Protein AF-0000000078789068 (afdb_homodimer)

Organism: NCBI:txid997887

Radius of gyration: 25.69 Å; Cα contacts (8 Å, |Δi|>4): 1130; chains: 2; bounding box: 45×76×52 Å

Foldseek 3Di:
DAEEEEDLPLVSLLLLVLLCPDDLDHQLRYEYEDQDCPSVVVSCVVPVNHHYDPDLLVRQVPGQEYEYPDEQVCLLVSQQVNLHDQNHEYEYQYPPQALVNNCVSNVHSQHKYKYKHWASQLSVLAIEIEIEIDNDDPVRVVSVQVSSNSSHHYDYDHRVCRQLVCLCGRVVVVVVVVVLVVQLVVCVVVPHDSVRSSVVVVVVVVVLVCVPPVDPDDPVVVLVVVDDVVDDSVVVVVVCVVVCVVVVSVVSSVVRD/DAEEEEDLPLVSLLLLVLLCPDDLDHQLRYEYEDQDCPSVVVSCVVPVNHHYDPDLLVRQVPGQEYEYPDEQVCLLVSQQVNLHDQNHEYEYQYPPQALVNNLVSNVHSQHKYKYKHWASQLSVLAIEIEIEIDNDDPVRVVSVQVSSNSSHHYDYDHRVCRQLVCLCGRVVVVVVVVVLVVQLVVCVVVPHDSVRSSVVVVVVVVVLVCVPPVDPDDPVVVLVVVDDVVDDSVVVVVVCVVVCVVVVSVVSSVVRD

pLDDT: mean 96.44, std 2.82, range [80.38, 98.88]

Secondary structure (DSSP, 8-state):
--EEEE--SHHHHHHHHHHHHSSSS-GGGEEEE-SSHHHHHHHHHH-TTSEEES-HHHHHHT-SEEEE-S-GGGHHHHHGGG---TTSEEEE--TT--HHHHHHHHT-TTS-EEEEE--GGGGGT-EEEEEEEES--HHHHHHHHHHHHTTEEEEE--GGGHHHHHHHTTTHHHHHHHHHHHHHHHHHHTT--HHHHHHHHHHHHHHHHHHHHHSS--HHHHHHHH--TT-HHHHHHHHHHHTTHHHHHHHHHHHT-/--EEEE--SHHHHHHHHHHHHSSSS-GGGEEEE-SSHHHHHHHHHH-TTSEEES-HHHHHHT-SEEEE-S-GGGHHHHHGGG---TTSEEEE--TT--HHHHHHHHT-TTS-EEEEE--GGGGGT-EEEEEEEES--HHHHHHHHHHHHTTEEEEE--GGGHHHHHHHTTTHHHHHHHHHHHHHHHHHHTT--HHHHHHHHHHHHHHHHHHHHHSS--HHHHHHHH--TT-HHHHHHHHHHHTTHHHHHHHHHHHT-

Sequence (514 aa):
MKVAIIGAGNMGSAIARGLAQGYLVQGHEIVVSNPTNGKLEKLKADFPNIKTTNNNMDAASNADIVIAAVKPWLIEEVLEPLRLKRTQILVSLAAGICFDDLAHFCGEPEMPIFRVIPNTAIAERASMTLIAARNASDKQKKLLTDMFDEMGLTMMISESKIAAATALTSCGIAYVLKYVQAAMQAGIEMGIAPKDGMKMVAQTLIGGAELLLNKDTHPSVEIDKVTTPGGITIKGINELEHAGFTSAIIKAMKASKMKVAIIGAGNMGSAIARGLAQGYLVQGHEIVVSNPTNGKLEKLKADFPNIKTTNNNMDAASNADIVIAAVKPWLIEEVLEPLRLKRTQILVSLAAGICFDDLAHFCGEPEMPIFRVIPNTAIAERASMTLIAARNASDKQKKLLTDMFDEMGLTMMISESKIAAATALTSCGIAYVLKYVQAAMQAGIEMGIAPKDGMKMVAQTLIGGAELLLNKDTHPSVEIDKVTTPGGITIKGINELEHAGFTSAIIKAMKASK

Structure (mmCIF, N/CA/C/O backbone):
data_AF-0000000078789068-model_v1
#
loop_
_entity.id
_entity.type
_entity.pdbx_description
1 polymer 'Pyrroline-5-carboxylate reductase'
#
loop_
_atom_site.group_PDB
_atom_site.id
_atom_site.type_symbol
_atom_site.label_atom_id
_atom_site.label_alt_id
_atom_site.label_comp_id
_atom_site.label_asym_id
_atom_site.label_entity_id
_atom_site.label_seq_id
_atom_site.pdbx_PDB_ins_code
_atom_site.Cartn_x
_atom_site.Cartn_y
_atom_site.Cartn_z
_atom_site.occupancy
_atom_site.B_iso_or_equiv
_atom_site.auth_seq_id
_atom_site.auth_comp_id
_atom_site.auth_asym_id
_atom_site.auth_atom_id
_atom_site.pdbx_PDB_model_num
ATOM 1 N N . MET A 1 1 ? -10.961 -31.328 3.227 1 93.31 1 MET A N 1
ATOM 2 C CA . MET A 1 1 ? -10.297 -31.094 1.947 1 93.31 1 MET A CA 1
ATOM 3 C C . MET A 1 1 ? -8.781 -31.172 2.1 1 93.31 1 MET A C 1
ATOM 5 O O . MET A 1 1 ? -8.203 -30.5 2.959 1 93.31 1 MET A O 1
ATOM 9 N N . LYS A 1 2 ? -8.156 -32.094 1.388 1 97.88 2 LYS A N 1
ATOM 10 C CA . LYS A 1 2 ? -6.719 -32.312 1.513 1 97.88 2 LYS A CA 1
ATOM 11 C C . LYS A 1 2 ? -5.945 -31.609 0.4 1 97.88 2 LYS A C 1
ATOM 13 O O . LYS A 1 2 ? -6.277 -31.766 -0.779 1 97.88 2 LYS A O 1
ATOM 18 N N . VAL A 1 3 ? -4.918 -30.828 0.862 1 98.69 3 VAL A N 1
ATOM 19 C CA . VAL A 1 3 ? -4.129 -30.062 -0.087 1 98.69 3 VAL A CA 1
ATOM 20 C C . VAL A 1 3 ? -2.676 -30.531 -0.055 1 98.69 3 VAL A C 1
ATOM 22 O O . VAL A 1 3 ? -2.053 -30.562 1.008 1 98.69 3 VAL A O 1
ATOM 25 N N . ALA A 1 4 ? -2.24 -30.922 -1.161 1 98.81 4 ALA A N 1
ATOM 26 C CA . ALA A 1 4 ? -0.823 -31.234 -1.302 1 98.81 4 ALA A CA 1
ATOM 27 C C . ALA A 1 4 ? -0.07 -30.109 -1.99 1 98.81 4 ALA A C 1
ATOM 29 O O . ALA A 1 4 ? -0.502 -29.609 -3.033 1 98.81 4 ALA A O 1
ATOM 30 N N . ILE A 1 5 ? 1.044 -29.688 -1.42 1 98.69 5 ILE A N 1
ATOM 31 C CA . ILE A 1 5 ? 1.926 -28.688 -2.014 1 98.69 5 ILE A CA 1
ATOM 32 C C . ILE A 1 5 ? 3.264 -29.328 -2.373 1 98.69 5 ILE A C 1
ATOM 34 O O . ILE A 1 5 ? 3.992 -29.797 -1.493 1 98.69 5 ILE A O 1
ATOM 38 N N . ILE A 1 6 ? 3.479 -29.375 -3.648 1 98.25 6 ILE A N 1
ATOM 39 C CA . ILE A 1 6 ? 4.723 -29.969 -4.133 1 98.25 6 ILE A CA 1
ATOM 40 C C . ILE A 1 6 ? 5.773 -28.875 -4.305 1 98.25 6 ILE A C 1
ATOM 42 O O . ILE A 1 6 ? 5.723 -28.094 -5.262 1 98.25 6 ILE A O 1
ATOM 46 N N . GLY A 1 7 ? 6.789 -28.875 -3.459 1 97.31 7 GLY A N 1
ATOM 47 C CA . GLY A 1 7 ? 7.797 -27.828 -3.4 1 97.31 7 GLY A CA 1
ATOM 48 C C . GLY A 1 7 ? 7.664 -26.938 -2.178 1 97.31 7 GLY A C 1
ATOM 49 O O . GLY A 1 7 ? 6.641 -26.281 -1.992 1 97.31 7 GLY A O 1
ATOM 50 N N . ALA A 1 8 ? 8.727 -26.875 -1.395 1 96.69 8 ALA A N 1
ATOM 51 C CA . ALA A 1 8 ? 8.719 -26.062 -0.176 1 96.69 8 ALA A CA 1
ATOM 52 C C . ALA A 1 8 ? 9.672 -24.875 -0.295 1 96.69 8 ALA A C 1
ATOM 54 O O . ALA A 1 8 ? 10.32 -24.5 0.684 1 96.69 8 ALA A O 1
ATOM 55 N N . GLY A 1 9 ? 9.805 -24.406 -1.553 1 92.88 9 GLY A N 1
ATOM 56 C CA . GLY A 1 9 ? 10.547 -23.172 -1.715 1 92.88 9 GLY A CA 1
ATOM 57 C C . GLY A 1 9 ? 9.844 -21.969 -1.113 1 92.88 9 GLY A C 1
ATOM 58 O O . GLY A 1 9 ? 8.992 -22.109 -0.234 1 92.88 9 GLY A O 1
ATOM 59 N N . ASN A 1 10 ? 10.211 -20.781 -1.584 1 90.06 10 ASN A N 1
ATOM 60 C CA . ASN A 1 10 ? 9.641 -19.547 -1.034 1 90.06 10 ASN A CA 1
ATOM 61 C C . ASN A 1 10 ? 8.133 -19.5 -1.217 1 90.06 10 ASN A C 1
ATOM 63 O O . ASN A 1 10 ? 7.395 -19.25 -0.263 1 90.06 10 ASN A O 1
ATOM 67 N N . MET A 1 11 ? 7.691 -19.812 -2.389 1 93.81 11 MET A N 1
ATOM 68 C CA . MET A 1 11 ? 6.266 -19.719 -2.691 1 93.81 11 MET A CA 1
ATOM 69 C C . MET A 1 11 ? 5.496 -20.844 -2.021 1 93.81 11 MET A C 1
ATOM 71 O O . MET A 1 11 ? 4.465 -20.625 -1.389 1 93.81 11 MET A O 1
ATOM 75 N N . GLY A 1 12 ? 6.039 -22.062 -2.191 1 96.69 12 GLY A N 1
ATOM 76 C CA . GLY A 1 12 ? 5.363 -23.203 -1.603 1 96.69 12 GLY A CA 1
ATOM 77 C C . GLY A 1 12 ? 5.211 -23.109 -0.096 1 96.69 12 GLY A C 1
ATOM 78 O O . GLY A 1 12 ? 4.133 -23.359 0.444 1 96.69 12 GLY A O 1
ATOM 79 N N . SER A 1 13 ? 6.254 -22.688 0.564 1 96.62 13 SER A N 1
ATOM 80 C CA . SER A 1 13 ? 6.215 -22.531 2.016 1 96.62 13 SER A CA 1
ATOM 81 C C . SER A 1 13 ? 5.262 -21.422 2.428 1 96.62 13 SER A C 1
ATOM 83 O O . SER A 1 13 ? 4.52 -21.562 3.402 1 96.62 13 SER A O 1
ATOM 85 N N . ALA A 1 14 ? 5.285 -20.328 1.719 1 96 14 ALA A N 1
ATOM 86 C CA . ALA A 1 14 ? 4.41 -19.203 2.027 1 96 14 ALA A CA 1
ATOM 87 C C . ALA A 1 14 ? 2.941 -19.594 1.891 1 96 14 ALA A C 1
ATOM 89 O O . ALA A 1 14 ? 2.113 -19.219 2.727 1 96 14 ALA A O 1
ATOM 90 N N . ILE A 1 15 ? 2.668 -20.297 0.878 1 97.9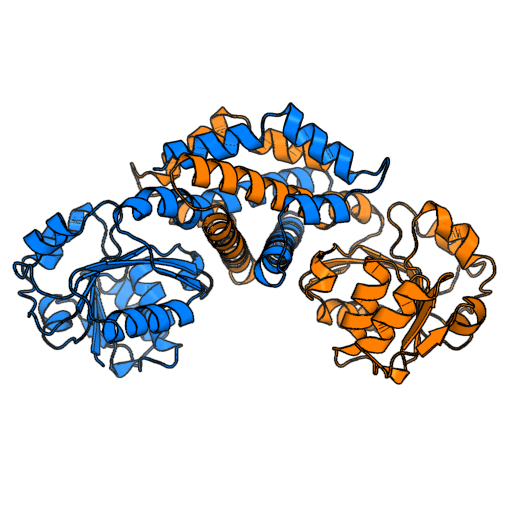4 15 ILE A N 1
ATOM 91 C CA . ILE A 1 15 ? 1.295 -20.734 0.644 1 97.94 15 ILE A CA 1
ATOM 92 C C . ILE A 1 15 ? 0.872 -21.719 1.732 1 97.94 15 ILE A C 1
ATOM 94 O O . ILE A 1 15 ? -0.236 -21.625 2.266 1 97.94 15 ILE A O 1
ATOM 98 N N . ALA A 1 16 ? 1.729 -22.656 2.068 1 97.94 16 ALA A N 1
ATOM 99 C CA . ALA A 1 16 ? 1.431 -23.594 3.145 1 97.94 16 ALA A CA 1
ATOM 100 C C . ALA A 1 16 ? 1.101 -22.859 4.441 1 97.94 16 ALA A C 1
ATOM 102 O O . ALA A 1 16 ? 0.096 -23.156 5.09 1 97.94 16 ALA A O 1
ATOM 103 N N . ARG A 1 17 ? 1.96 -21.906 4.785 1 96.81 17 ARG A N 1
ATOM 104 C CA . ARG A 1 17 ? 1.745 -21.141 6 1 96.81 17 ARG A CA 1
ATOM 105 C C . ARG A 1 17 ? 0.437 -20.359 5.926 1 96.81 17 ARG A C 1
ATOM 107 O O . ARG A 1 17 ? -0.314 -20.297 6.902 1 96.81 17 ARG A O 1
ATOM 114 N N . GLY A 1 18 ? 0.246 -19.75 4.785 1 97 18 GLY A N 1
ATOM 115 C CA . GLY A 1 18 ? -0.972 -18.969 4.59 1 97 18 GLY A CA 1
ATOM 116 C C . GLY A 1 18 ? -2.232 -19.812 4.723 1 97 18 GLY A C 1
ATOM 117 O O . GLY A 1 18 ? -3.201 -19.375 5.355 1 97 18 GLY A O 1
ATOM 118 N N . LEU A 1 19 ? -2.211 -20.953 4.109 1 97.19 19 LEU A N 1
ATOM 119 C CA . LEU A 1 19 ? -3.363 -21.859 4.191 1 97.19 19 LEU A CA 1
ATOM 120 C C . LEU A 1 19 ? -3.592 -22.312 5.629 1 97.19 19 LEU A C 1
ATOM 122 O O . LEU A 1 19 ? -4.73 -22.359 6.094 1 97.19 19 LEU A O 1
ATOM 126 N N . ALA A 1 20 ? -2.523 -22.609 6.316 1 96.75 20 ALA A N 1
ATOM 127 C CA . ALA A 1 20 ? -2.617 -23.109 7.684 1 96.75 20 ALA A CA 1
ATOM 128 C C . ALA A 1 20 ? -3.166 -22.047 8.625 1 96.75 20 ALA A C 1
ATOM 130 O O . ALA A 1 20 ? -3.76 -22.359 9.656 1 96.75 20 ALA A O 1
ATOM 131 N N . GLN A 1 21 ? -2.938 -20.844 8.297 1 96.06 21 GLN A N 1
ATOM 132 C CA . GLN A 1 21 ? -3.393 -19.734 9.133 1 96.06 21 GLN A CA 1
ATOM 133 C C . GLN A 1 21 ? -4.816 -19.328 8.766 1 96.06 21 GLN A C 1
ATOM 135 O O . GLN A 1 21 ? -5.469 -18.594 9.508 1 96.06 21 GLN A O 1
ATOM 140 N N . GLY A 1 22 ? -5.25 -19.75 7.613 1 94.69 22 GLY A N 1
ATOM 141 C CA . GLY A 1 22 ? -6.594 -19.406 7.168 1 94.69 22 GLY A CA 1
ATOM 142 C C . GLY A 1 22 ? -7.672 -20.234 7.84 1 94.69 22 GLY A C 1
ATOM 143 O O . GLY A 1 22 ? -7.418 -20.906 8.844 1 94.69 22 GLY A O 1
ATOM 144 N N . TYR A 1 23 ? -8.875 -20.094 7.281 1 95.19 23 TYR A N 1
ATOM 145 C CA . TYR A 1 23 ? -10.008 -20.75 7.914 1 95.19 23 TYR A CA 1
ATOM 146 C C . TYR A 1 23 ? -10.555 -21.859 7.027 1 95.19 23 TYR A C 1
ATOM 148 O O . TYR A 1 23 ? -11.32 -22.719 7.484 1 95.19 23 TYR A O 1
ATOM 156 N N . LEU A 1 24 ? -10.047 -22 5.816 1 95.75 24 LEU A N 1
ATOM 157 C CA . LEU A 1 24 ? -10.656 -22.922 4.867 1 95.75 24 LEU A CA 1
ATOM 158 C C . LEU A 1 24 ? -10.008 -24.297 4.961 1 95.75 24 LEU A C 1
ATOM 160 O O . LEU A 1 24 ? -10.656 -25.312 4.688 1 95.75 24 LEU A O 1
ATOM 164 N N . VAL A 1 25 ? -8.789 -24.328 5.254 1 96.12 25 VAL A N 1
ATOM 165 C CA . VAL A 1 25 ? -8.055 -25.594 5.328 1 96.12 25 VAL A CA 1
ATOM 166 C C . VAL A 1 25 ? -7.375 -25.703 6.691 1 96.12 25 VAL A C 1
ATOM 168 O O . VAL A 1 25 ? -6.754 -24.75 7.168 1 96.12 25 VAL A O 1
ATOM 171 N N . GLN A 1 26 ? -7.477 -26.922 7.305 1 95.69 26 GLN A N 1
ATOM 172 C CA . GLN A 1 26 ? -6.797 -27.156 8.57 1 95.69 26 GLN A CA 1
ATOM 173 C C . GLN A 1 26 ? -5.367 -27.641 8.352 1 95.69 26 GLN A C 1
ATOM 175 O O . GLN A 1 26 ? -5.078 -28.281 7.34 1 95.69 26 GLN 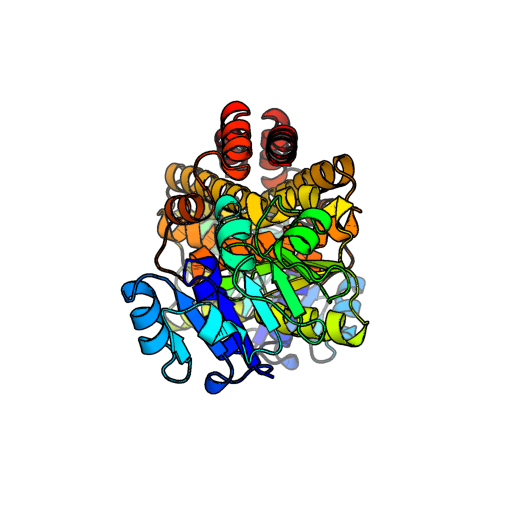A O 1
ATOM 180 N N . GLY A 1 27 ? -4.547 -27.406 9.234 1 96.31 27 GLY A N 1
ATOM 181 C CA . GLY A 1 27 ? -3.141 -27.75 9.133 1 96.31 27 GLY A CA 1
ATOM 182 C C . GLY A 1 27 ? -2.918 -29.219 8.805 1 96.31 27 GLY A C 1
ATOM 183 O O . GLY A 1 27 ? -2.08 -29.547 7.961 1 96.31 27 GLY A O 1
ATOM 184 N N . HIS A 1 28 ? -3.717 -30.047 9.438 1 96.31 28 HIS A N 1
ATOM 185 C CA . HIS A 1 28 ? -3.512 -31.484 9.273 1 96.31 28 HIS A CA 1
ATOM 186 C C . HIS A 1 28 ? -3.975 -31.953 7.898 1 96.31 28 HIS A C 1
ATOM 188 O O . HIS A 1 28 ? -3.691 -33.094 7.496 1 96.31 28 HIS A O 1
ATOM 194 N N . GLU A 1 29 ? -4.609 -31.047 7.191 1 97.88 29 GLU A N 1
ATOM 195 C CA . GLU A 1 29 ? -5.086 -31.359 5.848 1 97.88 29 GLU A CA 1
ATOM 196 C C . GLU A 1 29 ? -4.078 -30.922 4.789 1 97.88 29 GLU A C 1
ATOM 198 O O . GLU A 1 29 ? -4.285 -31.156 3.596 1 97.88 29 GLU A O 1
ATOM 203 N N . ILE A 1 30 ? -2.99 -30.344 5.207 1 98.38 30 ILE A N 1
ATOM 204 C CA . ILE A 1 30 ? -1.951 -29.859 4.301 1 98.38 30 ILE A CA 1
ATOM 205 C C . ILE A 1 30 ? -0.753 -30.797 4.34 1 98.38 30 ILE A C 1
ATOM 207 O O . ILE A 1 30 ? -0.261 -31.141 5.418 1 98.38 30 ILE A O 1
ATOM 211 N N . VAL A 1 31 ? -0.369 -31.25 3.207 1 98.5 31 VAL A N 1
ATOM 212 C CA . VAL A 1 31 ? 0.854 -32.031 3.084 1 98.5 31 VAL A CA 1
ATOM 213 C C . VAL A 1 31 ? 1.829 -31.344 2.145 1 98.5 31 VAL A C 1
ATOM 215 O O . VAL A 1 31 ? 1.473 -30.984 1.015 1 98.5 31 VAL A O 1
ATOM 218 N N . VAL A 1 32 ? 3.066 -31.094 2.592 1 98.5 32 VAL A N 1
ATOM 219 C CA . VAL A 1 32 ? 4.09 -30.422 1.79 1 98.5 32 VAL A CA 1
ATOM 220 C C . VAL A 1 32 ? 5.219 -31.406 1.481 1 98.5 32 VAL A C 1
ATOM 222 O O . VAL A 1 32 ? 5.715 -32.094 2.377 1 98.5 32 VAL A O 1
ATOM 225 N N . SER A 1 33 ? 5.543 -31.469 0.232 1 98.38 33 SER A N 1
ATOM 226 C CA . SER A 1 33 ? 6.648 -32.344 -0.172 1 98.38 33 SER A CA 1
ATOM 227 C C . SER A 1 33 ? 7.82 -31.516 -0.71 1 98.38 33 SER A C 1
ATOM 229 O O . SER A 1 33 ? 7.617 -30.5 -1.388 1 98.38 33 SER A O 1
ATOM 231 N N . ASN A 1 34 ? 8.992 -31.906 -0.406 1 98 34 ASN A N 1
ATOM 232 C CA . ASN A 1 34 ? 10.25 -31.297 -0.844 1 98 34 ASN A CA 1
ATOM 233 C C . ASN A 1 34 ? 11.398 -32.281 -0.766 1 98 34 ASN A C 1
ATOM 235 O O . ASN A 1 34 ? 11.445 -33.125 0.141 1 98 34 ASN A O 1
ATOM 239 N N . PRO A 1 35 ? 12.289 -32.188 -1.757 1 95.56 35 PRO A N 1
ATOM 240 C CA . PRO A 1 35 ? 13.383 -33.156 -1.76 1 95.56 35 PRO A CA 1
ATOM 241 C C . PRO A 1 35 ? 14.273 -33.062 -0.525 1 95.56 35 PRO A C 1
ATOM 243 O O . PRO A 1 35 ? 14.805 -34.062 -0.052 1 95.56 35 PRO A O 1
ATOM 246 N N . THR A 1 36 ? 14.484 -31.859 0.031 1 94 36 THR A N 1
ATOM 247 C CA . THR A 1 36 ? 15.391 -31.672 1.164 1 94 36 THR A CA 1
ATOM 248 C C . THR A 1 36 ? 14.602 -31.375 2.436 1 94 36 THR A C 1
ATOM 250 O O . THR A 1 36 ? 13.578 -30.688 2.389 1 94 36 THR A O 1
ATOM 253 N N . ASN A 1 37 ? 15.156 -31.75 3.578 1 95.44 37 ASN A N 1
ATOM 254 C CA . ASN A 1 37 ? 14.438 -31.688 4.844 1 95.44 37 ASN A CA 1
ATOM 255 C C . ASN A 1 37 ? 14.484 -30.281 5.445 1 95.44 37 ASN A C 1
ATOM 257 O O . ASN A 1 37 ? 13.586 -29.891 6.184 1 95.44 37 ASN A O 1
ATOM 261 N N . GLY A 1 38 ? 15.523 -29.594 5.141 1 95.06 38 GLY A N 1
ATOM 262 C CA . GLY A 1 38 ? 15.75 -28.312 5.793 1 95.06 38 GLY A CA 1
ATOM 263 C C . GLY A 1 38 ? 14.539 -27.391 5.75 1 95.06 38 GLY A C 1
ATOM 264 O O . GLY A 1 38 ? 14.062 -26.938 6.789 1 95.06 38 GLY A O 1
ATOM 265 N N . LYS A 1 39 ? 13.969 -27.172 4.605 1 94.94 39 LYS A N 1
ATOM 266 C CA . LYS A 1 39 ? 12.812 -26.297 4.426 1 94.94 39 LYS A CA 1
ATOM 267 C C . LYS A 1 39 ? 11.562 -26.891 5.074 1 94.94 39 LYS A C 1
ATOM 269 O O . LYS A 1 39 ? 10.727 -26.156 5.605 1 94.94 39 LYS A O 1
ATOM 274 N N . LEU A 1 40 ? 11.477 -28.219 5.023 1 97.38 40 LEU A N 1
ATOM 275 C CA . LEU A 1 40 ? 10.328 -28.906 5.609 1 97.38 40 LEU A CA 1
ATOM 276 C C . LEU A 1 40 ? 10.344 -28.781 7.129 1 97.38 40 LEU A C 1
ATOM 278 O O . LEU A 1 40 ? 9.297 -28.578 7.75 1 97.38 40 LEU A O 1
ATOM 282 N N . GLU A 1 41 ? 11.484 -28.859 7.684 1 96.69 41 GLU A N 1
ATOM 283 C CA . GLU A 1 41 ? 11.633 -28.75 9.133 1 96.69 41 GLU A CA 1
ATOM 284 C C . GLU A 1 41 ? 11.273 -27.344 9.617 1 96.69 41 GLU A C 1
ATOM 286 O O . GLU A 1 41 ? 10.633 -27.188 10.664 1 96.69 41 GLU A O 1
ATOM 291 N N . LYS A 1 42 ? 11.734 -26.406 8.906 1 94.94 42 LYS A N 1
ATOM 292 C CA . LYS A 1 42 ? 11.398 -25.031 9.258 1 94.94 42 LYS A CA 1
ATOM 293 C C . LYS A 1 42 ? 9.891 -24.797 9.227 1 94.94 42 LYS A C 1
ATOM 295 O O . LYS A 1 42 ? 9.336 -24.141 10.109 1 94.94 42 LYS A O 1
ATOM 300 N N . LEU A 1 43 ? 9.258 -25.328 8.195 1 96.12 43 LEU A N 1
ATOM 301 C CA . LEU A 1 43 ? 7.809 -25.203 8.055 1 96.12 43 LEU A CA 1
ATOM 302 C C . LEU A 1 43 ? 7.09 -25.875 9.219 1 96.12 43 LEU A C 1
ATOM 304 O O . LEU A 1 43 ? 6.152 -25.312 9.781 1 96.12 43 LEU A O 1
ATOM 308 N N . LYS A 1 44 ? 7.52 -27.016 9.625 1 95.38 44 LYS A N 1
ATOM 309 C CA . LYS A 1 44 ? 6.902 -27.781 10.711 1 95.38 44 LYS A CA 1
ATOM 310 C C . LYS A 1 44 ? 7.109 -27.109 12.055 1 95.38 44 LYS A C 1
ATOM 312 O O . LYS A 1 44 ? 6.258 -27.188 12.945 1 95.38 44 LYS A O 1
ATOM 317 N N . ALA A 1 45 ? 8.234 -26.516 12.172 1 95.5 45 ALA A N 1
ATOM 318 C CA . ALA A 1 45 ? 8.516 -25.797 13.406 1 95.5 45 ALA A CA 1
ATOM 319 C C . ALA A 1 45 ? 7.496 -24.672 13.641 1 95.5 45 ALA A C 1
ATOM 321 O O . ALA A 1 45 ? 7.047 -24.469 14.773 1 95.5 45 ALA A O 1
ATOM 322 N N . ASP A 1 46 ? 7.137 -24.109 12.594 1 92.75 46 ASP A N 1
ATOM 323 C CA . ASP A 1 46 ? 6.18 -23.016 12.688 1 92.75 46 ASP A CA 1
ATOM 324 C C . ASP A 1 46 ? 4.746 -23.531 12.773 1 92.75 46 ASP A C 1
ATOM 326 O O . ASP A 1 46 ? 3.893 -22.922 13.422 1 92.75 46 ASP A O 1
ATOM 330 N N . PHE A 1 47 ? 4.547 -24.609 12.023 1 96.31 47 PHE A N 1
ATOM 331 C CA . PHE A 1 47 ? 3.217 -25.203 11.938 1 96.31 47 PHE A CA 1
ATOM 332 C C . PHE A 1 47 ? 3.283 -26.719 12.125 1 96.31 47 PHE A C 1
ATOM 334 O O . PHE A 1 47 ? 3.201 -27.469 11.156 1 96.31 47 PHE A O 1
ATOM 341 N N . PRO A 1 48 ? 3.209 -27.141 13.328 1 96.5 48 PRO A N 1
ATOM 342 C CA . PRO A 1 48 ? 3.422 -28.562 13.633 1 96.5 48 PRO A CA 1
ATOM 343 C C . PRO A 1 48 ? 2.326 -29.453 13.062 1 96.5 48 PRO A C 1
ATOM 345 O O . PRO A 1 48 ? 2.539 -30.656 12.875 1 96.5 48 PRO A O 1
ATOM 348 N N . ASN A 1 49 ? 1.23 -28.906 12.766 1 97.12 49 ASN A N 1
ATOM 349 C CA . ASN A 1 49 ? 0.107 -29.719 12.305 1 97.12 49 ASN A CA 1
ATOM 350 C C . ASN A 1 49 ? 0.194 -29.984 10.805 1 97.12 49 ASN A C 1
ATOM 352 O O . ASN A 1 49 ? -0.543 -30.812 10.273 1 97.12 49 ASN A O 1
ATOM 356 N N . ILE A 1 50 ? 1.09 -29.266 10.086 1 97.88 50 ILE A N 1
ATOM 357 C CA . ILE A 1 50 ? 1.322 -29.547 8.672 1 97.88 50 ILE A CA 1
ATOM 358 C C . ILE A 1 50 ? 2.09 -30.859 8.523 1 97.88 50 ILE A C 1
ATOM 360 O O . ILE A 1 50 ? 3.01 -31.141 9.297 1 97.88 50 ILE A O 1
ATOM 364 N N . LYS A 1 51 ? 1.716 -31.656 7.586 1 97.88 51 LYS A N 1
ATOM 365 C CA . LYS A 1 51 ? 2.453 -32.875 7.27 1 97.88 51 LYS A CA 1
ATOM 366 C C . LYS A 1 51 ? 3.514 -32.625 6.203 1 97.88 51 LYS A C 1
ATOM 368 O O . LYS A 1 51 ? 3.32 -31.781 5.32 1 97.88 51 LYS A O 1
ATOM 373 N N . THR A 1 52 ? 4.609 -33.344 6.391 1 98 52 THR A N 1
ATOM 374 C CA . THR A 1 52 ? 5.684 -33.188 5.414 1 98 52 THR A CA 1
ATOM 375 C C . THR A 1 52 ? 6.184 -34.531 4.922 1 98 52 THR A C 1
ATOM 377 O O . THR A 1 52 ? 6.016 -35.562 5.605 1 98 52 THR A O 1
ATOM 380 N N . THR A 1 53 ? 6.652 -34.594 3.73 1 97.88 53 THR A N 1
ATOM 381 C CA . THR A 1 53 ? 7.207 -35.812 3.137 1 97.88 53 THR A CA 1
ATOM 382 C C . THR A 1 53 ? 8.266 -35.469 2.09 1 97.88 53 THR A C 1
ATOM 384 O O . THR A 1 53 ? 8.367 -34.312 1.661 1 97.88 53 THR A O 1
ATOM 387 N N . ASN A 1 54 ? 9.109 -36.375 1.787 1 98 54 ASN A N 1
ATOM 388 C CA . ASN A 1 54 ? 10.062 -36.188 0.7 1 98 54 ASN A CA 1
ATOM 389 C C . ASN A 1 54 ? 9.609 -36.938 -0.566 1 98 54 ASN A C 1
ATOM 391 O O . ASN A 1 54 ? 10.359 -37 -1.545 1 98 54 ASN A O 1
ATOM 395 N N . ASN A 1 55 ? 8.398 -37.406 -0.519 1 97.19 55 ASN A N 1
ATOM 396 C CA . ASN A 1 55 ? 7.832 -38.156 -1.627 1 97.19 55 ASN A CA 1
ATOM 397 C C . ASN A 1 55 ? 6.617 -37.469 -2.225 1 97.19 55 ASN A C 1
ATOM 399 O O . ASN A 1 55 ? 5.543 -37.469 -1.62 1 97.19 55 ASN A O 1
ATOM 403 N N . ASN A 1 56 ? 6.809 -37 -3.463 1 97.81 56 ASN A N 1
ATOM 404 C CA . ASN A 1 56 ? 5.746 -36.281 -4.137 1 97.81 56 ASN A CA 1
ATOM 405 C C . ASN A 1 56 ? 4.496 -37.125 -4.32 1 97.81 56 ASN A C 1
ATOM 407 O O . ASN A 1 56 ? 3.377 -36.625 -4.164 1 97.81 56 ASN A O 1
ATOM 411 N N . MET A 1 57 ? 4.703 -38.375 -4.664 1 96.94 57 MET A N 1
ATOM 412 C CA . MET A 1 57 ? 3.582 -39.281 -4.922 1 96.94 57 MET A CA 1
ATOM 413 C C . MET A 1 57 ? 2.76 -39.5 -3.656 1 96.94 57 MET A C 1
ATOM 415 O O . MET A 1 57 ? 1.529 -39.531 -3.707 1 96.94 57 MET A O 1
ATOM 419 N N . ASP A 1 58 ? 3.447 -39.656 -2.627 1 96.25 58 ASP A N 1
ATOM 420 C CA . ASP A 1 58 ? 2.773 -39.812 -1.346 1 96.25 58 ASP A CA 1
ATOM 421 C C . ASP A 1 58 ? 1.919 -38.594 -1 1 96.25 58 ASP A C 1
ATOM 423 O O . ASP A 1 58 ? 0.798 -38.75 -0.506 1 96.25 58 ASP A O 1
ATOM 427 N N . ALA A 1 59 ? 2.463 -37.469 -1.258 1 97.5 59 ALA A N 1
ATOM 428 C CA . ALA A 1 59 ? 1.744 -36.219 -0.959 1 97.5 59 ALA A CA 1
ATOM 429 C C . ALA A 1 59 ? 0.51 -36.062 -1.845 1 97.5 59 ALA A C 1
ATOM 431 O O . ALA A 1 59 ? -0.567 -35.719 -1.364 1 97.5 59 ALA A O 1
ATOM 432 N N . ALA A 1 60 ? 0.619 -36.438 -3.084 1 97.56 60 ALA A N 1
ATOM 433 C CA . ALA A 1 60 ? -0.401 -36.125 -4.086 1 97.56 60 ALA A CA 1
ATOM 434 C C . ALA A 1 60 ? -1.502 -37.188 -4.078 1 97.56 60 ALA A C 1
ATOM 436 O O . ALA A 1 60 ? -2.654 -36.875 -4.41 1 97.56 60 ALA A O 1
ATOM 437 N N . SER A 1 61 ? -1.192 -38.438 -3.752 1 94.69 61 SER A N 1
ATOM 438 C CA . SER A 1 61 ? -2.066 -39.594 -3.967 1 94.69 61 SER A CA 1
ATOM 439 C C . SER A 1 61 ? -3.395 -39.406 -3.236 1 94.69 61 SER A C 1
ATOM 441 O O . SER A 1 61 ? -4.445 -39.812 -3.742 1 94.69 61 SER A O 1
ATOM 443 N N . ASN A 1 62 ? -3.43 -38.75 -2.172 1 89.75 62 ASN A N 1
ATOM 444 C CA . ASN A 1 62 ? -4.676 -38.656 -1.422 1 89.75 62 ASN A CA 1
ATOM 445 C C . ASN A 1 62 ? -5.137 -37.188 -1.312 1 89.75 62 ASN A C 1
ATOM 447 O O . ASN A 1 62 ? -5.988 -36.875 -0.485 1 89.75 62 ASN A O 1
ATOM 451 N N . ALA A 1 63 ? -4.641 -36.406 -2.111 1 97.94 63 ALA A N 1
ATOM 452 C CA . ALA A 1 63 ? -4.992 -35 -2.037 1 97.94 63 ALA A CA 1
ATOM 453 C C . ALA A 1 63 ? -6.168 -34.656 -2.955 1 97.94 63 ALA A C 1
ATOM 455 O O . ALA A 1 63 ? -6.301 -35.25 -4.031 1 97.94 63 ALA A O 1
ATOM 456 N N . ASP A 1 64 ? -7.023 -33.781 -2.5 1 98.31 64 ASP A N 1
ATOM 457 C CA . ASP A 1 64 ? -8.07 -33.219 -3.354 1 98.31 64 ASP A CA 1
ATOM 458 C C . ASP A 1 64 ? -7.52 -32.156 -4.293 1 98.31 64 ASP A C 1
ATOM 460 O O . ASP A 1 64 ? -7.945 -32.062 -5.445 1 98.31 64 ASP A O 1
ATOM 464 N N . ILE A 1 65 ? -6.629 -31.359 -3.807 1 98.62 65 ILE A N 1
ATOM 465 C CA . ILE A 1 65 ? -5.953 -30.297 -4.547 1 98.62 65 ILE A CA 1
ATOM 466 C C . ILE A 1 65 ? -4.441 -30.516 -4.508 1 98.62 65 ILE A C 1
ATOM 468 O O . ILE A 1 65 ? -3.869 -30.75 -3.439 1 98.62 65 ILE A O 1
ATOM 472 N N . VAL A 1 66 ? -3.869 -30.516 -5.629 1 98.62 66 VAL A N 1
ATOM 473 C CA . VAL A 1 66 ? -2.418 -30.625 -5.742 1 98.62 66 VAL A CA 1
ATOM 474 C C . VAL A 1 66 ? -1.848 -29.312 -6.297 1 98.62 66 VAL A C 1
ATOM 476 O O . VAL A 1 66 ? -2.107 -28.953 -7.445 1 98.62 66 VAL A O 1
ATOM 479 N N . ILE A 1 67 ? -1.041 -28.609 -5.48 1 98.69 67 ILE A N 1
ATOM 480 C CA . ILE A 1 67 ? -0.406 -27.344 -5.871 1 98.69 67 ILE A CA 1
ATOM 481 C C . ILE A 1 67 ? 1.051 -27.609 -6.25 1 98.69 67 ILE A C 1
ATOM 483 O O . ILE A 1 67 ? 1.864 -27.984 -5.402 1 98.69 67 ILE A O 1
ATOM 487 N N . ALA A 1 68 ? 1.318 -27.453 -7.453 1 98.25 68 ALA A N 1
ATOM 488 C CA . ALA A 1 68 ? 2.699 -27.562 -7.922 1 98.25 68 ALA A CA 1
ATOM 489 C C . ALA A 1 68 ? 3.438 -26.234 -7.727 1 98.25 68 ALA A C 1
ATOM 491 O O . ALA A 1 68 ? 3.33 -25.328 -8.555 1 98.25 68 ALA A O 1
ATOM 492 N N . ALA A 1 69 ? 4.215 -26.141 -6.719 1 97.25 69 ALA A N 1
ATOM 493 C CA . ALA A 1 69 ? 4.945 -24.938 -6.348 1 97.25 69 ALA A CA 1
ATOM 494 C C . ALA A 1 69 ? 6.438 -25.094 -6.613 1 97.25 69 ALA A C 1
ATOM 496 O O . ALA A 1 69 ? 7.258 -24.891 -5.711 1 97.25 69 ALA A O 1
ATOM 497 N N . VAL A 1 70 ? 6.789 -25.422 -7.824 1 95.19 70 VAL A N 1
ATOM 498 C CA . VAL A 1 70 ? 8.172 -25.609 -8.25 1 95.19 70 VAL A CA 1
ATOM 499 C C . VAL A 1 70 ? 8.477 -24.656 -9.422 1 95.19 70 VAL A C 1
ATOM 501 O O . VAL A 1 70 ? 7.566 -24.078 -10.008 1 95.19 70 VAL A O 1
ATOM 504 N N . LYS A 1 71 ? 9.719 -24.547 -9.695 1 91 71 LYS A N 1
ATOM 505 C CA . LYS A 1 71 ? 10.148 -23.719 -10.82 1 91 71 LYS A CA 1
ATOM 506 C C . LYS A 1 71 ? 9.586 -24.25 -12.141 1 91 71 LYS A C 1
ATOM 508 O O . LYS A 1 71 ? 9.391 -25.453 -12.297 1 91 71 LYS A O 1
ATOM 513 N N . PRO A 1 72 ? 9.453 -23.359 -13.078 1 92.19 72 PRO A N 1
ATOM 514 C CA . PRO A 1 72 ? 8.836 -23.75 -14.344 1 92.19 72 PRO A CA 1
ATOM 515 C C . PRO A 1 72 ? 9.578 -24.891 -15.031 1 92.19 72 PRO A C 1
ATOM 517 O O . PRO A 1 72 ? 8.945 -25.797 -15.586 1 92.19 72 PRO A O 1
ATOM 520 N N . TRP A 1 73 ? 10.852 -24.938 -14.961 1 91.88 73 TRP A N 1
ATOM 521 C CA . TRP A 1 73 ? 11.617 -25.922 -15.711 1 91.88 73 TRP A CA 1
ATOM 522 C C . TRP A 1 73 ? 11.547 -27.297 -15.039 1 91.88 73 TRP A C 1
ATOM 524 O O . TRP A 1 73 ? 11.984 -28.297 -15.602 1 91.88 73 TRP A O 1
ATOM 534 N N . LEU A 1 74 ? 10.945 -27.312 -13.844 1 94.81 74 LEU A N 1
ATOM 535 C CA . LEU A 1 74 ? 10.844 -28.578 -13.117 1 94.81 74 LEU A CA 1
ATOM 536 C C . LEU A 1 74 ? 9.438 -29.156 -13.227 1 94.81 74 LEU A C 1
ATOM 538 O O . LEU A 1 74 ? 9.195 -30.297 -12.82 1 94.81 74 LEU A O 1
ATOM 542 N N . ILE A 1 75 ? 8.516 -28.484 -13.789 1 96.5 75 ILE A N 1
ATOM 543 C CA . ILE A 1 75 ? 7.098 -28.828 -13.742 1 96.5 75 ILE A CA 1
ATOM 544 C C . ILE A 1 75 ? 6.871 -30.172 -14.414 1 96.5 75 ILE A C 1
ATOM 546 O O . ILE A 1 75 ? 6.176 -31.047 -13.867 1 96.5 75 ILE A O 1
ATOM 550 N N . GLU A 1 76 ? 7.414 -30.375 -15.578 1 96.06 76 GLU A N 1
ATOM 551 C CA . GLU A 1 76 ? 7.227 -31.641 -16.297 1 96.06 76 GLU A CA 1
ATOM 552 C C . GLU A 1 76 ? 7.746 -32.812 -15.469 1 96.06 76 GLU A C 1
ATOM 554 O O . GLU A 1 76 ? 7.035 -33.812 -15.273 1 96.06 76 GLU A O 1
ATOM 559 N N . GLU A 1 77 ? 8.93 -32.625 -14.969 1 96.12 77 GLU A N 1
ATOM 560 C CA . GLU A 1 77 ? 9.586 -33.688 -14.203 1 96.12 77 GLU A CA 1
ATOM 561 C C . GLU A 1 77 ? 8.789 -34.031 -12.945 1 96.12 77 GLU A C 1
ATOM 563 O O . GLU A 1 77 ? 8.758 -35.188 -12.516 1 96.12 77 GLU A O 1
ATOM 568 N N . VAL A 1 78 ? 8.125 -33.094 -12.383 1 96.5 78 VAL A N 1
ATOM 569 C CA . VAL A 1 78 ? 7.43 -33.25 -11.109 1 96.5 78 VAL A CA 1
ATOM 570 C C . VAL A 1 78 ? 6.035 -33.812 -11.352 1 96.5 78 VAL A C 1
ATOM 572 O O . VAL A 1 78 ? 5.559 -34.656 -10.586 1 96.5 78 VAL A O 1
ATOM 575 N N . LEU A 1 79 ? 5.383 -33.469 -12.406 1 96.62 79 LEU A N 1
ATOM 576 C CA . LEU A 1 79 ? 3.979 -33.812 -12.609 1 96.62 79 LEU A CA 1
ATOM 577 C C . LEU A 1 79 ? 3.842 -35.156 -13.266 1 96.62 79 LEU A C 1
ATOM 579 O O . LEU A 1 79 ? 2.912 -35.906 -12.961 1 96.62 79 LEU A O 1
ATOM 583 N N . GLU A 1 80 ? 4.707 -35.531 -14.109 1 95.25 80 GLU A N 1
ATOM 584 C CA . GLU A 1 80 ? 4.594 -36.719 -14.938 1 95.25 80 GLU A CA 1
ATOM 585 C C . GLU A 1 80 ? 4.445 -37.969 -14.07 1 95.25 80 GLU A C 1
ATOM 587 O O . GLU A 1 80 ? 3.59 -38.812 -14.336 1 95.25 80 GLU A O 1
ATOM 592 N N . PRO A 1 81 ? 5.234 -38.031 -13.078 1 95.38 81 PRO A N 1
ATOM 593 C CA . PRO A 1 81 ? 5.164 -39.281 -12.289 1 95.38 81 PRO A CA 1
ATOM 594 C C . PRO A 1 81 ? 3.947 -39.312 -11.367 1 95.38 81 PRO A C 1
ATOM 596 O O . PRO A 1 81 ? 3.625 -40.375 -10.812 1 95.38 81 PRO A O 1
ATOM 599 N N . LEU A 1 82 ? 3.242 -38.25 -11.062 1 95.19 82 LEU A N 1
ATOM 600 C CA . LEU A 1 82 ? 2.225 -38.156 -10.016 1 95.19 82 LEU A CA 1
ATOM 601 C C . LEU A 1 82 ? 0.969 -38.906 -10.422 1 95.19 82 LEU A C 1
ATOM 603 O O . LEU A 1 82 ? 0.192 -39.344 -9.57 1 95.19 82 LEU A O 1
ATOM 607 N N . ARG A 1 83 ? 0.645 -39.25 -11.57 1 89.19 83 ARG A N 1
ATOM 608 C CA . ARG A 1 83 ? -0.541 -39.938 -12.062 1 89.19 83 ARG A CA 1
ATOM 609 C C . ARG A 1 83 ? -1.808 -39.375 -11.43 1 89.19 83 ARG A C 1
ATOM 611 O O . ARG A 1 83 ? -2.604 -40.125 -10.852 1 89.19 83 ARG A O 1
ATOM 618 N N . LEU A 1 84 ? -2.02 -38.156 -11.633 1 95.06 84 LEU A N 1
ATOM 619 C CA . LEU A 1 84 ? -3.158 -37.469 -11.031 1 95.06 84 LEU A CA 1
ATOM 620 C C . LEU A 1 84 ? -4.473 -38 -11.594 1 95.06 84 LEU A C 1
ATOM 622 O O . LEU A 1 84 ? -4.512 -38.5 -12.727 1 95.06 84 LEU A O 1
ATOM 626 N N . LYS A 1 85 ? -5.496 -37.938 -10.789 1 93.75 85 LYS A N 1
ATOM 627 C CA . LYS A 1 85 ? -6.828 -38.375 -11.18 1 93.75 85 LYS A CA 1
ATOM 628 C C . LYS A 1 85 ? -7.711 -37.219 -11.594 1 93.75 85 LYS A C 1
ATOM 630 O O . LYS A 1 85 ? -7.512 -36.094 -11.148 1 93.75 85 LYS A O 1
ATOM 635 N N . ARG A 1 86 ? -8.688 -37.562 -12.359 1 93.19 86 ARG A N 1
ATOM 636 C CA . ARG A 1 86 ? -9.609 -36.562 -12.906 1 93.19 86 ARG A CA 1
ATOM 637 C C . ARG A 1 86 ? -10.406 -35.906 -11.797 1 93.19 86 ARG A C 1
ATOM 639 O O . ARG A 1 86 ? -10.883 -34.781 -11.961 1 93.19 86 ARG A O 1
ATOM 646 N N . THR A 1 87 ? -10.516 -36.594 -10.695 1 94.5 87 THR A N 1
ATOM 647 C CA . THR A 1 87 ? -11.328 -36.062 -9.602 1 94.5 87 THR A CA 1
ATOM 648 C C . THR A 1 87 ? -10.539 -35.031 -8.789 1 94.5 87 THR A C 1
ATOM 650 O O . THR A 1 87 ? -11.109 -34.312 -7.98 1 94.5 87 THR A O 1
ATOM 653 N N . GLN A 1 88 ? -9.258 -34.906 -9 1 97.5 88 GLN A N 1
ATOM 654 C CA . GLN A 1 88 ? -8.422 -33.969 -8.281 1 97.5 88 GLN A CA 1
ATOM 655 C C . GLN A 1 88 ? -8.344 -32.625 -9.023 1 97.5 88 GLN A C 1
ATOM 657 O O . GLN A 1 88 ? -8.781 -32.531 -10.18 1 97.5 88 GLN A O 1
ATOM 662 N N . ILE A 1 89 ? -7.91 -31.625 -8.312 1 98.31 89 ILE A N 1
ATOM 663 C CA . ILE A 1 89 ? -7.641 -30.312 -8.898 1 98.31 89 ILE A CA 1
ATOM 664 C C . ILE A 1 89 ? -6.133 -30.078 -8.953 1 98.31 89 ILE A C 1
ATOM 666 O O . ILE A 1 89 ? -5.438 -30.234 -7.941 1 98.31 89 ILE A O 1
ATOM 670 N N . LEU A 1 90 ? -5.629 -29.75 -10.109 1 98.5 90 LEU A N 1
ATOM 671 C CA . LEU A 1 90 ? -4.234 -29.328 -10.234 1 98.5 90 LEU A CA 1
ATOM 672 C C . LEU A 1 90 ? -4.109 -27.812 -10.227 1 98.5 90 LEU A C 1
ATOM 674 O O . LEU A 1 90 ? -4.824 -27.125 -10.953 1 98.5 90 LEU A O 1
ATOM 678 N N . VAL A 1 91 ? -3.262 -27.281 -9.391 1 98.69 91 VAL A N 1
ATOM 679 C CA . VAL A 1 91 ? -2.928 -25.859 -9.328 1 98.69 91 VAL A CA 1
ATOM 680 C C . VAL A 1 91 ? -1.447 -25.672 -9.648 1 98.69 91 VAL A C 1
ATOM 682 O O . VAL A 1 91 ? -0.579 -26.203 -8.953 1 98.69 91 VAL A O 1
ATOM 685 N N . SER A 1 92 ? -1.193 -24.984 -10.633 1 98.25 92 SER A N 1
ATOM 686 C CA . SER A 1 92 ? 0.19 -24.672 -10.984 1 98.25 92 SER A CA 1
ATOM 687 C C . SER A 1 92 ? 0.533 -23.219 -10.664 1 98.25 92 SER A C 1
ATOM 689 O O . SER A 1 92 ? -0.235 -22.312 -10.984 1 98.25 92 SER A O 1
ATOM 691 N N . LEU A 1 93 ? 1.721 -23.016 -10.102 1 96.81 93 LEU A N 1
ATOM 692 C CA . LEU A 1 93 ? 2.225 -21.672 -9.836 1 96.81 93 LEU A CA 1
ATOM 693 C C . LEU A 1 93 ? 3.303 -21.281 -10.844 1 96.81 93 LEU A C 1
ATOM 695 O O . LEU A 1 93 ? 3.904 -20.203 -10.727 1 96.81 93 LEU A O 1
ATOM 699 N N . ALA A 1 94 ? 3.566 -22.172 -11.758 1 92.06 94 ALA A N 1
ATOM 700 C CA . ALA A 1 94 ? 4.684 -21.969 -12.68 1 92.06 94 ALA A CA 1
ATOM 701 C C . ALA A 1 94 ? 4.332 -20.953 -13.758 1 92.06 94 ALA A C 1
ATOM 703 O O . ALA A 1 94 ? 3.445 -21.188 -14.578 1 92.06 94 ALA A O 1
ATOM 704 N N . ALA A 1 95 ? 5.129 -19.922 -13.719 1 86.12 95 ALA A N 1
ATOM 705 C CA . ALA A 1 95 ? 4.953 -18.906 -14.758 1 86.12 95 ALA A CA 1
ATOM 706 C C . ALA A 1 95 ? 5.387 -19.438 -16.125 1 86.12 95 ALA A C 1
ATOM 708 O O . ALA A 1 95 ? 6.363 -20.188 -16.219 1 86.12 95 ALA A O 1
ATOM 709 N N . GLY A 1 96 ? 4.648 -19.125 -17.156 1 88.5 96 GLY A N 1
ATOM 710 C CA . GLY A 1 96 ? 5.066 -19.391 -18.516 1 88.5 96 GLY A CA 1
ATOM 711 C C . GLY A 1 96 ? 4.641 -20.766 -19 1 88.5 96 GLY A C 1
ATOM 712 O O . GLY A 1 96 ? 4.934 -21.156 -20.141 1 88.5 96 GLY A O 1
ATOM 713 N N . ILE A 1 97 ? 4.062 -21.562 -18.156 1 94.5 97 ILE A N 1
ATOM 714 C CA . ILE A 1 97 ? 3.559 -22.859 -18.578 1 94.5 97 ILE A CA 1
ATOM 715 C C . ILE A 1 97 ? 2.049 -22.781 -18.797 1 94.5 97 ILE A C 1
ATOM 717 O O . ILE A 1 97 ? 1.293 -22.516 -17.859 1 94.5 97 ILE A O 1
ATOM 721 N N . CYS A 1 98 ? 1.613 -23.078 -19.953 1 96.69 98 CYS A N 1
ATOM 722 C CA . CYS A 1 98 ? 0.209 -22.875 -20.281 1 96.69 98 CYS A CA 1
ATOM 723 C C . CYS A 1 98 ? -0.614 -24.109 -19.953 1 96.69 98 CYS A C 1
ATOM 725 O O . CYS A 1 98 ? -0.064 -25.141 -19.547 1 96.69 98 CYS A O 1
ATOM 727 N N . PHE A 1 99 ? -1.92 -24.047 -20.172 1 97.62 99 PHE A N 1
ATOM 728 C CA . PHE A 1 99 ? -2.84 -25.125 -19.844 1 97.62 99 PHE A CA 1
ATOM 729 C C . PHE A 1 99 ? -2.531 -26.359 -20.672 1 97.62 99 PHE A C 1
ATOM 731 O O . PHE A 1 99 ? -2.584 -27.484 -20.172 1 97.62 99 PHE A O 1
ATOM 738 N N . ASP A 1 100 ? -2.242 -26.109 -21.953 1 97.06 100 ASP A N 1
ATOM 739 C CA . ASP A 1 100 ? -1.982 -27.234 -22.844 1 97.06 100 ASP A CA 1
ATOM 740 C C . ASP A 1 100 ? -0.772 -28.031 -22.375 1 97.06 100 ASP A C 1
ATOM 742 O O . ASP A 1 100 ? -0.802 -29.266 -22.375 1 97.06 100 ASP A O 1
ATOM 746 N N . ASP A 1 101 ? 0.214 -27.359 -21.969 1 96.94 101 ASP A N 1
ATOM 747 C CA . ASP A 1 101 ? 1.408 -28.031 -21.453 1 96.94 101 ASP A CA 1
ATOM 748 C C . ASP A 1 101 ? 1.102 -28.781 -20.172 1 96.94 101 ASP A C 1
ATOM 750 O O . ASP A 1 101 ? 1.493 -29.938 -20.016 1 96.94 101 ASP A O 1
ATOM 754 N N . LEU A 1 102 ? 0.402 -28.156 -19.281 1 97.38 102 LEU A N 1
ATOM 755 C CA . LEU A 1 102 ? 0.072 -28.781 -18.016 1 97.38 102 LEU A CA 1
ATOM 756 C C . LEU A 1 102 ? -0.773 -30.031 -18.219 1 97.38 102 LEU A C 1
ATOM 758 O O . LEU A 1 102 ? -0.535 -31.062 -17.578 1 97.38 102 LEU A O 1
ATOM 762 N N . ALA A 1 103 ? -1.721 -29.906 -19.078 1 96 103 ALA A N 1
ATOM 763 C CA . ALA A 1 103 ? -2.568 -31.047 -19.391 1 96 103 ALA A CA 1
ATOM 764 C C . ALA A 1 103 ? -1.744 -32.219 -19.969 1 96 103 ALA A C 1
ATOM 766 O O . ALA A 1 103 ? -1.982 -33.375 -19.641 1 96 103 ALA A O 1
ATOM 767 N N . HIS A 1 104 ? -0.81 -31.828 -20.75 1 95.44 104 HIS A N 1
ATOM 768 C CA . HIS A 1 104 ? 0.068 -32.844 -21.344 1 95.44 104 HIS A CA 1
ATOM 769 C C . HIS A 1 104 ? 0.931 -33.5 -20.281 1 95.44 104 HIS A C 1
ATOM 771 O O . HIS A 1 104 ? 1.056 -34.75 -20.266 1 95.44 104 HIS A O 1
ATOM 777 N N . PHE A 1 105 ? 1.461 -32.719 -19.391 1 95.44 105 PHE A N 1
ATOM 778 C CA . PHE A 1 105 ? 2.365 -33.219 -18.375 1 95.44 105 PHE A CA 1
ATOM 779 C C . PHE A 1 105 ? 1.626 -34.156 -17.406 1 95.44 105 PHE A C 1
ATOM 781 O O . PHE A 1 105 ? 2.188 -35.125 -16.922 1 95.44 105 PHE A O 1
ATOM 788 N N . CYS A 1 106 ? 0.395 -33.906 -17.016 1 92.94 106 CYS A N 1
ATOM 789 C CA . CYS A 1 106 ? -0.315 -34.688 -16.016 1 92.94 106 CYS A CA 1
ATOM 790 C C . CYS A 1 106 ? -1.015 -35.875 -16.641 1 92.94 106 CYS A C 1
ATOM 792 O O . CYS A 1 106 ? -1.406 -36.812 -15.93 1 92.94 106 CYS A O 1
ATOM 794 N N . GLY A 1 107 ? -1.271 -35.938 -17.938 1 90.94 107 GLY A N 1
ATOM 795 C CA . GLY A 1 107 ? -1.845 -37.062 -18.641 1 90.94 107 GLY A CA 1
ATOM 796 C C . GLY A 1 107 ? -3.344 -37.188 -18.453 1 90.94 107 GLY A C 1
ATOM 797 O O . GLY A 1 107 ? -3.918 -38.25 -18.688 1 90.94 107 GLY A O 1
ATOM 798 N N . GLU A 1 108 ? -3.982 -36.188 -17.938 1 91.19 108 GLU A N 1
ATOM 799 C CA . GLU A 1 108 ? -5.426 -36.125 -17.719 1 91.19 108 GLU A CA 1
ATOM 800 C C . GLU A 1 108 ? -6.008 -34.812 -18.219 1 91.19 108 GLU A C 1
ATOM 802 O O . GLU A 1 108 ? -6.371 -33.938 -17.422 1 91.19 108 GLU A O 1
ATOM 807 N N . PRO A 1 109 ? -6.223 -34.719 -19.422 1 89.19 109 PRO A N 1
ATOM 808 C CA . PRO A 1 109 ? -6.562 -33.406 -20.047 1 89.19 109 PRO A CA 1
ATOM 809 C C . PRO A 1 109 ? -7.91 -32.875 -19.562 1 89.19 109 PRO A C 1
ATOM 811 O O . PRO A 1 109 ? -8.188 -31.688 -19.703 1 89.19 109 PRO A O 1
ATOM 814 N N . GLU A 1 110 ? -8.75 -33.719 -19 1 93.81 110 GLU A N 1
ATOM 815 C CA . GLU A 1 110 ? -10.094 -33.281 -18.641 1 93.81 110 GLU A CA 1
ATOM 816 C C . GLU A 1 110 ? -10.156 -32.875 -17.172 1 93.81 110 GLU A C 1
ATOM 818 O O . GLU A 1 110 ? -11.164 -32.312 -16.703 1 93.81 110 GLU A O 1
ATOM 823 N N . MET A 1 111 ? -9.109 -33.062 -16.469 1 96.31 111 MET A N 1
ATOM 824 C CA . MET A 1 111 ? -9.148 -32.719 -15.055 1 96.31 111 MET A CA 1
ATOM 825 C C . MET A 1 111 ? -9.172 -31.203 -14.875 1 96.31 111 MET A C 1
ATOM 827 O O . MET A 1 111 ? -8.719 -30.469 -15.75 1 96.31 111 MET A O 1
ATOM 831 N N . PRO A 1 112 ? -9.742 -30.703 -13.742 1 98.38 112 PRO A N 1
ATOM 832 C CA . PRO A 1 112 ? -9.664 -29.266 -13.469 1 98.38 112 PRO A CA 1
ATOM 833 C C . PRO A 1 112 ? -8.234 -28.797 -13.219 1 98.38 112 PRO A C 1
ATOM 835 O O . PRO A 1 112 ? -7.531 -29.359 -12.383 1 98.38 112 PRO A O 1
ATOM 838 N N . ILE A 1 113 ? -7.82 -27.781 -13.961 1 98.56 113 ILE A N 1
ATOM 839 C CA . ILE A 1 113 ? -6.484 -27.203 -13.82 1 98.56 113 ILE A CA 1
ATOM 840 C C . ILE A 1 113 ? -6.594 -25.703 -13.578 1 98.56 113 ILE A C 1
ATOM 842 O O . ILE A 1 113 ? -7.391 -25.016 -14.219 1 98.56 113 ILE A O 1
ATOM 846 N N . PHE A 1 114 ? -5.832 -25.25 -12.633 1 98.75 114 PHE A N 1
ATOM 847 C CA . PHE A 1 114 ? -5.715 -23.812 -12.367 1 98.75 114 PHE A CA 1
ATOM 848 C C . PHE A 1 114 ? -4.277 -23.344 -12.539 1 98.75 114 PHE A C 1
ATOM 850 O O . PHE A 1 114 ? -3.34 -24.047 -12.133 1 98.75 114 PHE A O 1
ATOM 857 N N . ARG A 1 115 ? -4.109 -22.25 -13.172 1 98.5 115 ARG A N 1
ATOM 858 C CA . ARG A 1 115 ? -2.885 -21.469 -13.102 1 98.5 115 ARG A CA 1
ATOM 859 C C . ARG A 1 115 ? -3.033 -20.312 -12.125 1 98.5 115 ARG A C 1
ATOM 861 O O . ARG A 1 115 ? -3.949 -19.484 -12.258 1 98.5 115 ARG A O 1
ATOM 868 N N . VAL A 1 116 ? -2.188 -20.297 -11.172 1 98.44 116 VAL A N 1
ATOM 869 C CA . VAL A 1 116 ? -2.248 -19.281 -10.125 1 98.44 116 VAL A CA 1
ATOM 870 C C . VAL A 1 116 ? -0.926 -18.516 -10.062 1 98.44 116 VAL A C 1
ATOM 872 O O . VAL A 1 116 ? 0.142 -19.125 -9.945 1 98.44 116 VAL A O 1
ATOM 875 N N . ILE A 1 117 ? -1.012 -17.172 -10.172 1 97.31 117 ILE A N 1
ATOM 876 C CA . ILE A 1 117 ? 0.182 -16.344 -10.164 1 97.31 117 ILE A CA 1
ATOM 877 C C . ILE A 1 117 ? 0.126 -15.375 -8.977 1 97.31 117 ILE A C 1
ATOM 879 O O . ILE A 1 117 ? -0.401 -14.266 -9.094 1 97.31 117 ILE A O 1
ATOM 883 N N . PRO A 1 118 ? 0.669 -15.766 -7.926 1 97.94 118 PRO A N 1
ATOM 884 C CA . PRO A 1 118 ? 0.819 -14.844 -6.801 1 97.94 118 PRO A CA 1
ATOM 885 C C . PRO A 1 118 ? 2.08 -13.984 -6.902 1 97.94 118 PRO A C 1
ATOM 887 O O . PRO A 1 118 ? 2.754 -13.992 -7.938 1 97.94 118 PRO A O 1
ATOM 890 N N . ASN A 1 119 ? 2.303 -13.125 -5.98 1 97.12 119 ASN A N 1
ATOM 891 C CA . ASN A 1 119 ? 3.609 -12.508 -5.773 1 97.12 119 ASN A CA 1
ATOM 892 C C . ASN A 1 119 ? 4.137 -12.773 -4.367 1 97.12 119 ASN A C 1
ATOM 894 O O . ASN A 1 119 ? 3.48 -13.445 -3.568 1 97.12 119 ASN A O 1
ATOM 898 N N . THR A 1 120 ? 5.309 -12.344 -4.105 1 96.19 120 THR A N 1
ATOM 899 C CA . THR A 1 120 ? 6.02 -12.742 -2.895 1 96.19 120 THR A CA 1
ATOM 900 C C . THR A 1 120 ? 5.328 -12.188 -1.652 1 96.19 120 THR A C 1
ATOM 902 O O . THR A 1 120 ? 5.59 -12.641 -0.536 1 96.19 120 THR A O 1
ATOM 905 N N . ALA A 1 121 ? 4.477 -11.242 -1.8 1 97.94 121 ALA A N 1
ATOM 906 C CA . ALA A 1 121 ? 3.76 -10.688 -0.658 1 97.94 121 ALA A CA 1
ATOM 907 C C . ALA A 1 121 ? 2.76 -11.688 -0.089 1 97.94 121 ALA A C 1
ATOM 909 O O . ALA A 1 121 ? 2.168 -11.453 0.967 1 97.94 121 ALA A O 1
ATOM 910 N N . ILE A 1 122 ? 2.594 -12.797 -0.736 1 97.56 122 ILE A N 1
ATOM 911 C CA . ILE A 1 122 ? 1.734 -13.859 -0.228 1 97.56 122 ILE A CA 1
ATOM 912 C C . ILE A 1 122 ? 2.229 -14.312 1.146 1 97.56 122 ILE A C 1
ATOM 914 O O . ILE A 1 122 ? 1.434 -14.727 1.991 1 97.56 122 ILE A O 1
ATOM 918 N N . ALA A 1 123 ? 3.506 -14.156 1.393 1 95.44 123 ALA A N 1
ATOM 919 C CA . ALA A 1 123 ? 4.094 -14.5 2.686 1 95.44 123 ALA A CA 1
ATOM 920 C C . ALA A 1 123 ? 3.531 -13.609 3.793 1 95.44 123 ALA A C 1
ATOM 922 O O . ALA A 1 123 ? 3.555 -13.984 4.969 1 95.44 123 ALA A O 1
ATOM 923 N N . GLU A 1 124 ? 3.041 -12.438 3.42 1 96.69 124 GLU A N 1
ATOM 924 C CA . GLU A 1 124 ? 2.438 -11.492 4.355 1 96.69 124 GLU A CA 1
ATOM 925 C C . GLU A 1 124 ? 0.921 -11.445 4.184 1 96.69 124 GLU A C 1
ATOM 927 O O . GLU A 1 124 ? 0.273 -10.492 4.629 1 96.69 124 GLU A O 1
ATOM 932 N N . ARG A 1 125 ? 0.437 -12.367 3.455 1 97.5 125 ARG A N 1
ATOM 933 C CA . ARG A 1 125 ? -0.992 -12.469 3.174 1 97.5 125 ARG A CA 1
ATOM 934 C C . ARG A 1 125 ? -1.506 -11.203 2.498 1 97.5 125 ARG A C 1
ATOM 936 O O . ARG A 1 125 ? -2.604 -10.727 2.801 1 97.5 125 ARG A O 1
ATOM 943 N N . ALA A 1 126 ? -0.718 -10.617 1.629 1 98.31 126 ALA A N 1
ATOM 944 C CA . ALA A 1 126 ? -1.062 -9.367 0.947 1 98.31 126 ALA A CA 1
ATOM 945 C C . ALA A 1 126 ? -0.781 -9.469 -0.55 1 98.31 126 ALA A C 1
ATOM 947 O O . ALA A 1 126 ? -0.492 -8.461 -1.201 1 98.31 126 ALA A O 1
ATOM 948 N N . SER A 1 127 ? -0.897 -10.641 -1.043 1 98.62 127 SER A N 1
ATOM 949 C CA . SER A 1 127 ? -0.581 -10.906 -2.443 1 98.62 127 SER A CA 1
ATOM 950 C C . SER A 1 127 ? -1.714 -10.453 -3.359 1 98.62 127 SER A C 1
ATOM 952 O O . SER A 1 127 ? -2.889 -10.602 -3.021 1 98.62 127 SER A O 1
ATOM 954 N N . MET A 1 128 ? -1.337 -9.797 -4.48 1 98.75 128 MET A N 1
ATOM 955 C CA . MET A 1 128 ? -2.215 -9.844 -5.648 1 98.75 128 MET A CA 1
ATOM 956 C C . MET A 1 128 ? -2.053 -11.164 -6.398 1 98.75 128 MET A C 1
ATOM 958 O O . MET A 1 128 ? -0.968 -11.469 -6.898 1 98.75 128 MET A O 1
ATOM 962 N N . THR A 1 129 ? -3.117 -11.961 -6.449 1 98.75 129 THR A N 1
ATOM 963 C CA . THR A 1 129 ? -3.02 -13.297 -7.035 1 98.75 129 THR A CA 1
ATOM 964 C C . THR A 1 129 ? -3.955 -13.43 -8.234 1 98.75 129 THR A C 1
ATOM 966 O O . THR A 1 129 ? -5.16 -13.203 -8.109 1 98.75 129 THR A O 1
ATOM 969 N N . LEU A 1 130 ? -3.408 -13.781 -9.375 1 98.62 130 LEU A N 1
ATOM 970 C CA . LEU A 1 130 ? -4.18 -14.023 -10.594 1 98.62 130 LEU A CA 1
ATOM 971 C C . LEU A 1 130 ? -4.484 -15.508 -10.766 1 98.62 130 LEU A C 1
ATOM 973 O O . LEU A 1 130 ? -3.627 -16.359 -10.5 1 98.62 130 LEU A O 1
ATOM 977 N N . ILE A 1 131 ? -5.734 -15.797 -11.156 1 98.75 131 ILE A N 1
ATOM 978 C CA . ILE A 1 131 ? -6.137 -17.188 -11.297 1 98.75 131 ILE A CA 1
ATOM 979 C C . ILE A 1 131 ? -6.82 -17.391 -12.648 1 98.75 131 ILE A C 1
ATOM 981 O O . ILE A 1 131 ? -7.73 -16.641 -13.008 1 98.75 131 ILE A O 1
ATOM 985 N N . ALA A 1 132 ? -6.359 -18.297 -13.383 1 98.62 132 ALA A N 1
ATOM 986 C CA . ALA A 1 132 ? -7.035 -18.812 -14.57 1 98.62 132 ALA A CA 1
ATOM 987 C C . ALA A 1 132 ? -7.441 -20.266 -14.391 1 98.62 132 ALA A C 1
ATOM 989 O O . ALA A 1 132 ? -6.754 -21.031 -13.703 1 98.62 132 ALA A O 1
ATOM 990 N N . ALA A 1 133 ? -8.555 -20.688 -15.039 1 98.62 133 ALA A N 1
ATOM 991 C CA . ALA A 1 133 ? -9.062 -22.047 -14.828 1 98.62 133 ALA A CA 1
ATOM 992 C C . ALA A 1 133 ? -9.391 -22.719 -16.156 1 98.62 133 ALA A C 1
ATOM 994 O O . ALA A 1 133 ? -9.789 -22.047 -17.109 1 98.62 133 ALA A O 1
ATOM 995 N N . ARG A 1 134 ? -9.102 -23.953 -16.156 1 98.06 134 ARG A N 1
ATOM 996 C CA . ARG A 1 134 ? -9.484 -24.844 -17.25 1 98.06 134 ARG A CA 1
ATOM 997 C C . ARG A 1 134 ? -10.219 -26.062 -16.734 1 98.06 134 ARG A C 1
ATOM 999 O O . ARG A 1 134 ? -9.758 -26.734 -15.805 1 98.06 134 ARG A O 1
ATOM 1006 N N . ASN A 1 135 ? -11.453 -26.375 -17.344 1 98.12 135 ASN A N 1
ATOM 1007 C CA . ASN A 1 135 ? -12.258 -27.547 -17 1 98.12 135 ASN A CA 1
ATOM 1008 C C . ASN A 1 135 ? -12.695 -27.531 -15.547 1 98.12 135 ASN A C 1
ATOM 1010 O O . ASN A 1 135 ? -12.711 -28.578 -14.891 1 98.12 135 ASN A O 1
ATOM 1014 N N . ALA A 1 136 ? -12.891 -26.359 -14.984 1 98.25 136 ALA A N 1
ATOM 1015 C CA . ALA A 1 136 ? -13.266 -26.25 -13.57 1 98.25 136 ALA A CA 1
ATOM 1016 C C . ALA A 1 136 ? -14.703 -25.766 -13.43 1 98.25 136 ALA A C 1
ATOM 1018 O O . ALA A 1 136 ? -15.156 -24.906 -14.188 1 98.25 136 ALA A O 1
ATOM 1019 N N . SER A 1 137 ? -15.375 -26.297 -12.492 1 98.12 137 SER A N 1
ATOM 1020 C CA . SER A 1 137 ? -16.734 -25.844 -12.18 1 98.12 137 SER A CA 1
ATOM 1021 C C . SER A 1 137 ? -16.703 -24.516 -11.453 1 98.12 137 SER A C 1
ATOM 1023 O O . SER A 1 137 ? -15.664 -24.094 -10.953 1 98.12 137 SER A O 1
ATOM 1025 N N . ASP A 1 138 ? -17.891 -23.891 -11.422 1 98.25 138 ASP A N 1
ATOM 1026 C CA . ASP A 1 138 ? -18 -22.625 -10.695 1 98.25 138 ASP A CA 1
ATOM 1027 C C . ASP A 1 138 ? -17.688 -22.812 -9.211 1 98.25 138 ASP A C 1
ATOM 1029 O O . ASP A 1 138 ? -17.109 -21.922 -8.578 1 98.25 138 ASP A O 1
ATOM 1033 N N . LYS A 1 139 ? -18.062 -23.938 -8.719 1 98.25 139 LYS A N 1
ATOM 1034 C CA . LYS A 1 139 ? -17.781 -24.25 -7.32 1 98.25 139 LYS A CA 1
ATOM 1035 C C . LYS A 1 139 ? -16.266 -24.359 -7.078 1 98.25 139 LYS A C 1
ATOM 1037 O O . LYS A 1 139 ? -15.766 -23.859 -6.07 1 98.25 139 LYS A O 1
ATOM 1042 N N . GLN A 1 140 ? -15.625 -24.984 -7.973 1 98.38 140 GLN A N 1
ATOM 1043 C CA . GLN A 1 140 ? -14.18 -25.141 -7.852 1 98.38 140 GLN A CA 1
ATOM 1044 C C . GLN A 1 140 ? -13.469 -23.797 -8 1 98.38 140 GLN A C 1
ATOM 1046 O O . GLN A 1 140 ? -12.516 -23.516 -7.273 1 98.38 140 GLN A O 1
ATOM 1051 N N . LYS A 1 141 ? -13.922 -22.969 -8.922 1 98.75 141 LYS A N 1
ATOM 1052 C CA . LYS A 1 141 ? -13.359 -21.641 -9.102 1 98.75 141 LYS A CA 1
ATOM 1053 C C . LYS A 1 141 ? -13.516 -20.812 -7.832 1 98.75 141 LYS A C 1
ATOM 1055 O O . LYS A 1 141 ? -12.562 -20.156 -7.398 1 98.75 141 LYS A O 1
ATOM 1060 N N . LYS A 1 142 ? -14.656 -20.828 -7.281 1 98.44 142 LYS A N 1
ATOM 1061 C CA . LYS A 1 142 ? -14.914 -20.094 -6.047 1 98.44 142 LYS A CA 1
ATOM 1062 C C . LYS A 1 142 ? -14.039 -20.609 -4.906 1 98.44 142 LYS A C 1
ATOM 1064 O O . LYS A 1 142 ? -13.516 -19.828 -4.109 1 98.44 142 LYS A O 1
ATOM 1069 N N . LEU A 1 143 ? -13.891 -21.875 -4.84 1 97.94 143 LEU A N 1
ATOM 1070 C CA . LEU A 1 143 ? -13.07 -22.5 -3.807 1 97.94 143 LEU A CA 1
ATOM 1071 C C . LEU A 1 143 ? -11.641 -21.984 -3.869 1 97.94 143 LEU A C 1
ATOM 1073 O O . LEU A 1 143 ? -11.078 -21.562 -2.852 1 97.94 143 LEU A O 1
ATOM 1077 N N . LEU A 1 144 ? -11.07 -21.984 -5.043 1 98.38 144 LEU A N 1
ATOM 1078 C CA . LEU A 1 144 ? -9.688 -21.531 -5.199 1 98.38 144 LEU A CA 1
ATOM 1079 C C . LEU A 1 144 ? -9.57 -20.031 -4.941 1 98.38 144 LEU A C 1
ATOM 1081 O O . LEU A 1 144 ? -8.602 -19.578 -4.332 1 98.38 144 LEU A O 1
ATOM 1085 N N . THR A 1 145 ? -10.555 -19.328 -5.426 1 98.5 145 THR A N 1
ATOM 1086 C CA . THR A 1 145 ? -10.57 -17.891 -5.168 1 98.5 145 THR A CA 1
ATOM 1087 C C . THR A 1 145 ? -10.625 -17.609 -3.668 1 98.5 145 THR A C 1
ATOM 1089 O O . THR A 1 145 ? -9.852 -16.797 -3.154 1 98.5 145 THR A O 1
ATOM 1092 N N . ASP A 1 146 ? -11.477 -18.297 -2.98 1 98.25 146 ASP A N 1
ATOM 1093 C CA . ASP A 1 146 ? -11.617 -18.109 -1.54 1 98.25 146 ASP A CA 1
ATOM 1094 C C . ASP A 1 146 ? -10.336 -18.5 -0.808 1 98.25 146 ASP A C 1
ATOM 1096 O O . ASP A 1 146 ? -9.922 -17.828 0.138 1 98.25 146 ASP A O 1
ATOM 1100 N N . MET A 1 147 ? -9.734 -19.531 -1.23 1 97.88 147 MET A N 1
ATOM 1101 C CA . MET A 1 147 ? -8.508 -20.031 -0.605 1 97.88 147 MET A CA 1
ATOM 1102 C C . MET A 1 147 ? -7.395 -18.984 -0.707 1 97.88 147 MET A C 1
ATOM 1104 O O . MET A 1 147 ? -6.734 -18.688 0.288 1 97.88 147 MET A O 1
ATOM 1108 N N . PHE A 1 148 ? -7.254 -18.422 -1.875 1 98.38 148 PHE A N 1
ATOM 1109 C CA . PHE A 1 148 ? -6.141 -17.516 -2.078 1 98.38 148 PHE A CA 1
ATOM 1110 C C . PHE A 1 148 ? -6.496 -16.109 -1.589 1 98.38 148 PHE A C 1
ATOM 1112 O O . PHE A 1 148 ? -5.609 -15.305 -1.31 1 98.38 148 PHE A O 1
ATOM 1119 N N . ASP A 1 149 ? -7.789 -15.812 -1.43 1 97.94 149 ASP A N 1
ATOM 1120 C CA . ASP A 1 149 ? -8.234 -14.539 -0.862 1 97.94 149 ASP A CA 1
ATOM 1121 C C . ASP A 1 149 ? -7.816 -14.422 0.602 1 97.94 149 ASP A C 1
ATOM 1123 O O . ASP A 1 149 ? -7.715 -13.312 1.134 1 97.94 149 ASP A O 1
ATOM 1127 N N . GLU A 1 150 ? -7.578 -15.539 1.188 1 97.69 150 GLU A N 1
ATOM 1128 C CA . GLU A 1 150 ? -7.098 -15.508 2.566 1 97.69 150 GLU A CA 1
ATOM 1129 C C . GLU A 1 150 ? -5.672 -14.969 2.641 1 97.69 150 GLU A C 1
ATOM 1131 O O . GLU A 1 150 ? -5.195 -14.609 3.719 1 97.69 150 GLU A O 1
ATOM 1136 N N . MET A 1 151 ? -5.008 -14.875 1.534 1 98.06 151 MET A N 1
ATOM 1137 C CA . MET A 1 151 ? -3.613 -14.453 1.495 1 98.06 151 MET A CA 1
ATOM 1138 C C . MET A 1 151 ? -3.453 -13.203 0.638 1 98.06 151 MET A C 1
ATOM 1140 O O . MET A 1 151 ? -2.387 -12.969 0.062 1 98.06 151 MET A O 1
ATOM 1144 N N . GLY A 1 152 ? -4.477 -12.414 0.559 1 97.94 152 GLY A N 1
ATOM 1145 C CA . GLY A 1 152 ? -4.477 -11.18 -0.22 1 97.94 152 GLY A CA 1
ATOM 1146 C C . GLY A 1 152 ? -5.746 -10.984 -1.027 1 97.94 152 GLY A C 1
ATOM 1147 O O . GLY A 1 152 ? -6.848 -11.195 -0.52 1 97.94 152 GLY A O 1
ATOM 1148 N N . LEU A 1 153 ? -5.57 -10.484 -2.266 1 98.38 153 LEU A N 1
ATOM 1149 C CA . LEU A 1 153 ? -6.668 -10.258 -3.197 1 98.38 153 LEU A CA 1
ATOM 1150 C C . LEU A 1 153 ? -6.5 -11.102 -4.457 1 98.38 153 LEU A C 1
ATOM 1152 O O . LEU A 1 153 ? -5.395 -11.203 -4.996 1 98.38 153 LEU A O 1
ATOM 1156 N N . THR A 1 154 ? -7.594 -11.719 -4.883 1 98.56 154 THR A N 1
ATOM 1157 C CA . THR A 1 154 ? -7.527 -12.578 -6.059 1 98.56 154 THR A CA 1
ATOM 1158 C C . THR A 1 154 ? -8.352 -11.992 -7.203 1 98.56 154 THR A C 1
ATOM 1160 O O . THR A 1 154 ? -9.289 -11.227 -6.969 1 98.56 154 THR A O 1
ATOM 1163 N N . MET A 1 155 ? -7.949 -12.297 -8.391 1 98.38 155 MET A N 1
ATOM 1164 C CA . MET A 1 155 ? -8.719 -11.953 -9.578 1 98.38 155 MET A CA 1
ATOM 1165 C C . MET A 1 155 ? -8.703 -13.102 -10.586 1 98.38 155 MET A C 1
ATOM 1167 O O . MET A 1 155 ? -7.641 -13.641 -10.906 1 98.38 155 MET A O 1
ATOM 1171 N N . MET A 1 156 ? -9.891 -13.508 -11.023 1 98.56 156 MET A N 1
ATOM 1172 C CA . MET A 1 156 ? -10.008 -14.469 -12.117 1 98.56 156 MET A CA 1
ATOM 1173 C C . MET A 1 156 ? -9.758 -13.797 -13.461 1 98.56 156 MET A C 1
ATOM 1175 O O . MET A 1 156 ? -10.336 -12.75 -13.758 1 98.56 156 MET A O 1
ATOM 1179 N N . ILE A 1 157 ? -8.914 -14.422 -14.273 1 98.25 157 ILE A N 1
ATOM 1180 C CA . ILE A 1 157 ? -8.617 -13.875 -15.586 1 98.25 157 ILE A CA 1
ATOM 1181 C C . ILE A 1 157 ? -8.531 -15 -16.609 1 98.25 157 ILE A C 1
ATOM 1183 O O . ILE A 1 157 ? -8.484 -16.172 -16.234 1 98.25 157 ILE A O 1
ATOM 1187 N N . SER A 1 158 ? -8.562 -14.656 -17.875 1 97.94 158 SER A N 1
ATOM 1188 C CA . SER A 1 158 ? -8.312 -15.641 -18.922 1 97.94 158 SER A CA 1
ATOM 1189 C C . SER A 1 158 ? -6.828 -15.945 -19.047 1 97.94 158 SER A C 1
ATOM 1191 O O . SER A 1 158 ? -5.984 -15.125 -18.688 1 97.94 158 SER A O 1
ATOM 1193 N N . GLU A 1 159 ? -6.543 -17.109 -19.516 1 97.62 159 GLU A N 1
ATOM 1194 C CA . GLU A 1 159 ? -5.148 -17.516 -19.672 1 97.62 159 GLU A CA 1
ATOM 1195 C C . GLU A 1 159 ? -4.383 -16.531 -20.531 1 97.62 159 GLU A C 1
ATOM 1197 O O . GLU A 1 159 ? -3.193 -16.297 -20.312 1 97.62 159 GLU A O 1
ATOM 1202 N N . SER A 1 160 ? -5.066 -15.922 -21.547 1 96.88 160 SER A N 1
ATOM 1203 C CA . SER A 1 160 ? -4.418 -15.031 -22.516 1 96.88 160 SER A CA 1
ATOM 1204 C C . SER A 1 160 ? -3.924 -13.758 -21.828 1 96.88 160 SER A C 1
ATOM 1206 O O . SER A 1 160 ? -3.104 -13.023 -22.391 1 96.88 160 SER A O 1
ATOM 1208 N N . LYS A 1 161 ? -4.395 -13.461 -20.625 1 97.25 161 LYS A N 1
ATOM 1209 C CA . LYS A 1 161 ? -4.043 -12.219 -19.938 1 97.25 161 LYS A CA 1
ATOM 1210 C C . LYS A 1 161 ? -2.99 -12.469 -18.859 1 97.25 161 LYS A C 1
ATOM 1212 O O . LYS A 1 161 ? -2.498 -11.531 -18.234 1 97.25 161 LYS A O 1
ATOM 1217 N N . ILE A 1 162 ? -2.584 -13.703 -18.656 1 96.94 162 ILE A N 1
ATOM 1218 C CA . ILE A 1 162 ? -1.72 -14.07 -17.547 1 96.94 162 ILE A CA 1
ATOM 1219 C C . ILE A 1 162 ? -0.37 -13.367 -17.688 1 96.94 162 ILE A C 1
ATOM 1221 O O . ILE A 1 162 ? 0.15 -12.812 -16.719 1 96.94 162 ILE A O 1
ATOM 1225 N N . ALA A 1 163 ? 0.133 -13.367 -18.891 1 95.81 163 ALA A N 1
ATOM 1226 C CA . ALA A 1 163 ? 1.448 -12.766 -19.094 1 95.81 163 ALA A CA 1
ATOM 1227 C C . ALA A 1 163 ? 1.435 -11.281 -18.734 1 95.81 163 ALA A C 1
ATOM 1229 O O . ALA A 1 163 ? 2.295 -10.805 -17.984 1 95.81 163 ALA A O 1
ATOM 1230 N N . ALA A 1 164 ? 0.45 -10.57 -19.297 1 97 164 ALA A N 1
ATOM 1231 C CA . ALA A 1 164 ? 0.317 -9.141 -19.031 1 97 164 ALA A CA 1
ATOM 1232 C C . ALA A 1 164 ? 0.085 -8.875 -17.547 1 97 164 ALA A C 1
ATOM 1234 O O . ALA A 1 164 ? 0.695 -7.973 -16.969 1 97 164 ALA A O 1
ATOM 1235 N N . ALA A 1 165 ? -0.739 -9.664 -16.922 1 97.69 165 ALA A N 1
ATOM 1236 C CA . ALA A 1 165 ? -1.067 -9.477 -15.508 1 97.69 165 ALA A CA 1
ATOM 1237 C C . ALA A 1 165 ? 0.129 -9.797 -14.617 1 97.69 165 ALA A C 1
ATOM 1239 O O . ALA A 1 165 ? 0.319 -9.172 -13.57 1 97.69 165 ALA A O 1
ATOM 1240 N N . THR A 1 166 ? 0.88 -10.766 -15.031 1 96.75 166 THR A N 1
ATOM 1241 C CA . THR A 1 166 ? 2.1 -11.109 -14.312 1 96.75 166 THR A CA 1
ATOM 1242 C C . THR A 1 166 ? 3.068 -9.93 -14.289 1 96.75 166 THR A C 1
ATOM 1244 O O . THR A 1 166 ? 3.664 -9.633 -13.25 1 96.75 166 THR A O 1
ATOM 1247 N N . ALA A 1 167 ? 3.17 -9.242 -15.398 1 97.25 167 ALA A N 1
ATOM 1248 C CA . ALA A 1 167 ? 4.035 -8.062 -15.484 1 97.25 167 ALA A CA 1
ATOM 1249 C C . ALA A 1 167 ? 3.584 -6.977 -14.516 1 97.25 167 ALA A C 1
ATOM 1251 O O . ALA A 1 167 ? 4.414 -6.316 -13.891 1 97.25 167 ALA A O 1
ATOM 1252 N N . LEU A 1 168 ? 2.283 -6.828 -14.344 1 97.94 168 LEU A N 1
ATOM 1253 C CA . LEU A 1 168 ? 1.715 -5.766 -13.523 1 97.94 168 LEU A CA 1
ATOM 1254 C C . LEU A 1 168 ? 1.82 -6.102 -12.039 1 97.94 168 LEU A C 1
ATOM 1256 O O . LEU A 1 168 ? 1.868 -5.207 -11.195 1 97.94 168 LEU A O 1
ATOM 1260 N N . THR A 1 169 ? 1.89 -7.422 -11.656 1 97.94 169 THR A N 1
ATOM 1261 C CA . THR A 1 169 ? 1.667 -7.789 -10.258 1 97.94 169 THR A CA 1
ATOM 1262 C C . THR A 1 169 ? 2.854 -8.578 -9.711 1 97.94 169 THR A C 1
ATOM 1264 O O . THR A 1 169 ? 3.652 -8.047 -8.938 1 97.94 169 THR A O 1
ATOM 1267 N N . SER A 1 170 ? 3.105 -9.734 -10.273 1 96.75 170 SER A N 1
ATOM 1268 C CA . SER A 1 170 ? 4.195 -10.57 -9.781 1 96.75 170 SER A CA 1
ATOM 1269 C C . SER A 1 170 ? 5.551 -9.93 -10.047 1 96.75 170 SER A C 1
ATOM 1271 O O . SER A 1 170 ? 6.371 -9.805 -9.133 1 96.75 170 SER A O 1
ATOM 1273 N N . CYS A 1 171 ? 5.762 -9.57 -11.305 1 96.88 171 CYS A N 1
ATOM 1274 C CA . CYS A 1 171 ? 6.961 -8.797 -11.602 1 96.88 171 CYS A CA 1
ATOM 1275 C C . CYS A 1 171 ? 6.852 -7.387 -11.031 1 96.88 171 CYS A C 1
ATOM 1277 O O . CYS A 1 171 ? 7.844 -6.816 -10.578 1 96.88 171 CYS A O 1
ATOM 1279 N N . GLY A 1 172 ? 5.629 -6.895 -11.086 1 97.94 172 GLY A N 1
ATOM 1280 C CA . GLY A 1 172 ? 5.32 -5.535 -10.664 1 97.94 172 GLY A CA 1
ATOM 1281 C C . GLY A 1 172 ? 5.754 -5.234 -9.242 1 97.94 172 GLY A C 1
ATOM 1282 O O . GLY A 1 172 ? 6.113 -4.098 -8.922 1 97.94 172 GLY A O 1
ATOM 1283 N N . ILE A 1 173 ? 5.742 -6.234 -8.406 1 98.38 173 ILE A N 1
ATOM 1284 C CA . ILE A 1 173 ? 6.098 -5.996 -7.008 1 98.38 173 ILE A CA 1
ATOM 1285 C C . ILE A 1 173 ? 7.562 -5.578 -6.914 1 98.38 173 ILE A C 1
ATOM 1287 O O . ILE A 1 173 ? 7.93 -4.773 -6.055 1 98.38 173 ILE A O 1
ATOM 1291 N N . ALA A 1 174 ? 8.398 -6.09 -7.773 1 98.19 174 ALA A N 1
ATOM 1292 C CA . ALA A 1 174 ? 9.797 -5.672 -7.832 1 98.19 174 ALA A CA 1
ATOM 1293 C C . ALA A 1 174 ? 9.914 -4.195 -8.203 1 98.19 174 ALA A C 1
ATOM 1295 O O . ALA A 1 174 ? 10.789 -3.49 -7.688 1 98.19 174 ALA A O 1
ATOM 1296 N N . TYR A 1 175 ? 9.062 -3.711 -9.078 1 98.56 175 TYR A N 1
ATOM 1297 C CA . TYR A 1 175 ? 9.102 -2.322 -9.523 1 98.56 175 TYR A CA 1
ATOM 1298 C C . TYR A 1 175 ? 8.617 -1.384 -8.43 1 98.56 175 TYR A C 1
ATOM 1300 O O . TYR A 1 175 ? 9.133 -0.273 -8.281 1 98.56 175 TYR A O 1
ATOM 1308 N N . VAL A 1 176 ? 7.656 -1.846 -7.688 1 98.75 176 VAL A N 1
ATOM 1309 C CA . VAL A 1 176 ? 7.211 -1.107 -6.512 1 98.75 176 VAL A CA 1
ATOM 1310 C C . VAL A 1 176 ? 8.359 -0.979 -5.516 1 98.75 176 VAL A C 1
ATOM 1312 O O . VAL A 1 176 ? 8.609 0.103 -4.977 1 98.75 176 VAL A O 1
ATOM 1315 N N . LEU A 1 177 ? 9.031 -2.092 -5.281 1 98.75 177 LEU A N 1
ATOM 1316 C CA . LEU A 1 177 ? 10.148 -2.094 -4.34 1 98.75 177 LEU A CA 1
ATOM 1317 C C . LEU A 1 177 ? 11.289 -1.224 -4.852 1 98.75 177 LEU A C 1
ATOM 1319 O O . LEU A 1 177 ? 11.984 -0.581 -4.062 1 98.75 177 LEU A O 1
ATOM 1323 N N . LYS A 1 178 ? 11.461 -1.191 -6.152 1 98.56 178 LYS A N 1
ATOM 1324 C CA . LYS A 1 178 ? 12.438 -0.279 -6.738 1 98.56 178 LYS A CA 1
ATOM 1325 C C . LYS A 1 178 ? 12.062 1.176 -6.48 1 98.56 178 LYS A C 1
ATOM 1327 O O . LYS A 1 178 ? 12.93 2.018 -6.246 1 98.56 178 LYS A O 1
ATOM 1332 N N . TYR A 1 179 ? 10.797 1.462 -6.59 1 98.75 179 TYR A N 1
ATOM 1333 C CA . TYR A 1 179 ? 10.32 2.799 -6.25 1 98.75 179 TYR A CA 1
ATOM 1334 C C . TYR A 1 179 ? 10.68 3.158 -4.816 1 98.75 179 TYR A C 1
ATOM 1336 O O . TYR A 1 179 ? 11.164 4.262 -4.547 1 98.75 179 TYR A O 1
ATOM 1344 N N . VAL A 1 180 ? 10.445 2.236 -3.891 1 98.75 180 VAL A N 1
ATOM 1345 C CA . VAL A 1 180 ? 10.742 2.48 -2.482 1 98.75 180 VAL A CA 1
ATOM 1346 C C . VAL A 1 180 ? 12.234 2.754 -2.312 1 98.75 180 VAL A C 1
ATOM 1348 O O . VAL A 1 180 ? 12.625 3.689 -1.608 1 98.75 180 VAL A O 1
ATOM 1351 N N . GLN A 1 181 ? 13.023 1.933 -2.959 1 98.31 181 GLN A N 1
ATOM 1352 C CA . GLN A 1 181 ? 14.469 2.102 -2.875 1 98.31 181 GLN A CA 1
ATOM 1353 C C . GLN A 1 181 ? 14.883 3.492 -3.348 1 98.31 181 GLN A C 1
ATOM 1355 O O . GLN A 1 181 ? 15.695 4.156 -2.699 1 98.31 181 GLN A O 1
ATOM 1360 N N . ALA A 1 182 ? 14.383 3.916 -4.469 1 98.38 182 ALA A N 1
ATOM 1361 C CA . ALA A 1 182 ? 14.695 5.23 -5.023 1 98.38 182 ALA A CA 1
ATOM 1362 C C . ALA A 1 182 ? 14.242 6.344 -4.086 1 98.38 182 ALA A C 1
ATOM 1364 O O . ALA A 1 182 ? 14.969 7.312 -3.861 1 98.38 182 ALA A O 1
ATOM 1365 N N . ALA A 1 183 ? 13.055 6.25 -3.555 1 98.5 183 ALA A N 1
ATOM 1366 C CA . ALA A 1 183 ? 12.523 7.238 -2.619 1 98.5 183 ALA A CA 1
ATOM 1367 C C . ALA A 1 183 ? 13.375 7.312 -1.356 1 98.5 183 ALA A C 1
ATOM 1369 O O . ALA A 1 183 ? 13.594 8.398 -0.812 1 98.5 183 ALA A O 1
ATOM 1370 N N . MET A 1 184 ? 13.797 6.129 -0.89 1 98.25 184 MET A N 1
ATOM 1371 C CA . MET A 1 184 ? 14.695 6.09 0.259 1 98.25 184 MET A CA 1
ATOM 1372 C C . MET A 1 184 ? 15.977 6.875 -0.02 1 98.25 184 MET A C 1
ATOM 1374 O O . MET A 1 184 ? 16.453 7.613 0.841 1 98.25 184 MET A O 1
ATOM 1378 N N . GLN A 1 185 ? 16.531 6.727 -1.187 1 98.06 185 GLN A N 1
ATOM 1379 C CA . GLN A 1 185 ? 17.734 7.461 -1.562 1 98.06 185 GLN A CA 1
ATOM 1380 C C . GLN A 1 185 ? 17.484 8.969 -1.547 1 98.06 185 GLN A C 1
ATOM 1382 O O . GLN A 1 185 ? 18.312 9.734 -1.053 1 98.06 185 GLN A O 1
ATOM 1387 N N . ALA A 1 186 ? 16.359 9.359 -2.113 1 98.38 186 ALA A N 1
ATOM 1388 C CA . ALA A 1 186 ? 16 10.773 -2.053 1 98.38 186 ALA A CA 1
ATOM 1389 C C . ALA A 1 186 ? 15.906 11.25 -0.608 1 98.38 186 ALA A C 1
ATOM 1391 O O . ALA A 1 186 ? 16.406 12.328 -0.274 1 98.38 186 ALA A O 1
ATOM 1392 N N . GLY A 1 187 ? 15.219 10.438 0.243 1 98.19 187 GLY A N 1
ATOM 1393 C CA . GLY A 1 187 ? 15.117 10.773 1.654 1 98.19 187 GLY A CA 1
ATOM 1394 C C . GLY A 1 187 ? 16.469 10.938 2.332 1 98.19 187 GLY A C 1
ATOM 1395 O O . GLY A 1 187 ? 16.688 11.898 3.066 1 98.19 187 GLY A O 1
ATOM 1396 N N . ILE A 1 188 ? 17.359 10.008 2.092 1 97.81 188 ILE A N 1
ATOM 1397 C CA . ILE A 1 188 ? 18.703 10.055 2.668 1 97.81 188 ILE A CA 1
ATOM 1398 C C . ILE A 1 188 ? 19.391 11.344 2.25 1 97.81 188 ILE A C 1
ATOM 1400 O O . ILE A 1 188 ? 19.984 12.031 3.082 1 97.81 188 ILE A O 1
ATOM 1404 N N . GLU A 1 189 ? 19.344 11.648 1.006 1 97.81 189 GLU A N 1
ATOM 1405 C CA . GLU A 1 189 ? 19.953 12.883 0.507 1 97.81 189 GLU A CA 1
ATOM 1406 C C . GLU A 1 189 ? 19.375 14.102 1.22 1 97.81 189 GLU A C 1
ATOM 1408 O O . GLU A 1 189 ? 20.094 15.094 1.431 1 97.81 189 GLU A O 1
ATOM 1413 N N . MET A 1 190 ? 18.125 14.023 1.657 1 97.69 190 MET A N 1
ATOM 1414 C CA . MET A 1 190 ? 17.453 15.164 2.27 1 97.69 190 MET A CA 1
ATOM 1415 C C . MET A 1 190 ? 17.516 15.078 3.791 1 97.69 190 MET A C 1
ATOM 1417 O O . MET A 1 190 ? 16.859 15.859 4.488 1 97.69 190 MET A O 1
ATOM 1421 N N . GLY A 1 191 ? 18.172 14.055 4.328 1 97.25 191 GLY A N 1
ATOM 1422 C CA . GLY A 1 191 ? 18.484 14.023 5.75 1 97.25 191 GLY A CA 1
ATOM 1423 C C . GLY A 1 191 ? 17.609 13.062 6.531 1 97.25 191 GLY A C 1
ATOM 1424 O O . GLY A 1 191 ? 17.578 13.102 7.762 1 97.25 191 GLY A O 1
ATOM 1425 N N . ILE A 1 192 ? 16.891 12.203 5.859 1 98.12 192 ILE A N 1
ATOM 1426 C CA . ILE A 1 192 ? 16.047 11.227 6.527 1 98.12 192 ILE A CA 1
ATOM 1427 C C . ILE A 1 192 ? 16.797 9.898 6.668 1 98.12 192 ILE A C 1
ATOM 1429 O O . ILE A 1 192 ? 17.406 9.422 5.711 1 98.12 192 ILE A O 1
ATOM 1433 N N . ALA A 1 193 ? 16.75 9.344 7.879 1 97.81 193 ALA A N 1
ATOM 1434 C CA . ALA A 1 193 ? 17.375 8.039 8.102 1 97.81 193 ALA A CA 1
ATOM 1435 C C . ALA A 1 193 ? 16.719 6.969 7.238 1 97.81 193 ALA A C 1
ATOM 1437 O O . ALA A 1 193 ? 15.5 6.973 7.051 1 97.81 193 ALA A O 1
ATOM 1438 N N . PRO A 1 194 ? 17.531 6.008 6.742 1 96.62 194 PRO A N 1
ATOM 1439 C CA . PRO A 1 194 ? 17.016 5.023 5.781 1 96.62 194 PRO A CA 1
ATOM 1440 C C . PRO A 1 194 ? 15.828 4.234 6.32 1 96.62 194 PRO A C 1
ATOM 1442 O O . PRO A 1 194 ? 14.828 4.062 5.617 1 96.62 194 PRO A O 1
ATOM 1445 N N . LYS A 1 195 ? 15.875 3.768 7.523 1 96.94 195 LYS A N 1
ATOM 1446 C CA . LYS A 1 195 ? 14.789 2.967 8.086 1 96.94 195 LYS A CA 1
ATOM 1447 C C . LYS A 1 195 ? 13.508 3.789 8.219 1 96.94 195 LYS A C 1
ATOM 1449 O O . LYS A 1 195 ? 12.414 3.283 7.973 1 96.94 195 LYS A O 1
ATOM 1454 N N . ASP A 1 196 ? 13.633 5.078 8.602 1 97.81 196 ASP A N 1
ATOM 1455 C CA . ASP A 1 196 ? 12.477 5.969 8.68 1 97.81 196 ASP A CA 1
ATOM 1456 C C . ASP A 1 196 ? 11.875 6.207 7.293 1 97.81 196 ASP A C 1
ATOM 1458 O O . ASP A 1 196 ? 10.656 6.145 7.125 1 97.81 196 ASP A O 1
ATOM 1462 N N . GLY A 1 197 ? 12.766 6.449 6.348 1 98.25 197 GLY A N 1
ATOM 1463 C CA . GLY A 1 197 ? 12.305 6.656 4.984 1 98.25 197 GLY A CA 1
ATOM 1464 C C . GLY A 1 197 ? 11.547 5.469 4.426 1 98.25 197 GLY A C 1
ATOM 1465 O O . GLY A 1 197 ? 10.516 5.637 3.768 1 98.25 197 GLY A O 1
ATOM 1466 N N . MET A 1 198 ? 12.094 4.289 4.707 1 98.38 198 MET A N 1
ATOM 1467 C CA . MET A 1 198 ? 11.43 3.076 4.238 1 98.38 198 MET A CA 1
ATOM 1468 C C . MET A 1 198 ? 10.016 2.973 4.805 1 98.38 198 MET A C 1
ATOM 1470 O O . MET A 1 198 ? 9.07 2.703 4.066 1 98.38 198 MET A O 1
ATOM 1474 N N . LYS A 1 199 ? 9.875 3.217 6.09 1 98.19 199 LYS A N 1
ATOM 1475 C CA . LYS A 1 199 ? 8.57 3.15 6.746 1 98.19 199 LYS A CA 1
ATOM 1476 C C . LYS A 1 199 ? 7.625 4.211 6.191 1 98.19 199 LYS A C 1
ATOM 1478 O O . LYS A 1 199 ? 6.453 3.926 5.926 1 98.19 199 LYS A O 1
ATOM 1483 N N . MET A 1 200 ? 8.141 5.398 5.992 1 98.62 200 MET A N 1
ATOM 1484 C CA . MET A 1 200 ? 7.355 6.504 5.457 1 98.62 200 MET A CA 1
ATOM 1485 C C . MET A 1 200 ? 6.797 6.16 4.078 1 98.62 200 MET A C 1
ATOM 1487 O O . MET A 1 200 ? 5.598 6.297 3.836 1 98.62 200 MET A O 1
ATOM 1491 N N . VAL A 1 201 ? 7.656 5.68 3.246 1 98.75 201 VAL A N 1
ATOM 1492 C CA . VAL A 1 201 ? 7.273 5.418 1.861 1 98.75 201 VAL A CA 1
ATOM 1493 C C . VAL A 1 201 ? 6.355 4.199 1.798 1 98.75 201 VAL A C 1
ATOM 1495 O O . VAL A 1 201 ? 5.379 4.188 1.044 1 98.75 201 VAL A O 1
ATOM 1498 N N . ALA A 1 202 ? 6.66 3.164 2.594 1 98.75 202 ALA A N 1
ATOM 1499 C CA . ALA A 1 202 ? 5.828 1.966 2.613 1 98.75 202 ALA A CA 1
ATOM 1500 C C . ALA A 1 202 ? 4.395 2.299 3.016 1 98.75 202 ALA A C 1
ATOM 1502 O O . ALA A 1 202 ? 3.443 1.874 2.357 1 98.75 202 ALA A O 1
ATOM 1503 N N . GLN A 1 203 ? 4.188 3.074 4.039 1 98.75 203 GLN A N 1
ATOM 1504 C CA . GLN A 1 203 ? 2.848 3.463 4.465 1 98.75 203 GLN A CA 1
ATOM 1505 C C . GLN A 1 203 ? 2.168 4.34 3.418 1 98.75 203 GLN A C 1
ATOM 1507 O O . GLN A 1 203 ? 0.951 4.27 3.234 1 98.75 203 GLN A O 1
ATOM 1512 N N . THR A 1 204 ? 2.965 5.184 2.766 1 98.81 204 THR A N 1
ATOM 1513 C CA . THR A 1 204 ? 2.424 6.02 1.702 1 98.81 204 THR A CA 1
ATOM 1514 C C . THR A 1 204 ? 1.909 5.164 0.548 1 98.81 204 THR A C 1
ATOM 1516 O O . THR A 1 204 ? 0.892 5.492 -0.068 1 98.81 204 THR A O 1
ATOM 1519 N N . LEU A 1 205 ? 2.629 4.051 0.225 1 98.88 205 LEU A N 1
ATOM 1520 C CA . LEU A 1 205 ? 2.135 3.096 -0.761 1 98.88 205 LEU A CA 1
ATOM 1521 C C . LEU A 1 205 ? 0.765 2.559 -0.359 1 98.88 205 LEU A C 1
ATOM 1523 O O . LEU A 1 205 ? -0.159 2.531 -1.176 1 98.88 205 LEU A O 1
ATOM 1527 N N . ILE A 1 206 ? 0.623 2.135 0.899 1 98.69 206 ILE A N 1
ATOM 1528 C CA . ILE A 1 206 ? -0.638 1.603 1.404 1 98.69 206 ILE A CA 1
ATOM 1529 C C . ILE A 1 206 ? -1.735 2.656 1.267 1 98.69 206 ILE A C 1
ATOM 1531 O O . ILE A 1 206 ? -2.834 2.357 0.791 1 98.69 206 ILE A O 1
ATOM 1535 N N . GLY A 1 207 ? -1.44 3.855 1.645 1 98.5 207 GLY A N 1
ATOM 1536 C CA . GLY A 1 207 ? -2.412 4.93 1.528 1 98.5 207 GLY A CA 1
ATOM 1537 C C . GLY A 1 207 ? -2.887 5.152 0.105 1 98.5 207 GLY A C 1
ATOM 1538 O O . GLY A 1 207 ? -4.09 5.25 -0.145 1 98.5 207 GLY A O 1
ATOM 1539 N N . GLY A 1 208 ? -1.938 5.297 -0.846 1 98.38 208 GLY A N 1
ATOM 1540 C CA . GLY A 1 208 ? -2.299 5.449 -2.246 1 98.38 208 GLY A CA 1
ATOM 1541 C C . GLY A 1 208 ? -3.186 4.328 -2.756 1 98.38 208 GLY A C 1
ATOM 1542 O O . GLY A 1 208 ? -4.148 4.578 -3.484 1 98.38 208 GLY A O 1
ATOM 1543 N N . ALA A 1 209 ? -2.857 3.135 -2.359 1 98.62 209 ALA A N 1
ATOM 1544 C CA . ALA A 1 209 ? -3.631 1.971 -2.783 1 98.62 209 ALA A CA 1
ATOM 1545 C C . ALA A 1 209 ? -5.047 2.02 -2.217 1 98.62 209 ALA A C 1
ATOM 1547 O O . ALA A 1 209 ? -6.02 1.762 -2.932 1 98.62 209 ALA A O 1
ATOM 1548 N N . GLU A 1 210 ? -5.18 2.354 -0.952 1 98.19 210 GLU A N 1
ATOM 1549 C CA . GLU A 1 210 ? -6.48 2.373 -0.289 1 98.19 210 GLU A CA 1
ATOM 1550 C C . GLU A 1 210 ? -7.398 3.428 -0.903 1 98.19 210 GLU A C 1
ATOM 1552 O O . GLU A 1 210 ? -8.609 3.221 -1.005 1 98.19 210 GLU A O 1
ATOM 1557 N N . LEU A 1 211 ? -6.824 4.555 -1.279 1 97.69 211 LEU A N 1
ATOM 1558 C CA . LEU A 1 211 ? -7.625 5.57 -1.948 1 97.69 211 LEU A CA 1
ATOM 1559 C C . LEU A 1 211 ? -8.281 5.008 -3.205 1 97.69 211 LEU A C 1
ATOM 1561 O O . LEU A 1 211 ? -9.422 5.352 -3.521 1 97.69 211 LEU A O 1
ATOM 1565 N N . LEU A 1 212 ? -7.57 4.137 -3.881 1 97.88 212 LEU A N 1
ATOM 1566 C CA . LEU A 1 212 ? -8.023 3.635 -5.176 1 97.88 212 LEU A CA 1
ATOM 1567 C C . LEU A 1 212 ? -8.969 2.447 -4.996 1 97.88 212 LEU A C 1
ATOM 1569 O O . LEU A 1 212 ? -9.875 2.248 -5.805 1 97.88 212 LEU A O 1
ATOM 1573 N N . LEU A 1 213 ? -8.75 1.64 -3.971 1 96.38 213 LEU A N 1
ATOM 1574 C CA . LEU A 1 213 ? -9.492 0.396 -3.799 1 96.38 213 LEU A CA 1
ATOM 1575 C C . LEU A 1 213 ? -10.828 0.652 -3.113 1 96.38 213 LEU A C 1
ATOM 1577 O O . LEU A 1 213 ? -11.797 -0.085 -3.328 1 96.38 213 LEU A O 1
ATOM 1581 N N . ASN A 1 214 ? -10.992 1.697 -2.27 1 88.88 214 ASN A N 1
ATOM 1582 C CA . ASN A 1 214 ? -12.164 1.873 -1.424 1 88.88 214 ASN A CA 1
ATOM 1583 C C . ASN A 1 214 ? -13.117 2.918 -1.998 1 88.88 214 ASN A C 1
ATOM 1585 O O . ASN A 1 214 ? -14.227 3.096 -1.495 1 88.88 214 ASN A O 1
ATOM 1589 N N . LYS A 1 215 ? -12.633 3.605 -2.996 1 81.5 215 LYS A N 1
ATOM 1590 C CA . LYS A 1 215 ? -13.477 4.629 -3.607 1 81.5 215 LYS A CA 1
ATOM 1591 C C . LYS A 1 215 ? -13.656 4.375 -5.102 1 81.5 215 LYS A C 1
ATOM 1593 O O . LYS A 1 215 ? -12.852 3.672 -5.719 1 81.5 215 LYS A O 1
ATOM 1598 N N . ASP A 1 216 ? -14.82 4.715 -5.539 1 87.81 216 ASP A N 1
ATOM 1599 C CA . ASP A 1 216 ? -14.961 4.816 -6.992 1 87.81 216 ASP A CA 1
ATOM 1600 C C . ASP A 1 216 ? -14.242 6.051 -7.523 1 87.81 216 ASP A C 1
ATOM 1602 O O . ASP A 1 216 ? -14.82 7.137 -7.582 1 87.81 216 ASP A O 1
ATOM 1606 N N . THR A 1 217 ? -12.961 5.883 -7.824 1 95.12 217 THR A N 1
ATOM 1607 C CA . THR A 1 217 ? -12.125 7.023 -8.203 1 95.12 217 THR A CA 1
ATOM 1608 C C . THR A 1 217 ? -11.102 6.621 -9.258 1 95.12 217 THR A C 1
ATOM 1610 O O . THR A 1 217 ? -11.242 5.574 -9.898 1 95.12 217 THR A O 1
ATOM 1613 N N . HIS A 1 218 ? -10.25 7.531 -9.625 1 97.06 218 HIS A N 1
ATOM 1614 C CA . HIS A 1 218 ? -9.164 7.402 -10.586 1 97.06 218 HIS A CA 1
ATOM 1615 C C . HIS A 1 218 ? -7.895 8.086 -10.086 1 97.06 218 HIS A C 1
ATOM 1617 O O . HIS A 1 218 ? -7.965 9.117 -9.406 1 97.06 218 HIS A O 1
ATOM 1623 N N . PRO A 1 219 ? -6.727 7.465 -10.445 1 97.75 219 PRO A N 1
ATOM 1624 C CA . PRO A 1 219 ? -5.488 8.094 -9.977 1 97.75 219 PRO A CA 1
ATOM 1625 C C . PRO A 1 219 ? -5.414 9.578 -10.32 1 97.75 219 PRO A C 1
ATOM 1627 O O . PRO A 1 219 ? -4.992 10.391 -9.484 1 97.75 219 PRO A O 1
ATOM 1630 N N . SER A 1 220 ? -5.859 9.977 -11.484 1 96.81 220 SER A N 1
ATOM 1631 C CA . SER A 1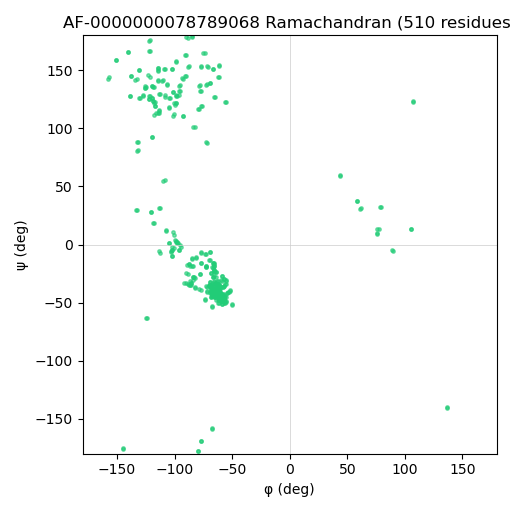 220 ? -5.773 11.375 -11.906 1 96.81 220 SER A CA 1
ATOM 1632 C C . SER A 1 220 ? -6.617 12.273 -11.008 1 96.81 220 SER A C 1
ATOM 1634 O O . SER A 1 220 ? -6.23 13.406 -10.719 1 96.81 220 SER A O 1
ATOM 1636 N N . VAL A 1 221 ? -7.75 11.805 -10.617 1 96.44 221 VAL A N 1
ATOM 1637 C CA . VAL A 1 221 ? -8.633 12.555 -9.734 1 96.44 221 VAL A CA 1
ATOM 1638 C C . VAL A 1 221 ? -7.973 12.719 -8.367 1 96.44 221 VAL A C 1
ATOM 1640 O O . VAL A 1 221 ? -7.988 13.805 -7.789 1 96.44 221 VAL A O 1
ATOM 1643 N N . GLU A 1 222 ? -7.363 11.672 -7.848 1 97 222 GLU A N 1
ATOM 1644 C CA . GLU A 1 222 ? -6.719 11.711 -6.539 1 97 222 GLU A CA 1
ATOM 1645 C C . GLU A 1 222 ? -5.48 12.602 -6.559 1 97 222 GLU A C 1
ATOM 1647 O O . GLU A 1 222 ? -5.16 13.25 -5.562 1 97 222 GLU A O 1
ATOM 1652 N N . ILE A 1 223 ? -4.734 12.586 -7.684 1 97.12 223 ILE A N 1
ATOM 1653 C CA . ILE A 1 223 ? -3.58 13.469 -7.84 1 97.12 223 ILE A CA 1
ATOM 1654 C C . ILE A 1 223 ? -4.027 14.922 -7.773 1 97.12 223 ILE A C 1
ATOM 1656 O O . ILE A 1 223 ? -3.375 15.75 -7.129 1 97.12 223 ILE A O 1
ATOM 1660 N N . ASP A 1 224 ? -5.113 15.242 -8.367 1 94.81 224 ASP A N 1
ATOM 1661 C CA . ASP A 1 224 ? -5.637 16.609 -8.344 1 94.81 224 ASP A CA 1
ATOM 1662 C C . ASP A 1 224 ? -5.957 17.047 -6.918 1 94.81 224 ASP A C 1
ATOM 1664 O O . ASP A 1 224 ? -5.793 18.219 -6.578 1 94.81 224 ASP A O 1
ATOM 1668 N N . LYS A 1 225 ? -6.406 16.156 -6.117 1 92.19 225 LYS A N 1
ATOM 1669 C CA . LYS A 1 225 ? -6.785 16.484 -4.746 1 92.19 225 LYS A CA 1
ATOM 1670 C C . LYS A 1 225 ? -5.559 16.844 -3.908 1 92.19 225 LYS A C 1
ATOM 1672 O O . LYS A 1 225 ? -5.668 17.578 -2.926 1 92.19 225 LYS A O 1
ATOM 1677 N N . VAL A 1 226 ? -4.402 16.328 -4.355 1 92 226 VAL A N 1
ATOM 1678 C CA . VAL A 1 226 ? -3.209 16.516 -3.539 1 92 226 VAL A CA 1
ATOM 1679 C C . VAL A 1 226 ? -2.35 17.641 -4.133 1 92 226 VAL A C 1
ATOM 1681 O O . VAL A 1 226 ? -1.353 18.047 -3.531 1 92 226 VAL A O 1
ATOM 1684 N N . THR A 1 227 ? -2.732 18.141 -5.223 1 91 227 THR A N 1
ATOM 1685 C CA . THR A 1 227 ? -1.981 19.219 -5.871 1 91 227 THR A CA 1
ATOM 1686 C C . THR A 1 227 ? -2.688 20.562 -5.695 1 91 227 THR A C 1
ATOM 1688 O O . THR A 1 227 ? -3.834 20.719 -6.117 1 91 227 THR A O 1
ATOM 1691 N N . THR A 1 228 ? -2.043 21.516 -5.023 1 84.88 228 THR A N 1
ATOM 1692 C CA . THR A 1 228 ? -2.578 22.859 -4.852 1 84.88 228 THR A CA 1
ATOM 1693 C C . THR A 1 228 ? -1.904 23.844 -5.809 1 84.88 228 THR A C 1
ATOM 1695 O O . THR A 1 228 ? -0.766 23.625 -6.227 1 84.88 228 THR A O 1
ATOM 1698 N N . PRO A 1 229 ? -2.65 24.922 -6.223 1 86.69 229 PRO A N 1
ATOM 1699 C CA . PRO A 1 229 ? -2.037 25.922 -7.102 1 86.69 229 PRO A CA 1
ATOM 1700 C C . PRO A 1 229 ? -0.751 26.516 -6.52 1 86.69 229 PRO A C 1
ATOM 1702 O O . PRO A 1 229 ? -0.761 27.047 -5.41 1 86.69 229 PRO A O 1
ATOM 1705 N N . GLY A 1 230 ? 0.335 26.375 -7.281 1 86.69 230 GLY A N 1
ATOM 1706 C CA . GLY A 1 230 ? 1.61 26.922 -6.848 1 86.69 230 GLY A CA 1
ATOM 1707 C C . GLY A 1 230 ? 2.277 26.094 -5.766 1 86.69 230 GLY A C 1
ATOM 1708 O O . GLY A 1 230 ? 3.289 26.5 -5.195 1 86.69 230 GLY A O 1
ATOM 1709 N N . GLY A 1 231 ? 1.72 24.922 -5.52 1 87.94 231 GLY A N 1
ATOM 1710 C CA . GLY A 1 231 ? 2.229 24.109 -4.43 1 87.94 231 GLY A CA 1
ATOM 1711 C C . GLY A 1 231 ? 3.486 23.344 -4.793 1 87.94 231 GLY A C 1
ATOM 1712 O O . GLY A 1 231 ? 4 23.484 -5.906 1 87.94 231 GLY A O 1
ATOM 1713 N N . ILE A 1 232 ? 3.986 22.531 -3.82 1 91.06 232 ILE A N 1
ATOM 1714 C CA . ILE A 1 232 ? 5.273 21.859 -3.99 1 91.06 232 ILE A CA 1
ATOM 1715 C C . ILE A 1 232 ? 5.062 20.516 -4.672 1 91.06 232 ILE A C 1
ATOM 1717 O O . ILE A 1 232 ? 5.961 20 -5.352 1 91.06 232 ILE A O 1
ATOM 1721 N N . THR A 1 233 ? 3.934 19.938 -4.562 1 94.5 233 THR A N 1
ATOM 1722 C CA . THR A 1 233 ? 3.664 18.625 -5.152 1 94.5 233 THR A CA 1
ATOM 1723 C C . THR A 1 233 ? 3.742 18.688 -6.672 1 94.5 233 THR A C 1
ATOM 1725 O O . THR A 1 233 ? 4.316 17.812 -7.309 1 94.5 233 THR A O 1
ATOM 1728 N N . ILE A 1 234 ? 3.168 19.766 -7.25 1 95.56 234 ILE A N 1
ATOM 1729 C CA . ILE A 1 234 ? 3.121 19.906 -8.703 1 95.56 234 ILE A CA 1
ATOM 1730 C C . ILE A 1 234 ? 4.539 20.062 -9.25 1 95.56 234 ILE A C 1
ATOM 1732 O O . ILE A 1 234 ? 4.832 19.594 -10.352 1 95.56 234 ILE A O 1
ATOM 1736 N N . LYS A 1 235 ? 5.414 20.656 -8.508 1 96.44 235 LYS A N 1
ATOM 1737 C CA . LYS A 1 235 ? 6.801 20.766 -8.945 1 96.44 235 LYS A CA 1
ATOM 1738 C C . LYS A 1 235 ? 7.445 19.391 -9.094 1 96.44 235 LYS A C 1
ATOM 1740 O O . LYS A 1 235 ? 8.18 19.141 -10.047 1 96.44 235 LYS A O 1
ATOM 1745 N N . GLY A 1 236 ? 7.16 18.5 -8.172 1 97.44 236 GLY A N 1
ATOM 1746 C CA . GLY A 1 236 ? 7.66 17.141 -8.266 1 97.44 236 GLY A CA 1
ATOM 1747 C C . GLY A 1 236 ? 7.047 16.344 -9.406 1 97.44 236 GLY A C 1
ATOM 1748 O O . GLY A 1 236 ? 7.75 15.625 -10.117 1 97.44 236 GLY A O 1
ATOM 1749 N N . ILE A 1 237 ? 5.777 16.5 -9.578 1 97.75 237 ILE A N 1
ATOM 1750 C CA . ILE A 1 237 ? 5.09 15.82 -10.672 1 97.75 237 ILE A CA 1
ATOM 1751 C C . ILE A 1 237 ? 5.703 16.234 -12.008 1 97.75 237 ILE A C 1
ATOM 1753 O O . ILE A 1 237 ? 5.949 15.398 -12.875 1 97.75 237 ILE A O 1
ATOM 1757 N N . ASN A 1 238 ? 5.918 17.5 -12.125 1 97.38 238 ASN A N 1
ATOM 1758 C CA . ASN A 1 238 ? 6.52 18 -13.359 1 97.38 238 ASN A CA 1
ATOM 1759 C C . ASN A 1 238 ? 7.91 17.406 -13.578 1 97.38 238 ASN A C 1
ATOM 1761 O O . ASN A 1 238 ? 8.273 17.078 -14.711 1 97.38 238 ASN A O 1
ATOM 1765 N N . GLU A 1 239 ? 8.648 17.297 -12.547 1 97.69 239 GLU A N 1
ATOM 1766 C CA . GLU A 1 239 ? 9.969 16.688 -12.672 1 97.69 239 GLU A CA 1
ATOM 1767 C C . GLU A 1 239 ? 9.867 15.234 -13.133 1 97.69 239 GLU A C 1
ATOM 1769 O O . GLU A 1 239 ? 10.695 14.766 -13.914 1 97.69 239 GLU A O 1
ATOM 1774 N N . LEU A 1 240 ? 8.898 14.469 -12.617 1 97.62 240 LEU A N 1
ATOM 1775 C CA . LEU A 1 240 ? 8.68 13.109 -13.086 1 97.62 240 LEU A CA 1
ATOM 1776 C C . LEU A 1 240 ? 8.453 13.086 -14.594 1 97.62 240 LEU A C 1
ATOM 1778 O O . LEU A 1 240 ? 9.023 12.25 -15.305 1 97.62 240 LEU A O 1
ATOM 1782 N N . GLU A 1 241 ? 7.621 14.031 -15.039 1 96.5 241 GLU A N 1
ATOM 1783 C CA . GLU A 1 241 ? 7.301 14.102 -16.469 1 96.5 241 GLU A CA 1
ATOM 1784 C C . GLU A 1 241 ? 8.539 14.438 -17.281 1 96.5 241 GLU A C 1
ATOM 1786 O O . GLU A 1 241 ? 8.797 13.812 -18.312 1 96.5 241 GLU A O 1
ATOM 1791 N N . HIS A 1 242 ? 9.312 15.352 -16.859 1 96.75 242 HIS A N 1
ATOM 1792 C CA . HIS A 1 242 ? 10.516 15.781 -17.562 1 96.75 242 HIS A CA 1
ATOM 1793 C C . HIS A 1 242 ? 11.539 14.648 -17.625 1 96.75 242 HIS A C 1
ATOM 1795 O O . HIS A 1 242 ? 12.289 14.539 -18.609 1 96.75 242 HIS A O 1
ATOM 1801 N N . ALA A 1 243 ? 11.484 13.797 -16.672 1 95.75 243 ALA A N 1
ATOM 1802 C CA . ALA A 1 243 ? 12.516 12.773 -16.562 1 95.75 243 ALA A CA 1
ATOM 1803 C C . ALA A 1 243 ? 12.055 11.461 -17.188 1 95.75 243 ALA A C 1
ATOM 1805 O O . ALA A 1 243 ? 12.766 10.445 -17.109 1 95.75 243 ALA A O 1
ATOM 1806 N N . GLY A 1 244 ? 10.836 11.367 -17.766 1 95.81 244 GLY A N 1
ATOM 1807 C CA . GLY A 1 244 ? 10.359 10.188 -18.484 1 95.81 244 GLY A CA 1
ATOM 1808 C C . GLY A 1 244 ? 9.891 9.086 -17.547 1 95.81 244 GLY A C 1
ATOM 1809 O O . GLY A 1 244 ? 10.086 7.902 -17.844 1 95.81 244 GLY A O 1
ATOM 1810 N N . PHE A 1 245 ? 9.375 9.438 -16.453 1 97.75 245 PHE A N 1
ATOM 1811 C CA . PHE A 1 245 ? 8.953 8.508 -15.414 1 97.75 245 PHE A CA 1
ATOM 1812 C C . PHE A 1 245 ? 7.938 7.508 -15.953 1 97.75 245 PHE A C 1
ATOM 1814 O O . PHE A 1 245 ? 8.117 6.297 -15.82 1 97.75 245 PHE A O 1
ATOM 1821 N N . THR A 1 246 ? 6.887 7.98 -16.625 1 96.81 246 THR A N 1
ATOM 1822 C CA . THR A 1 246 ? 5.828 7.137 -17.156 1 96.81 246 THR A CA 1
ATOM 1823 C C . THR A 1 246 ? 6.387 6.16 -18.188 1 96.81 246 THR A C 1
ATOM 1825 O O . THR A 1 246 ? 6.102 4.965 -18.141 1 96.81 246 THR A O 1
ATOM 1828 N N . SER A 1 247 ? 7.215 6.652 -19.047 1 96.88 247 SER A N 1
ATOM 1829 C CA . SER A 1 247 ? 7.809 5.828 -20.094 1 96.88 247 SER A CA 1
ATOM 1830 C C . SER A 1 247 ? 8.672 4.719 -19.5 1 96.88 247 SER A C 1
ATOM 1832 O O . SER A 1 247 ? 8.672 3.592 -20 1 96.88 247 SER A O 1
ATOM 1834 N N . ALA A 1 248 ? 9.422 5.023 -18.469 1 97.19 248 ALA A N 1
ATOM 1835 C CA . ALA A 1 248 ? 10.281 4.031 -17.812 1 97.19 248 ALA A CA 1
ATOM 1836 C C . ALA A 1 248 ? 9.453 2.857 -17.297 1 97.19 248 ALA A C 1
ATOM 1838 O O . ALA A 1 248 ? 9.828 1.696 -17.484 1 97.19 248 ALA A O 1
ATOM 1839 N N . ILE A 1 249 ? 8.336 3.137 -16.703 1 97.44 249 ILE A N 1
ATOM 1840 C CA . ILE A 1 249 ? 7.469 2.121 -16.125 1 97.44 249 ILE A CA 1
ATOM 1841 C C . ILE A 1 249 ? 6.848 1.272 -17.234 1 97.44 249 ILE A C 1
ATOM 1843 O O . ILE A 1 249 ? 6.84 0.042 -17.141 1 97.44 249 ILE A O 1
ATOM 1847 N N . ILE A 1 250 ? 6.367 1.896 -18.266 1 96.94 250 ILE A N 1
ATOM 1848 C CA . ILE A 1 250 ? 5.73 1.195 -19.375 1 96.94 250 ILE A CA 1
ATOM 1849 C C . ILE A 1 250 ? 6.738 0.262 -20.031 1 96.94 250 ILE A C 1
ATOM 1851 O O . ILE A 1 250 ? 6.441 -0.911 -20.281 1 96.94 250 ILE A O 1
ATOM 1855 N N . LYS A 1 251 ? 7.938 0.736 -20.281 1 96.75 251 LYS A N 1
ATOM 1856 C CA . LYS A 1 251 ? 8.977 -0.081 -20.906 1 96.75 251 LYS A CA 1
ATOM 1857 C C . LYS A 1 251 ? 9.328 -1.283 -20.031 1 96.75 251 LYS A C 1
ATOM 1859 O O . LYS A 1 251 ? 9.523 -2.389 -20.547 1 96.75 251 LYS A O 1
ATOM 1864 N N . ALA A 1 252 ? 9.438 -1.068 -18.734 1 97.31 252 ALA A N 1
ATOM 1865 C CA . ALA A 1 252 ? 9.781 -2.145 -17.797 1 97.31 252 ALA A CA 1
ATOM 1866 C C . ALA A 1 252 ? 8.719 -3.242 -17.828 1 97.31 252 ALA A C 1
ATOM 1868 O O . ALA A 1 252 ? 9.047 -4.426 -17.938 1 97.31 252 ALA A O 1
ATOM 1869 N N . MET A 1 253 ? 7.457 -2.877 -17.75 1 96.31 253 MET A N 1
ATOM 1870 C CA . MET A 1 253 ? 6.375 -3.857 -17.703 1 96.31 253 MET A CA 1
ATOM 1871 C C . MET A 1 253 ? 6.242 -4.59 -19.031 1 96.31 253 MET A C 1
ATOM 1873 O O . MET A 1 253 ? 6 -5.797 -19.047 1 96.31 253 MET A O 1
ATOM 1877 N N . LYS A 1 254 ? 6.469 -3.879 -20.078 1 95.81 254 LYS A N 1
ATOM 1878 C CA . LYS A 1 254 ? 6.418 -4.523 -21.391 1 95.81 254 LYS A CA 1
ATOM 1879 C C . LYS A 1 254 ? 7.582 -5.496 -21.578 1 95.81 254 LYS A C 1
ATOM 1881 O O . LYS A 1 254 ? 7.445 -6.523 -22.234 1 95.81 254 LYS A O 1
ATOM 1886 N N . ALA A 1 255 ? 8.703 -5.172 -20.969 1 94.94 255 ALA A N 1
ATOM 1887 C CA . ALA A 1 255 ? 9.883 -6.031 -21.062 1 94.94 255 ALA A CA 1
ATOM 1888 C C . ALA A 1 255 ? 9.703 -7.301 -20.234 1 94.94 255 ALA A C 1
ATOM 1890 O O . ALA A 1 255 ? 10.445 -8.273 -20.422 1 94.94 255 ALA A O 1
ATOM 1891 N N . SER A 1 256 ? 8.812 -7.305 -19.312 1 92.56 256 SER A N 1
ATOM 1892 C CA . SER A 1 256 ? 8.609 -8.438 -18.422 1 92.56 256 SER A CA 1
ATOM 1893 C C . SER A 1 256 ? 7.426 -9.289 -18.875 1 92.56 256 SER A C 1
ATOM 1895 O O . SER A 1 256 ? 6.949 -10.148 -18.125 1 92.56 256 SER A O 1
ATOM 1897 N N . LYS A 1 257 ? 6.809 -9.016 -19.938 1 85.81 257 LYS A N 1
ATOM 1898 C CA . LYS A 1 257 ? 5.711 -9.805 -20.484 1 85.81 257 LYS A CA 1
ATOM 1899 C C . LYS A 1 257 ? 6.23 -11.031 -21.234 1 85.81 257 LYS A C 1
ATOM 1901 O O . LYS A 1 257 ? 7.215 -10.945 -21.969 1 85.81 257 LYS A O 1
ATOM 1906 N N . MET B 1 1 ? -12.5 15.07 26.234 1 93.38 1 MET B N 1
ATOM 1907 C CA . MET B 1 1 ? -11.547 15.891 25.484 1 93.38 1 MET B CA 1
ATOM 1908 C C . MET B 1 1 ? -12.211 16.531 24.281 1 93.38 1 MET B C 1
ATOM 1910 O O . MET B 1 1 ? -12.836 15.844 23.469 1 93.38 1 MET B O 1
ATOM 1914 N N . LYS B 1 2 ? -12.219 17.844 24.219 1 97.94 2 LYS B N 1
ATOM 1915 C CA . LYS B 1 2 ? -12.898 18.578 23.156 1 97.94 2 LYS B CA 1
ATOM 1916 C C . LYS B 1 2 ? -11.922 19.016 22.062 1 97.94 2 LYS B C 1
ATOM 1918 O O . LYS B 1 2 ? -10.891 19.625 22.359 1 97.94 2 LYS B O 1
ATOM 1923 N N . VAL B 1 3 ? -12.32 18.656 20.812 1 98.69 3 VAL B N 1
ATOM 1924 C CA . VAL B 1 3 ? -11.453 18.953 19.672 1 98.69 3 VAL B CA 1
ATOM 1925 C C . VAL B 1 3 ? -12.172 19.906 18.719 1 98.69 3 VAL B C 1
ATOM 1927 O O . VAL B 1 3 ? -13.289 19.625 18.266 1 98.69 3 VAL B O 1
ATOM 1930 N N . ALA B 1 4 ? -11.562 20.984 18.516 1 98.81 4 ALA B N 1
ATOM 1931 C CA . ALA B 1 4 ? -12.055 21.906 17.5 1 98.81 4 ALA B CA 1
ATOM 1932 C C . ALA B 1 4 ? -11.242 21.797 16.219 1 98.81 4 ALA B C 1
ATOM 1934 O O . ALA B 1 4 ? -10.008 21.828 16.25 1 98.81 4 ALA B O 1
ATOM 1935 N N . ILE B 1 5 ? -11.914 21.672 15.078 1 98.69 5 ILE B N 1
ATOM 1936 C CA . ILE B 1 5 ? -11.281 21.672 13.766 1 98.69 5 ILE B CA 1
ATOM 1937 C C . ILE B 1 5 ? -11.711 22.906 12.984 1 98.69 5 ILE B C 1
ATOM 1939 O O . ILE B 1 5 ? -12.891 23.078 12.672 1 98.69 5 ILE B O 1
ATOM 1943 N N . ILE B 1 6 ? -10.734 23.734 12.766 1 98.25 6 ILE B N 1
ATOM 1944 C CA . ILE B 1 6 ? -11.008 24.953 12.023 1 98.25 6 ILE B CA 1
ATOM 1945 C C . ILE B 1 6 ? -10.742 24.734 10.539 1 98.25 6 ILE B C 1
ATOM 1947 O O . ILE B 1 6 ? -9.586 24.688 10.109 1 98.25 6 ILE B O 1
ATOM 1951 N N . GLY B 1 7 ? -11.789 24.719 9.734 1 97.31 7 GLY B N 1
ATOM 1952 C CA . GLY B 1 7 ? -11.727 24.375 8.328 1 97.31 7 GLY B CA 1
ATOM 1953 C C . GLY B 1 7 ? -12.312 23.016 8.016 1 97.31 7 GLY B C 1
ATOM 1954 O O . GLY B 1 7 ? -11.836 22 8.516 1 97.31 7 GLY B O 1
ATOM 1955 N N . ALA B 1 8 ? -13.289 23 7.125 1 96.81 8 ALA B N 1
ATOM 1956 C CA . ALA B 1 8 ? -13.953 21.75 6.754 1 96.81 8 ALA B CA 1
ATOM 1957 C C . ALA B 1 8 ? -13.664 21.391 5.297 1 96.81 8 ALA B C 1
ATOM 1959 O O . ALA B 1 8 ? -14.531 20.859 4.602 1 96.81 8 ALA B O 1
ATOM 1960 N N . GLY B 1 9 ? -12.453 21.797 4.863 1 93 9 GLY B N 1
ATOM 1961 C CA . GLY B 1 9 ? -12.031 21.312 3.557 1 93 9 GLY B CA 1
ATOM 1962 C C . GLY B 1 9 ? -11.773 19.828 3.518 1 93 9 GLY B C 1
ATOM 1963 O O . GLY B 1 9 ? -12.281 19.078 4.355 1 93 9 GLY B O 1
ATOM 1964 N N . ASN B 1 10 ? -10.984 19.391 2.545 1 90.19 10 ASN B N 1
ATOM 1965 C CA . ASN B 1 10 ? -10.719 17.969 2.369 1 90.19 10 ASN B CA 1
ATOM 1966 C C . ASN B 1 10 ? -10.039 17.375 3.598 1 90.19 10 ASN B C 1
ATOM 1968 O O . ASN B 1 10 ? -10.477 16.344 4.117 1 90.19 10 ASN B O 1
ATOM 1972 N N . MET B 1 11 ? -9.039 18.047 4.066 1 93.88 11 MET B N 1
ATOM 1973 C CA . MET B 1 11 ? -8.273 17.516 5.195 1 93.88 11 MET B CA 1
ATOM 1974 C C . MET B 1 11 ? -9.07 17.641 6.492 1 93.88 11 MET B C 1
ATOM 1976 O O . MET B 1 11 ? -9.141 16.672 7.262 1 93.88 11 MET B O 1
ATOM 1980 N N . GLY B 1 12 ? -9.641 18.828 6.699 1 96.75 12 GLY B N 1
ATOM 1981 C CA . GLY B 1 12 ? -10.406 19.031 7.922 1 96.75 12 GLY B CA 1
ATOM 1982 C C . GLY B 1 12 ? -11.57 18.078 8.062 1 96.75 12 GLY B C 1
ATOM 1983 O O . GLY B 1 12 ? -11.766 17.484 9.133 1 96.75 12 GLY B O 1
ATOM 1984 N N . SER B 1 13 ? -12.289 17.859 6.992 1 96.75 13 SER B N 1
ATOM 1985 C CA . SER B 1 13 ? -13.422 16.938 7.016 1 96.75 13 SER B CA 1
ATOM 1986 C C . SER B 1 13 ? -12.961 15.508 7.223 1 96.75 13 SER B C 1
ATOM 1988 O O . SER B 1 13 ? -13.586 14.742 7.961 1 96.75 13 SER B O 1
ATOM 1990 N N . ALA B 1 14 ? -11.891 15.125 6.566 1 96.06 14 ALA B N 1
ATOM 1991 C CA . ALA B 1 14 ? -11.367 13.766 6.695 1 96.06 14 ALA B CA 1
ATOM 1992 C C . ALA B 1 14 ? -10.93 13.484 8.133 1 96.06 14 ALA B C 1
ATOM 1994 O O . ALA B 1 14 ? -11.188 12.398 8.656 1 96.06 14 ALA B O 1
ATOM 1995 N N . ILE B 1 15 ? -10.305 14.422 8.703 1 97.94 15 ILE B N 1
ATOM 1996 C CA . ILE B 1 15 ? -9.836 14.258 10.07 1 97.94 15 ILE B CA 1
ATOM 1997 C C . ILE B 1 15 ? -11.031 14.18 11.016 1 97.94 15 ILE B C 1
ATOM 1999 O O . ILE B 1 15 ? -11.07 13.336 11.922 1 97.94 15 ILE B O 1
ATOM 2003 N N . ALA B 1 16 ? -12.008 15.039 10.836 1 98 16 ALA B N 1
ATOM 2004 C CA . ALA B 1 16 ? -13.219 14.992 11.648 1 98 16 ALA B CA 1
ATOM 2005 C C . ALA B 1 16 ? -13.875 13.617 11.586 1 98 16 ALA B C 1
ATOM 2007 O O . ALA B 1 16 ? -14.203 13.031 12.625 1 98 16 ALA B O 1
ATOM 2008 N N . ARG B 1 17 ? -14.039 13.125 10.367 1 96.88 17 ARG B N 1
ATOM 2009 C CA . ARG B 1 17 ? -14.641 11.812 10.18 1 96.88 17 ARG B CA 1
ATOM 2010 C C . ARG B 1 17 ? -13.805 10.727 10.844 1 96.88 17 ARG B C 1
ATOM 2012 O O . ARG B 1 17 ? -14.344 9.82 11.484 1 96.88 17 ARG B O 1
ATOM 2019 N N . GLY B 1 18 ? -12.516 10.828 10.617 1 97 18 GLY B N 1
ATOM 2020 C CA . GLY B 1 18 ? -11.609 9.852 11.195 1 97 18 GLY B CA 1
ATOM 2021 C C . GLY B 1 18 ? -11.664 9.828 12.719 1 97 18 GLY B C 1
ATOM 2022 O O . GLY B 1 18 ? -11.68 8.758 13.32 1 97 18 GLY B O 1
ATOM 2023 N N . LEU B 1 19 ? -11.648 10.992 13.289 1 97.25 19 LEU B N 1
ATOM 2024 C CA . LEU B 1 19 ? -11.711 11.086 14.742 1 97.25 19 LEU B CA 1
ATOM 2025 C C . LEU B 1 19 ? -13.039 10.531 15.266 1 97.25 19 LEU B C 1
ATOM 2027 O O . LEU B 1 19 ? -13.062 9.812 16.266 1 97.25 19 LEU B O 1
ATOM 2031 N N . ALA B 1 20 ? -14.109 10.836 14.57 1 96.81 20 ALA B N 1
ATOM 2032 C CA . ALA B 1 20 ? -15.438 10.406 14.992 1 96.81 20 ALA B CA 1
ATOM 2033 C C . ALA B 1 20 ? -15.57 8.891 14.914 1 96.81 20 ALA B C 1
ATOM 2035 O O . ALA B 1 20 ? -16.375 8.297 15.633 1 96.81 20 ALA B O 1
ATOM 2036 N N . GLN B 1 21 ? -14.852 8.312 14.062 1 96.12 21 GLN B N 1
ATOM 2037 C CA . GLN B 1 21 ? -14.914 6.867 13.875 1 96.12 21 GLN B CA 1
ATOM 2038 C C . GLN B 1 21 ? -13.953 6.152 14.82 1 96.12 21 GLN B C 1
ATOM 2040 O O . GLN B 1 21 ? -14.047 4.938 15 1 96.12 21 GLN B O 1
ATOM 2045 N N . GLY B 1 22 ? -13.039 6.898 15.359 1 94.81 22 GLY B N 1
ATOM 2046 C CA . GLY B 1 22 ? -12.062 6.312 16.281 1 94.81 22 GLY B CA 1
ATOM 2047 C C . GLY B 1 22 ? -12.625 6.066 17.656 1 94.81 22 GLY B C 1
ATOM 2048 O O . GLY B 1 22 ? -13.836 6.109 17.875 1 94.81 22 GLY B O 1
ATOM 2049 N N . TYR B 1 23 ? -11.68 5.746 18.547 1 95.31 23 TYR B N 1
ATOM 2050 C CA . TYR B 1 23 ? -12.117 5.383 19.891 1 95.31 23 TYR B CA 1
ATOM 2051 C C . TYR B 1 23 ? -11.68 6.426 20.922 1 95.31 23 TYR B C 1
ATOM 2053 O O . TYR B 1 23 ? -12.18 6.453 22.047 1 95.31 23 TYR B O 1
ATOM 2061 N N . LEU B 1 24 ? -10.883 7.387 20.5 1 95.88 24 LEU B N 1
ATOM 2062 C CA . LEU B 1 24 ? -10.289 8.305 21.469 1 95.88 24 LEU B CA 1
ATOM 2063 C C . LEU B 1 24 ? -11.18 9.523 21.688 1 95.88 24 LEU B C 1
ATOM 2065 O O . LEU B 1 24 ? -11.18 10.109 22.766 1 95.88 24 LEU B O 1
ATOM 2069 N N . VAL B 1 25 ? -11.844 9.914 20.703 1 96.25 25 VAL B N 1
ATOM 2070 C CA . VAL B 1 25 ? -12.695 11.086 20.766 1 96.25 25 VAL B CA 1
ATOM 2071 C C . VAL B 1 25 ? -14.117 10.719 20.344 1 96.25 25 VAL B C 1
ATOM 2073 O O . VAL B 1 25 ? -14.305 10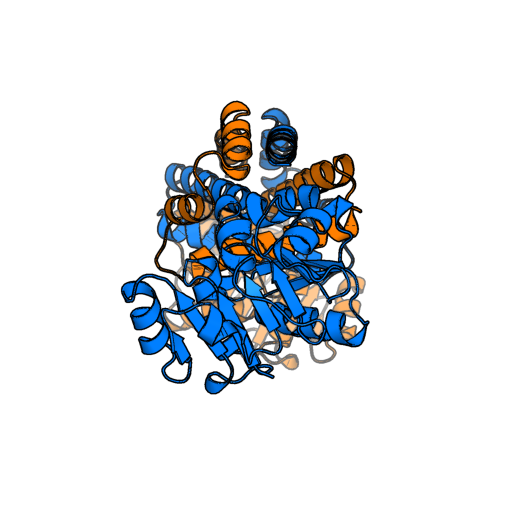.047 19.328 1 96.25 25 VAL B O 1
ATOM 2076 N N . GLN B 1 26 ? -15.125 11.211 21.109 1 95.81 26 GLN B N 1
ATOM 2077 C CA . GLN B 1 26 ? -16.516 10.977 20.75 1 95.81 26 GLN B CA 1
ATOM 2078 C C . GLN B 1 26 ? -17.031 12.07 19.812 1 95.81 26 GLN B C 1
ATOM 2080 O O . GLN B 1 26 ? -16.562 13.211 19.875 1 95.81 26 GLN B O 1
ATOM 2085 N N . GLY B 1 27 ? -17.938 11.766 19.047 1 96.44 27 GLY B N 1
ATOM 2086 C CA . GLY B 1 27 ? -18.484 12.688 18.062 1 96.44 27 GLY B CA 1
ATOM 2087 C C . GLY B 1 27 ? -18.922 14.008 18.656 1 96.44 27 GLY B C 1
ATOM 2088 O O . GLY B 1 27 ? -18.641 15.07 18.094 1 96.44 27 GLY B O 1
ATOM 2089 N N . HIS B 1 28 ? -19.547 13.914 19.812 1 96.38 28 HIS B N 1
ATOM 2090 C CA . HIS B 1 28 ? -20.094 15.117 20.422 1 96.38 28 HIS B CA 1
ATOM 2091 C C . HIS B 1 28 ? -19 16 20.984 1 96.38 28 HIS B C 1
ATOM 2093 O O . HIS B 1 28 ? -19.25 17.156 21.344 1 96.38 28 HIS B O 1
ATOM 2099 N N . GLU B 1 29 ? -17.797 15.469 20.984 1 97.88 29 GLU B N 1
ATOM 2100 C CA . GLU B 1 29 ? -16.656 16.219 21.484 1 97.88 29 GLU B CA 1
ATOM 2101 C C . GLU B 1 29 ? -15.93 16.938 20.359 1 97.88 29 GLU B C 1
ATOM 2103 O O . GLU B 1 29 ? -14.969 17.672 20.594 1 97.88 29 GLU B O 1
ATOM 2108 N N . ILE B 1 30 ? -16.375 16.766 19.141 1 98.38 30 ILE B N 1
ATOM 2109 C CA . ILE B 1 30 ? -15.766 17.359 17.969 1 98.38 30 ILE B CA 1
ATOM 2110 C C . ILE B 1 30 ? -16.609 18.547 17.5 1 98.38 30 ILE B C 1
ATOM 2112 O O . ILE B 1 30 ? -17.828 18.406 17.328 1 98.38 30 ILE B O 1
ATOM 2116 N N . VAL B 1 31 ? -15.992 19.656 17.359 1 98.5 31 VAL B N 1
ATOM 2117 C CA . VAL B 1 31 ? -16.641 20.812 16.766 1 98.5 31 VAL B CA 1
ATOM 2118 C C . VAL B 1 31 ? -15.875 21.25 15.508 1 98.5 31 VAL B C 1
ATOM 2120 O O . VAL B 1 31 ? -14.656 21.453 15.562 1 98.5 31 VAL B O 1
ATOM 2123 N N . VAL B 1 32 ? -16.562 21.359 14.367 1 98.5 32 VAL B N 1
ATOM 2124 C CA . VAL B 1 32 ? -15.953 21.781 13.109 1 98.5 32 VAL B CA 1
ATOM 2125 C C . VAL B 1 32 ? -16.5 23.141 12.68 1 98.5 32 VAL B C 1
ATOM 2127 O O . VAL B 1 32 ? -17.719 23.359 12.688 1 98.5 32 VAL B O 1
ATOM 2130 N N . SER B 1 33 ? -15.602 24 12.391 1 98.38 33 SER B N 1
ATOM 2131 C CA . SER B 1 33 ? -16.016 25.328 11.914 1 98.38 33 SER B CA 1
ATOM 2132 C C . SER B 1 33 ? -15.594 25.547 10.469 1 98.38 33 SER B C 1
ATOM 2134 O O . SER B 1 33 ? -14.523 25.109 10.047 1 98.38 33 SER B O 1
ATOM 2136 N N . ASN B 1 34 ? -16.406 26.156 9.703 1 98 34 ASN B N 1
ATOM 2137 C CA . ASN B 1 34 ? -16.188 26.516 8.305 1 98 34 ASN B CA 1
ATOM 2138 C C . ASN B 1 34 ? -17.078 27.688 7.891 1 98 34 ASN B C 1
ATOM 2140 O O . ASN B 1 34 ? -18.203 27.812 8.359 1 98 34 ASN B O 1
ATOM 2144 N N . PRO B 1 35 ? -16.5 28.531 7.031 1 95.62 35 PRO B N 1
ATOM 2145 C CA . PRO B 1 35 ? -17.281 29.719 6.66 1 95.62 35 PRO B CA 1
ATOM 2146 C C . PRO B 1 35 ? -18.578 29.359 5.918 1 95.62 35 PRO B C 1
ATOM 2148 O O . PRO B 1 35 ? -19.578 30.047 6.043 1 95.62 35 PRO B O 1
ATOM 2151 N N . THR B 1 36 ? -18.594 28.297 5.121 1 94 36 THR B N 1
ATOM 2152 C CA . THR B 1 36 ? -19.766 27.938 4.328 1 94 36 THR B CA 1
ATOM 2153 C C . THR B 1 36 ? -20.422 26.672 4.883 1 94 36 THR B C 1
ATOM 2155 O O . THR B 1 36 ? -19.734 25.766 5.355 1 94 36 THR B O 1
ATOM 2158 N N . ASN B 1 37 ? -21.734 26.562 4.688 1 95.56 37 ASN B N 1
ATOM 2159 C CA . ASN B 1 37 ? -22.516 25.516 5.32 1 95.56 37 ASN B CA 1
ATOM 2160 C C . ASN B 1 37 ? -22.438 24.203 4.539 1 95.56 37 ASN B C 1
ATOM 2162 O O . ASN B 1 37 ? -22.578 23.125 5.113 1 95.56 37 ASN B O 1
ATOM 2166 N N . GLY B 1 38 ? -22.234 24.328 3.277 1 95.12 38 GLY B N 1
ATOM 2167 C CA . GLY B 1 38 ? -22.297 23.156 2.42 1 95.12 38 GLY B CA 1
ATOM 2168 C C . GLY B 1 38 ? -21.453 22 2.93 1 95.12 38 GLY B C 1
ATOM 2169 O O . GLY B 1 38 ? -21.969 20.891 3.123 1 95.12 38 GLY B O 1
ATOM 2170 N N . LYS B 1 39 ? -20.203 22.203 3.227 1 95.06 39 LYS B N 1
ATOM 2171 C CA . LYS B 1 39 ? -19.297 21.172 3.705 1 95.06 39 LYS B CA 1
ATOM 2172 C C . LYS B 1 39 ? -19.672 20.703 5.105 1 95.06 39 LYS B C 1
ATOM 2174 O O . LYS B 1 39 ? -19.516 19.531 5.434 1 95.06 39 LYS B O 1
ATOM 2179 N N . LEU B 1 40 ? -20.188 21.641 5.906 1 97.38 40 LEU B N 1
ATOM 2180 C CA . LEU B 1 40 ? -20.594 21.312 7.27 1 97.38 40 LEU B CA 1
ATOM 2181 C C . LEU B 1 40 ? -21.812 20.391 7.27 1 97.38 40 LEU B C 1
ATOM 2183 O O . LEU B 1 40 ? -21.891 19.453 8.062 1 97.38 40 LEU B O 1
ATOM 2187 N N . GLU B 1 41 ? -22.672 20.641 6.379 1 96.75 41 GLU B N 1
ATOM 2188 C CA . GLU B 1 41 ? -23.891 19.844 6.277 1 96.75 41 GLU B CA 1
ATOM 2189 C C . GLU B 1 41 ? -23.578 18.406 5.832 1 96.75 41 GLU B C 1
ATOM 2191 O O . GLU B 1 41 ? -24.156 17.453 6.336 1 96.75 41 GLU B O 1
ATOM 2196 N N . LYS B 1 42 ? -22.719 18.328 4.898 1 95 42 LYS B N 1
ATOM 2197 C CA . LYS B 1 42 ? -22.312 17 4.441 1 95 42 LYS B CA 1
ATOM 2198 C C . LYS B 1 42 ? -21.672 16.203 5.574 1 95 42 LYS B C 1
ATOM 2200 O O . LYS B 1 42 ? -21.938 15.008 5.723 1 95 42 LYS B O 1
ATOM 2205 N N . LEU B 1 43 ? -20.828 16.875 6.336 1 96.25 43 LEU B N 1
ATOM 2206 C CA . LEU B 1 43 ? -20.172 16.234 7.473 1 96.25 43 LEU B CA 1
ATOM 2207 C C . LEU B 1 43 ? -21.188 15.766 8.5 1 96.25 43 LEU B C 1
ATOM 2209 O O . LEU B 1 43 ? -21.094 14.641 9.008 1 96.25 43 LEU B O 1
ATOM 2213 N N . LYS B 1 44 ? -22.188 16.547 8.789 1 95.5 44 LYS B N 1
ATOM 2214 C CA . LYS B 1 44 ? -23.203 16.234 9.781 1 95.5 44 LYS B CA 1
ATOM 2215 C C . LYS B 1 44 ? -24.109 15.102 9.297 1 95.5 44 LYS B C 1
ATOM 2217 O O . LYS B 1 44 ? -24.609 14.305 10.102 1 95.5 44 LYS B O 1
ATOM 2222 N N . ALA B 1 45 ? -24.328 15.109 8.039 1 95.62 45 ALA B N 1
ATOM 2223 C CA . ALA B 1 45 ? -25.141 14.039 7.473 1 95.62 45 ALA B CA 1
ATOM 2224 C C . ALA B 1 45 ? -24.5 12.672 7.73 1 95.62 45 ALA B C 1
ATOM 2226 O O . ALA B 1 45 ? -25.203 11.703 8.039 1 95.62 45 ALA B O 1
ATOM 2227 N N . ASP B 1 46 ? -23.25 12.672 7.664 1 93 46 ASP B N 1
ATOM 2228 C CA . ASP B 1 46 ? -22.531 11.422 7.871 1 93 46 ASP B CA 1
ATOM 2229 C C . ASP B 1 46 ? -22.359 11.133 9.359 1 93 46 ASP B C 1
ATOM 2231 O O . ASP B 1 46 ? -22.344 9.969 9.773 1 93 46 ASP B O 1
ATOM 2235 N N . PHE B 1 47 ? -22.125 12.219 10.078 1 96.5 47 PHE B N 1
ATOM 2236 C CA . PHE B 1 47 ? -21.859 12.117 11.508 1 96.5 47 PHE B CA 1
ATOM 2237 C C . PHE B 1 47 ? -22.703 13.117 12.289 1 96.5 47 PHE B C 1
ATOM 2239 O O . PHE B 1 47 ? -22.203 14.156 12.727 1 96.5 47 PHE B O 1
ATOM 2246 N N . PRO B 1 48 ? -23.875 12.727 12.648 1 96.69 48 PRO B N 1
ATOM 2247 C CA . PRO B 1 48 ? -24.812 13.672 13.258 1 96.69 48 PRO B CA 1
ATOM 2248 C C . PRO B 1 48 ? -24.359 14.148 14.633 1 96.69 48 PRO B C 1
ATOM 2250 O O . PRO B 1 48 ? -24.797 15.203 15.102 1 96.69 48 PRO B O 1
ATOM 2253 N N . ASN B 1 49 ? -23.5 13.43 15.234 1 97.19 49 ASN B N 1
ATOM 2254 C CA . ASN B 1 49 ? -23.094 13.781 16.594 1 97.19 49 ASN B CA 1
ATOM 2255 C C . ASN B 1 49 ? -21.984 14.828 16.578 1 97.19 49 ASN B C 1
ATOM 2257 O O . ASN B 1 49 ? -21.656 15.406 17.625 1 97.19 49 ASN B O 1
ATOM 2261 N N . ILE B 1 50 ? -21.375 15.109 15.406 1 97.94 50 ILE B N 1
ATOM 2262 C CA . ILE B 1 50 ? -20.406 16.172 15.289 1 97.94 50 ILE B CA 1
ATOM 2263 C C . ILE B 1 50 ? -21.109 17.531 15.359 1 97.94 50 ILE B C 1
ATOM 2265 O O . ILE B 1 50 ? -22.188 17.703 14.789 1 97.94 50 ILE B O 1
ATOM 2269 N N . LYS B 1 51 ? -20.531 18.453 16.078 1 97.88 51 LYS B N 1
ATOM 2270 C CA . LYS B 1 51 ? -21.047 19.828 16.109 1 97.88 51 LYS B CA 1
ATOM 2271 C C . LYS B 1 51 ? -20.391 20.688 15.016 1 97.88 51 LYS B C 1
ATOM 2273 O O . LYS B 1 51 ? -19.219 20.484 14.672 1 97.88 51 LYS B O 1
ATOM 2278 N N . THR B 1 52 ? -21.25 21.578 14.508 1 98.06 52 THR B N 1
ATOM 2279 C CA . THR B 1 52 ? -20.719 22.453 13.469 1 98.06 52 THR B CA 1
ATOM 2280 C C . THR B 1 52 ? -21.062 23.906 13.766 1 98.06 52 THR B C 1
ATOM 2282 O O . THR B 1 52 ? -22.016 24.188 14.5 1 98.06 52 THR B O 1
ATOM 2285 N N . THR B 1 53 ? -20.234 24.812 13.352 1 97.94 53 THR B N 1
ATOM 2286 C CA . THR B 1 53 ? -20.453 26.25 13.516 1 97.94 53 THR B CA 1
ATOM 2287 C C . THR B 1 53 ? -19.781 27.031 12.391 1 97.94 53 THR B C 1
ATOM 2289 O O . THR B 1 53 ? -18.969 26.484 11.656 1 97.94 53 THR B O 1
ATOM 2292 N N . ASN B 1 54 ? -20.219 28.203 12.172 1 98.06 54 ASN B N 1
ATOM 2293 C CA . ASN B 1 54 ? -19.547 29.094 11.219 1 98.06 54 ASN B CA 1
ATOM 2294 C C . ASN B 1 54 ? -18.656 30.109 11.93 1 98.06 54 ASN B C 1
ATOM 2296 O O . ASN B 1 54 ? -18.125 31.016 11.297 1 98.06 54 ASN B O 1
ATOM 2300 N N . ASN B 1 55 ? -18.516 29.906 13.219 1 97.25 55 ASN B N 1
ATOM 2301 C CA . ASN B 1 55 ? -17.719 30.812 14.047 1 97.25 55 ASN B CA 1
ATOM 2302 C C . ASN B 1 55 ? -16.516 30.109 14.648 1 97.25 55 ASN B C 1
ATOM 2304 O O . ASN B 1 55 ? -16.656 29.297 15.562 1 97.25 55 ASN B O 1
ATOM 2308 N N . ASN B 1 56 ? -15.344 30.547 14.172 1 97.88 56 ASN B N 1
ATOM 2309 C CA . ASN B 1 56 ? -14.094 29.922 14.617 1 97.88 56 ASN B CA 1
ATOM 2310 C C . ASN B 1 56 ? -13.898 30.094 16.125 1 97.88 56 ASN B C 1
ATOM 2312 O O . ASN B 1 56 ? -13.438 29.172 16.797 1 97.88 56 ASN B O 1
ATOM 2316 N N . MET B 1 57 ? -14.234 31.25 16.625 1 97 57 MET B N 1
ATOM 2317 C CA . MET B 1 57 ? -14.039 31.547 18.047 1 97 57 MET B CA 1
ATOM 2318 C C . MET B 1 57 ? -14.922 30.656 18.906 1 97 57 MET B C 1
ATOM 2320 O O . MET B 1 57 ? -14.477 30.172 19.953 1 97 57 MET B O 1
ATOM 2324 N N . ASP B 1 58 ? -16.062 30.5 18.453 1 96.25 58 ASP B N 1
ATOM 2325 C CA . ASP B 1 58 ? -16.984 29.625 19.172 1 96.25 58 ASP B CA 1
ATOM 2326 C C . ASP B 1 58 ? -16.453 28.188 19.234 1 96.25 58 ASP B C 1
ATOM 2328 O O . ASP B 1 58 ? -16.562 27.531 20.281 1 96.25 58 ASP B O 1
ATOM 2332 N N . ALA B 1 59 ? -15.922 27.75 18.141 1 97.56 59 ALA B N 1
ATOM 2333 C CA . ALA B 1 59 ? -15.383 26.391 18.078 1 97.56 59 ALA B CA 1
ATOM 2334 C C . ALA B 1 59 ? -14.172 26.234 19 1 97.56 59 ALA B C 1
ATOM 2336 O O . ALA B 1 59 ? -14.055 25.25 19.719 1 97.56 59 ALA B O 1
ATOM 2337 N N . ALA B 1 60 ? -13.32 27.219 19.031 1 97.56 60 ALA B N 1
ATOM 2338 C CA . ALA B 1 60 ? -12.016 27.109 19.672 1 97.56 60 ALA B CA 1
ATOM 2339 C C . ALA B 1 60 ? -12.109 27.375 21.172 1 97.56 60 ALA B C 1
ATOM 2341 O O . ALA B 1 60 ? -11.32 26.859 21.953 1 97.56 60 ALA B O 1
ATOM 2342 N N . SER B 1 61 ? -13.039 28.219 21.625 1 94.69 61 SER B N 1
ATOM 2343 C CA . SER B 1 61 ? -13.07 28.781 22.969 1 94.69 61 SER B CA 1
ATOM 2344 C C . SER B 1 61 ? -13.156 27.688 24.016 1 94.69 61 SER B C 1
ATOM 2346 O O . SER B 1 61 ? -12.555 27.797 25.094 1 94.69 61 SER B O 1
ATOM 2348 N N . ASN B 1 62 ? -13.742 26.625 23.75 1 89.88 62 ASN B N 1
ATOM 2349 C CA . ASN B 1 62 ? -13.891 25.578 24.766 1 89.88 62 ASN B CA 1
ATOM 2350 C C . ASN B 1 62 ? -13.195 24.281 24.359 1 89.88 62 ASN B C 1
ATOM 2352 O O . ASN B 1 62 ? -13.461 23.234 24.922 1 89.88 62 ASN B O 1
ATOM 2356 N N . ALA B 1 63 ? -12.352 24.375 23.484 1 97.94 63 ALA B N 1
ATOM 2357 C CA . ALA B 1 63 ? -11.68 23.172 23 1 97.94 63 ALA B CA 1
ATOM 2358 C C . ALA B 1 63 ? -10.375 22.938 23.75 1 97.94 63 ALA B C 1
ATOM 2360 O O . ALA B 1 63 ? -9.68 23.891 24.125 1 97.94 63 ALA B O 1
ATOM 2361 N N . ASP B 1 64 ? -10.078 21.672 24 1 98.31 64 ASP B N 1
ATOM 2362 C CA . ASP B 1 64 ? -8.773 21.297 24.531 1 98.31 64 ASP B CA 1
ATOM 2363 C C . ASP B 1 64 ? -7.711 21.281 23.438 1 98.31 64 ASP B C 1
ATOM 2365 O O . ASP B 1 64 ? -6.559 21.641 23.688 1 98.31 64 ASP B O 1
ATOM 2369 N N . ILE B 1 65 ? -8.07 20.828 22.281 1 98.62 65 ILE B N 1
ATOM 2370 C CA . ILE B 1 65 ? -7.219 20.766 21.094 1 98.62 65 ILE B CA 1
ATOM 2371 C C . ILE B 1 65 ? -7.855 21.562 19.969 1 98.62 65 ILE B C 1
ATOM 2373 O O . ILE B 1 65 ? -9.039 21.391 19.672 1 98.62 65 ILE B O 1
ATOM 2377 N N . VAL B 1 66 ? -7.113 22.422 19.422 1 98.62 66 VAL B N 1
ATOM 2378 C CA . VAL B 1 66 ? -7.551 23.203 18.266 1 98.62 66 VAL B CA 1
ATOM 2379 C C . VAL B 1 66 ? -6.715 22.812 17.047 1 98.62 66 VAL B C 1
ATOM 2381 O O . VAL B 1 66 ? -5.508 23.078 17.016 1 98.62 66 VAL B O 1
ATOM 2384 N N . ILE B 1 67 ? -7.355 22.219 16.016 1 98.69 67 ILE B N 1
ATOM 2385 C CA . ILE B 1 67 ? -6.699 21.812 14.781 1 98.69 67 ILE B CA 1
ATOM 2386 C C . ILE B 1 67 ? -6.98 22.828 13.688 1 98.69 67 ILE B C 1
ATOM 2388 O O . ILE B 1 67 ? -8.125 23 13.258 1 98.69 67 ILE B O 1
ATOM 2392 N N . ALA B 1 68 ? -6 23.516 13.32 1 98.31 68 ALA B N 1
ATOM 2393 C CA . ALA B 1 68 ? -6.113 24.438 12.195 1 98.31 68 ALA B CA 1
ATOM 2394 C C . ALA B 1 68 ? -5.949 23.703 10.867 1 98.31 68 ALA B C 1
ATOM 2396 O O . ALA B 1 68 ? -4.828 23.469 10.414 1 98.31 68 ALA B O 1
ATOM 2397 N N . ALA B 1 69 ? -7.016 23.438 10.219 1 97.25 69 ALA B N 1
ATOM 2398 C CA . ALA B 1 69 ? -7.047 22.672 8.969 1 97.25 69 ALA B CA 1
ATOM 2399 C C . ALA B 1 69 ? -7.395 23.578 7.789 1 97.25 69 ALA B C 1
ATOM 2401 O O . ALA B 1 69 ? -8.336 23.312 7.047 1 97.25 69 ALA B O 1
ATOM 2402 N N . VAL B 1 70 ? -6.648 24.641 7.613 1 95.19 70 VAL B N 1
ATOM 2403 C CA . VAL B 1 70 ? -6.832 25.609 6.535 1 95.19 70 VAL B CA 1
ATOM 2404 C C . VAL B 1 70 ? -5.555 25.703 5.703 1 95.19 70 VAL B C 1
ATOM 2406 O O . VAL B 1 70 ? -4.5 25.219 6.117 1 95.19 70 VAL B O 1
ATOM 2409 N N . LYS B 1 71 ? -5.699 26.312 4.594 1 91.06 71 LYS B N 1
ATOM 2410 C CA . LYS B 1 71 ? -4.543 26.531 3.729 1 91.06 71 LYS B CA 1
ATOM 2411 C C . LYS B 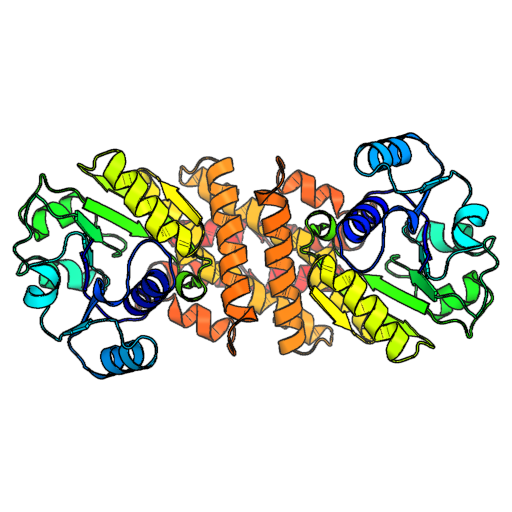1 71 ? -3.484 27.391 4.422 1 91.06 71 LYS B C 1
ATOM 2413 O O . LYS B 1 71 ? -3.811 28.234 5.246 1 91.06 71 LYS B O 1
ATOM 2418 N N . PRO B 1 72 ? -2.27 27.203 4 1 92.19 72 PRO B N 1
ATOM 2419 C CA . PRO B 1 72 ? -1.172 27.906 4.672 1 92.19 72 PRO B CA 1
ATOM 2420 C C . PRO B 1 72 ? -1.338 29.422 4.645 1 92.19 72 PRO B C 1
ATOM 2422 O O . PRO B 1 72 ? -1.054 30.094 5.641 1 92.19 72 PRO B O 1
ATOM 2425 N N . TRP B 1 73 ? -1.836 29.969 3.605 1 92.06 73 TRP B N 1
ATOM 2426 C CA . TRP B 1 73 ? -1.899 31.422 3.475 1 92.06 73 TRP B CA 1
ATOM 2427 C C . TRP B 1 73 ? -3.037 32 4.312 1 92.06 73 TRP B C 1
ATOM 2429 O O . TRP B 1 73 ? -3.152 33.219 4.465 1 92.06 73 TRP B O 1
ATOM 2439 N N . LEU B 1 74 ? -3.848 31.094 4.887 1 94.88 74 LEU B N 1
ATOM 2440 C CA . LEU B 1 74 ? -4.973 31.547 5.699 1 94.88 74 LEU B CA 1
ATOM 2441 C C . LEU B 1 74 ? -4.66 31.406 7.188 1 94.88 74 LEU B C 1
ATOM 2443 O O . LEU B 1 74 ? -5.414 31.891 8.031 1 94.88 74 LEU B O 1
ATOM 2447 N N . ILE B 1 75 ? -3.582 30.844 7.562 1 96.56 75 ILE B N 1
ATOM 2448 C CA . ILE B 1 75 ? -3.297 30.438 8.938 1 96.56 75 ILE B CA 1
ATOM 2449 C C . ILE B 1 75 ? -3.246 31.672 9.836 1 96.56 75 ILE B C 1
ATOM 2451 O O . ILE B 1 75 ? -3.842 31.688 10.914 1 96.56 75 ILE B O 1
ATOM 2455 N N . GLU B 1 76 ? -2.533 32.688 9.43 1 96.12 76 GLU B N 1
ATOM 2456 C CA . GLU B 1 76 ? -2.43 33.906 10.242 1 96.12 76 GLU B CA 1
ATOM 2457 C C . GLU B 1 76 ? -3.801 34.531 10.492 1 96.12 76 GLU B C 1
ATOM 2459 O O . GLU B 1 76 ? -4.156 34.812 11.633 1 96.12 76 GLU B O 1
ATOM 2464 N N . GLU B 1 77 ? -4.547 34.625 9.422 1 96.25 77 GLU B N 1
ATOM 2465 C CA . GLU B 1 77 ? -5.867 35.25 9.492 1 96.25 77 GLU B CA 1
ATOM 2466 C C . GLU B 1 77 ? -6.797 34.469 10.406 1 96.25 77 GLU B C 1
ATOM 2468 O O . GLU B 1 77 ? -7.645 35.031 11.094 1 96.25 77 GLU B O 1
ATOM 2473 N N . VAL B 1 78 ? -6.617 33.188 10.469 1 96.62 78 VAL B N 1
ATOM 2474 C CA . VAL B 1 78 ? -7.516 32.281 11.203 1 96.62 78 VAL B CA 1
ATOM 2475 C C . VAL B 1 78 ? -7.094 32.219 12.664 1 96.62 78 VAL B C 1
ATOM 2477 O O . VAL B 1 78 ? -7.941 32.219 13.562 1 96.62 78 VAL B O 1
ATOM 2480 N N . LEU B 1 79 ? -5.848 32.281 12.969 1 96.69 79 LEU B N 1
ATOM 2481 C CA . LEU B 1 79 ? -5.355 32.031 14.312 1 96.69 79 LEU B CA 1
ATOM 2482 C C . LEU B 1 79 ? -5.355 33.281 15.148 1 96.69 79 LEU B C 1
ATOM 2484 O O . LEU B 1 79 ? -5.621 33.25 16.344 1 96.69 79 LEU B O 1
ATOM 2488 N N . GLU B 1 80 ? -5.094 34.406 14.586 1 95.31 80 GLU B N 1
ATOM 2489 C CA . GLU B 1 80 ? -4.895 35.656 15.289 1 95.31 80 GLU B CA 1
ATOM 2490 C C . GLU B 1 80 ? -6.109 36 16.141 1 95.31 80 GLU B C 1
ATOM 2492 O O . GLU B 1 80 ? -5.973 36.375 17.312 1 95.31 80 GLU B O 1
ATOM 2497 N N . PRO B 1 81 ? -7.227 35.844 15.578 1 95.5 81 PRO B N 1
ATOM 2498 C CA . PRO B 1 81 ? -8.398 36.281 16.344 1 95.5 81 PRO B CA 1
ATOM 2499 C C . PRO B 1 81 ? -8.781 35.281 17.438 1 95.5 81 PRO B C 1
ATOM 2501 O O . PRO B 1 81 ? -9.602 35.562 18.297 1 95.5 81 PRO B O 1
ATOM 2504 N N . LEU B 1 82 ? -8.32 34.031 17.453 1 95.38 82 LEU B N 1
ATOM 2505 C CA . LEU B 1 82 ? -8.82 32.938 18.312 1 95.38 82 LEU B CA 1
ATOM 2506 C C . LEU B 1 82 ? -8.383 33.156 19.75 1 95.38 82 LEU B C 1
ATOM 2508 O O . LEU B 1 82 ? -9.023 32.656 20.672 1 95.38 82 LEU B O 1
ATOM 2512 N N . ARG B 1 83 ? -7.461 33.906 20.141 1 89.56 83 ARG B N 1
ATOM 2513 C CA . ARG B 1 83 ? -6.957 34.156 21.484 1 89.56 83 ARG B CA 1
ATOM 2514 C C . ARG B 1 83 ? -6.82 32.844 22.266 1 89.56 83 ARG B C 1
ATOM 2516 O O . ARG B 1 83 ? -7.367 32.719 23.375 1 89.56 83 ARG B O 1
ATOM 2523 N N . LEU B 1 84 ? -6.055 31.984 21.766 1 95.19 84 LEU B N 1
ATOM 2524 C CA . LEU B 1 84 ? -5.883 30.672 22.375 1 95.19 84 LEU B CA 1
ATOM 2525 C C . LEU B 1 84 ? -5.191 30.781 23.719 1 95.19 84 LEU B C 1
ATOM 2527 O O . LEU B 1 84 ? -4.453 31.75 23.969 1 95.19 84 LEU B O 1
ATOM 2531 N N . LYS B 1 85 ? -5.484 29.844 24.594 1 93.75 85 LYS B N 1
ATOM 2532 C CA . LYS B 1 85 ? -4.91 29.797 25.938 1 93.75 85 LYS B CA 1
ATOM 2533 C C . LYS B 1 85 ? -3.75 28.812 26 1 93.75 85 LYS B C 1
ATOM 2535 O O . LYS B 1 85 ? -3.703 27.844 25.25 1 93.75 85 LYS B O 1
ATOM 2540 N N . ARG B 1 86 ? -2.943 29.047 26.969 1 93.06 86 ARG B N 1
ATOM 2541 C CA . ARG B 1 86 ? -1.745 28.234 27.172 1 93.06 86 ARG B CA 1
ATOM 2542 C C . ARG B 1 86 ? -2.111 26.797 27.531 1 93.06 86 ARG B C 1
ATOM 2544 O O . ARG B 1 86 ? -1.322 25.875 27.297 1 93.06 86 ARG B O 1
ATOM 2551 N N . THR B 1 87 ? -3.279 26.641 28.047 1 94.5 87 THR B N 1
ATOM 2552 C CA . THR B 1 87 ? -3.697 25.312 28.484 1 94.5 87 THR B CA 1
ATOM 2553 C C . THR B 1 87 ? -4.191 24.484 27.312 1 94.5 87 THR B C 1
ATOM 2555 O O . THR B 1 87 ? -4.352 23.266 27.422 1 94.5 87 THR B O 1
ATOM 2558 N N . GLN B 1 88 ? -4.406 25.062 26.172 1 97.5 88 GLN B N 1
ATOM 2559 C CA . GLN B 1 88 ? -4.871 24.359 24.984 1 97.5 88 GLN B CA 1
ATOM 2560 C C . GLN B 1 88 ? -3.695 23.844 24.156 1 97.5 88 GLN B C 1
ATOM 2562 O O . GLN B 1 88 ? -2.545 24.219 24.391 1 97.5 88 GLN B O 1
ATOM 2567 N N . ILE B 1 89 ? -3.992 22.922 23.281 1 98.38 89 ILE B N 1
ATOM 2568 C CA . ILE B 1 89 ? -3.023 22.438 22.312 1 98.38 89 ILE B CA 1
ATOM 2569 C C . ILE B 1 89 ? -3.383 22.953 20.922 1 98.38 89 ILE B C 1
ATOM 2571 O O . ILE B 1 89 ? -4.527 22.812 20.469 1 98.38 89 ILE B O 1
ATOM 2575 N N . LEU B 1 90 ? -2.447 23.547 20.25 1 98.5 90 LEU B N 1
ATOM 2576 C CA . LEU B 1 90 ? -2.627 23.938 18.859 1 98.5 90 LEU B CA 1
ATOM 2577 C C . LEU B 1 90 ? -2.018 22.906 17.922 1 98.5 90 LEU B C 1
ATOM 2579 O O . LEU B 1 90 ? -0.867 22.5 18.109 1 98.5 90 LEU B O 1
ATOM 2583 N N . VAL B 1 91 ? -2.77 22.438 16.969 1 98.69 91 VAL B N 1
ATOM 2584 C CA . VAL B 1 91 ? -2.312 21.531 15.906 1 98.69 91 VAL B CA 1
ATOM 2585 C C . VAL B 1 91 ? -2.457 22.219 14.547 1 98.69 91 VAL B C 1
ATOM 2587 O O . VAL B 1 91 ? -3.562 22.594 14.148 1 98.69 91 VAL B O 1
ATOM 2590 N N . SER B 1 92 ? -1.423 22.375 13.914 1 98.31 92 SER B N 1
ATOM 2591 C CA . SER B 1 92 ? -1.463 22.953 12.57 1 98.31 92 SER B CA 1
ATOM 2592 C C . SER B 1 92 ? -1.209 21.891 11.508 1 98.31 92 SER B C 1
ATOM 2594 O O . SER B 1 92 ? -0.287 21.078 11.633 1 98.31 92 SER B O 1
ATOM 2596 N N . LEU B 1 93 ? -1.981 21.953 10.422 1 96.88 93 LEU B N 1
ATOM 2597 C CA . LEU B 1 93 ? -1.792 21.062 9.281 1 96.88 93 LEU B CA 1
ATOM 2598 C C . LEU B 1 93 ? -1.144 21.797 8.117 1 96.88 93 LEU B C 1
ATOM 2600 O O . LEU B 1 93 ? -0.977 21.234 7.035 1 96.88 93 LEU B O 1
ATOM 2604 N N . ALA B 1 94 ? -0.849 23.047 8.336 1 92.19 94 ALA B N 1
ATOM 2605 C CA . ALA B 1 94 ? -0.371 23.891 7.246 1 92.19 94 ALA B CA 1
ATOM 2606 C C . ALA B 1 94 ? 1.093 23.609 6.926 1 92.19 94 ALA B C 1
ATOM 2608 O O . ALA B 1 94 ? 1.976 23.844 7.75 1 92.19 94 ALA B O 1
ATOM 2609 N N . ALA B 1 95 ? 1.249 23.188 5.699 1 86.38 95 ALA B N 1
ATOM 2610 C CA . ALA B 1 95 ? 2.617 22.953 5.242 1 86.38 95 ALA B CA 1
ATOM 2611 C C . ALA B 1 95 ? 3.373 24.266 5.09 1 86.38 95 ALA B C 1
ATOM 2613 O O . ALA B 1 95 ? 2.801 25.281 4.668 1 86.38 95 ALA B O 1
ATOM 2614 N N . GLY B 1 96 ? 4.598 24.297 5.492 1 88.56 96 GLY B N 1
ATOM 2615 C CA . GLY B 1 96 ? 5.473 25.422 5.227 1 88.56 96 GLY B CA 1
ATOM 2616 C C . GLY B 1 96 ? 5.426 26.484 6.309 1 88.56 96 GLY B C 1
ATOM 2617 O O . GLY B 1 96 ? 6.117 27.5 6.223 1 88.56 96 GLY B O 1
ATOM 2618 N N . ILE B 1 97 ? 4.57 26.344 7.262 1 94.56 97 ILE B N 1
ATOM 2619 C CA . ILE B 1 97 ? 4.52 27.281 8.375 1 94.56 97 ILE B CA 1
ATOM 2620 C C . ILE B 1 97 ? 5.242 26.688 9.586 1 94.56 97 ILE B C 1
ATOM 2622 O O . ILE B 1 97 ? 4.832 25.656 10.117 1 94.56 97 ILE B O 1
ATOM 2626 N N . CYS B 1 98 ? 6.227 27.328 10.047 1 96.75 98 CYS B N 1
ATOM 2627 C CA . CYS B 1 98 ? 7.07 26.766 11.094 1 96.75 98 CYS B CA 1
ATOM 2628 C C . CYS B 1 98 ? 6.527 27.109 12.477 1 96.75 98 CYS B C 1
ATOM 2630 O O . CYS B 1 98 ? 5.555 27.844 12.602 1 96.75 98 CYS B O 1
ATOM 2632 N N . PHE B 1 99 ? 7.188 26.609 13.516 1 97.69 99 PHE B N 1
ATOM 2633 C CA . PHE B 1 99 ? 6.758 26.797 14.891 1 97.69 99 PHE B CA 1
ATOM 2634 C C . PHE B 1 99 ? 6.809 28.281 15.273 1 97.69 99 PHE B C 1
ATOM 2636 O O . PHE B 1 99 ? 5.91 28.781 15.961 1 97.69 99 PHE B O 1
ATOM 2643 N N . ASP B 1 100 ? 7.871 28.922 14.836 1 97.06 100 ASP B N 1
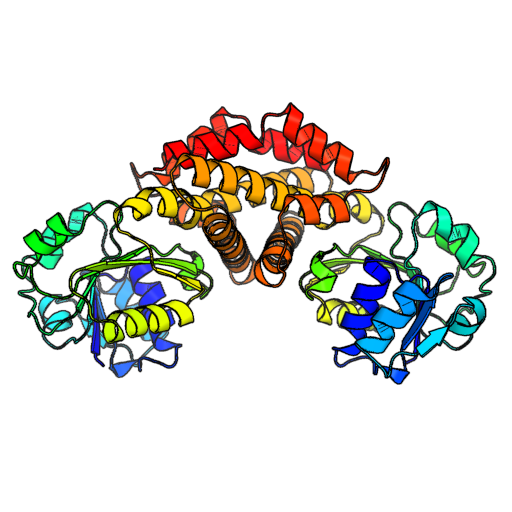ATOM 2644 C CA . ASP B 1 100 ? 8.039 30.328 15.195 1 97.06 100 ASP B CA 1
ATOM 2645 C C . ASP B 1 100 ? 6.895 31.172 14.648 1 97.06 100 ASP B C 1
ATOM 2647 O O . ASP B 1 100 ? 6.367 32.031 15.344 1 97.06 100 ASP B O 1
ATOM 2651 N N . ASP B 1 101 ? 6.523 30.906 13.477 1 96.94 101 ASP B N 1
ATOM 2652 C CA . ASP B 1 101 ? 5.402 31.609 12.867 1 96.94 101 ASP B CA 1
ATOM 2653 C C . ASP B 1 101 ? 4.098 31.312 13.602 1 96.94 101 ASP B C 1
ATOM 2655 O O . ASP B 1 101 ? 3.338 32.25 13.922 1 96.94 101 ASP B O 1
ATOM 2659 N N . LEU B 1 102 ? 3.879 30.078 13.898 1 97.44 102 LEU B N 1
ATOM 2660 C CA . LEU B 1 102 ? 2.652 29.688 14.578 1 97.44 102 LEU B CA 1
ATOM 2661 C C . LEU B 1 102 ? 2.564 30.312 15.961 1 97.44 102 LEU B C 1
ATOM 2663 O O . LEU B 1 102 ? 1.505 30.812 16.359 1 97.44 102 LEU B O 1
ATOM 2667 N N . ALA B 1 103 ? 3.664 30.297 16.625 1 96.06 103 ALA B N 1
ATOM 2668 C CA . ALA B 1 103 ? 3.713 30.906 17.953 1 96.06 103 ALA B CA 1
ATOM 2669 C C . ALA B 1 103 ? 3.41 32.406 17.859 1 96.06 103 ALA B C 1
ATOM 2671 O O . ALA B 1 103 ? 2.709 32.969 18.719 1 96.06 103 ALA B O 1
ATOM 2672 N N . HIS B 1 104 ? 3.904 32.969 16.844 1 95.5 104 HIS B N 1
ATOM 2673 C CA . HIS B 1 104 ? 3.674 34.406 16.641 1 95.5 104 HIS B CA 1
ATOM 2674 C C . HIS B 1 104 ? 2.205 34.688 16.344 1 95.5 104 HIS B C 1
ATOM 2676 O O . HIS B 1 104 ? 1.617 35.594 16.906 1 95.5 104 HIS B O 1
ATOM 2682 N N . PHE B 1 105 ? 1.633 33.875 15.492 1 95.5 105 PHE B N 1
ATOM 2683 C CA . PHE B 1 105 ? 0.252 34.062 15.078 1 95.5 105 PHE B CA 1
ATOM 2684 C C . PHE B 1 105 ? -0.704 33.875 16.25 1 95.5 105 PHE B C 1
ATOM 2686 O O . PHE B 1 105 ? -1.724 34.562 16.344 1 95.5 105 PHE B O 1
ATOM 2693 N N . CYS B 1 106 ? -0.502 32.969 17.172 1 93.06 106 CYS B N 1
ATOM 2694 C CA . CYS B 1 106 ? -1.44 32.656 18.234 1 93.06 106 CYS B CA 1
ATOM 2695 C C . CYS B 1 106 ? -1.201 33.531 19.453 1 93.06 106 CYS B C 1
ATOM 2697 O O . CYS B 1 106 ? -2.062 33.656 20.328 1 93.06 106 CYS B O 1
ATOM 2699 N N . GLY B 1 107 ? -0.047 34.188 19.609 1 91.12 107 GLY B N 1
ATOM 2700 C CA . GLY B 1 107 ? 0.245 35.125 20.672 1 91.12 107 GLY B CA 1
ATOM 2701 C C . GLY B 1 107 ? 0.531 34.469 22 1 91.12 107 GLY B C 1
ATOM 2702 O O . GLY B 1 107 ? 0.444 35.094 23.062 1 91.12 107 GLY B O 1
ATOM 2703 N N . GLU B 1 108 ? 0.751 33.156 22 1 91.19 108 GLU B N 1
ATOM 2704 C CA . GLU B 1 108 ? 1.074 32.375 23.188 1 91.19 108 GLU B CA 1
ATOM 2705 C C . GLU B 1 108 ? 2.266 31.469 22.938 1 91.19 108 GLU B C 1
ATOM 2707 O O . GLU B 1 108 ? 2.104 30.25 22.797 1 91.19 108 GLU B O 1
ATOM 2712 N N . PRO B 1 109 ? 3.387 31.969 23.016 1 89.25 109 PRO B N 1
ATOM 2713 C CA . PRO B 1 109 ? 4.578 31.25 22.562 1 89.25 109 PRO B CA 1
ATOM 2714 C C . PRO B 1 109 ? 4.863 30 23.406 1 89.25 109 PRO B C 1
ATOM 2716 O O . PRO B 1 109 ? 5.59 29.109 22.969 1 89.25 109 PRO B O 1
ATOM 2719 N N . GLU B 1 110 ? 4.297 29.922 24.609 1 93.88 110 GLU B N 1
ATOM 2720 C CA . GLU B 1 110 ? 4.633 28.812 25.484 1 93.88 110 GLU B CA 1
ATOM 2721 C C . GLU B 1 110 ? 3.604 27.688 25.391 1 93.88 110 GLU B C 1
ATOM 2723 O O . GLU B 1 110 ? 3.793 26.609 25.953 1 93.88 110 GLU B O 1
ATOM 2728 N N . MET B 1 111 ? 2.588 27.906 24.656 1 96.31 111 MET B N 1
ATOM 2729 C CA . MET B 1 111 ? 1.57 26.859 24.562 1 96.31 111 MET B CA 1
ATOM 2730 C C . MET B 1 111 ? 2.088 25.672 23.766 1 96.31 111 MET B C 1
ATOM 2732 O O . MET B 1 111 ? 2.992 25.812 22.938 1 96.31 111 MET B O 1
ATOM 2736 N N . PRO B 1 112 ? 1.561 24.438 24.031 1 98.38 112 PRO B N 1
ATOM 2737 C CA . PRO B 1 112 ? 1.935 23.297 23.188 1 98.38 112 PRO B CA 1
ATOM 2738 C C . PRO B 1 112 ? 1.446 23.453 21.75 1 98.38 112 PRO B C 1
ATOM 2740 O O . PRO B 1 112 ? 0.262 23.703 21.516 1 98.38 112 PRO B O 1
ATOM 2743 N N . ILE B 1 113 ? 2.371 23.312 20.812 1 98.56 113 ILE B N 1
ATOM 2744 C CA . ILE B 1 113 ? 2.057 23.406 19.391 1 98.56 113 ILE B CA 1
ATOM 2745 C C . ILE B 1 113 ? 2.541 22.141 18.672 1 98.56 113 ILE B C 1
ATOM 2747 O O . ILE B 1 113 ? 3.645 21.656 18.938 1 98.56 113 ILE B O 1
ATOM 2751 N N . PHE B 1 114 ? 1.689 21.625 17.828 1 98.75 114 PHE B N 1
ATOM 2752 C CA . PHE B 1 114 ? 2.051 20.516 16.969 1 98.75 114 PHE B CA 1
ATOM 2753 C C . PHE B 1 114 ? 1.916 20.906 15.5 1 98.75 114 PHE B C 1
ATOM 2755 O O . PHE B 1 114 ? 0.962 21.594 15.117 1 98.75 114 PHE B O 1
ATOM 2762 N N . ARG B 1 115 ? 2.869 20.547 14.727 1 98.56 115 ARG B N 1
ATOM 2763 C CA . ARG B 1 115 ? 2.738 20.469 13.273 1 98.56 115 ARG B CA 1
ATOM 2764 C C . ARG B 1 115 ? 2.477 19.047 12.812 1 98.56 115 ARG B C 1
ATOM 2766 O O . ARG B 1 115 ? 3.248 18.125 13.133 1 98.56 115 ARG B O 1
ATOM 2773 N N . VAL B 1 116 ? 1.397 18.891 12.148 1 98.44 116 VAL B N 1
ATOM 2774 C CA . VAL B 1 116 ? 0.984 17.562 11.695 1 98.44 116 VAL B CA 1
ATOM 2775 C C . VAL B 1 116 ? 0.82 17.562 10.18 1 98.44 116 VAL B C 1
ATOM 2777 O O . VAL B 1 116 ? 0.095 18.391 9.625 1 98.44 116 VAL B O 1
ATOM 2780 N N . ILE B 1 117 ? 1.527 16.625 9.516 1 97.31 117 ILE B N 1
ATOM 2781 C CA . ILE B 1 117 ? 1.48 16.547 8.055 1 97.31 117 ILE B CA 1
ATOM 2782 C C . ILE B 1 117 ? 0.929 15.18 7.637 1 97.31 117 ILE B C 1
ATOM 2784 O O . ILE B 1 117 ? 1.688 14.227 7.453 1 97.31 117 ILE B O 1
ATOM 2788 N N . PRO B 1 118 ? -0.306 15.125 7.449 1 97.94 118 PRO B N 1
ATOM 2789 C CA . PRO B 1 118 ? -0.895 13.914 6.871 1 97.94 118 PRO B CA 1
ATOM 2790 C C . PRO B 1 118 ? -0.857 13.906 5.344 1 97.94 118 PRO B C 1
ATOM 2792 O O . PRO B 1 118 ? -0.212 14.766 4.738 1 97.94 118 PRO B O 1
ATOM 2795 N N . ASN B 1 119 ? -1.334 12.883 4.734 1 97.06 119 ASN B N 1
ATOM 2796 C CA . ASN B 1 119 ? -1.674 12.898 3.316 1 97.06 119 ASN B CA 1
ATOM 2797 C C . ASN B 1 119 ? -3.141 12.539 3.088 1 97.06 119 ASN B C 1
ATOM 2799 O O . ASN B 1 119 ? -3.881 12.297 4.043 1 97.06 119 ASN B O 1
ATOM 2803 N N . THR B 1 120 ? -3.572 12.617 1.886 1 96.19 120 THR B N 1
ATOM 2804 C CA . THR B 1 120 ? -4.992 12.547 1.569 1 96.19 120 THR B CA 1
ATOM 2805 C C . THR B 1 120 ? -5.555 11.164 1.899 1 96.19 120 THR B C 1
ATOM 2807 O O . THR B 1 120 ? -6.773 10.992 1.982 1 96.19 120 THR B O 1
ATOM 2810 N N . ALA B 1 121 ? -4.734 10.203 2.09 1 98 121 ALA B N 1
ATOM 2811 C CA . ALA B 1 121 ? -5.199 8.867 2.436 1 98 121 ALA B CA 1
ATOM 2812 C C . ALA B 1 121 ? -5.777 8.836 3.848 1 98 121 ALA B C 1
ATOM 2814 O O . ALA B 1 121 ? -6.359 7.828 4.266 1 98 121 ALA B O 1
ATOM 2815 N N . ILE B 1 122 ? -5.664 9.914 4.566 1 97.56 122 ILE B N 1
ATOM 2816 C CA . ILE B 1 122 ? -6.262 10.016 5.891 1 97.56 122 ILE B CA 1
ATOM 2817 C C . ILE B 1 122 ? -7.773 9.805 5.793 1 97.56 122 ILE B C 1
ATOM 2819 O O . ILE B 1 122 ? -8.398 9.289 6.727 1 97.56 122 ILE B O 1
ATOM 2823 N N . ALA B 1 123 ? -8.344 10.117 4.652 1 95.44 123 ALA B N 1
ATOM 2824 C CA . ALA B 1 123 ? -9.766 9.906 4.41 1 95.44 123 ALA B CA 1
ATOM 2825 C C . ALA B 1 123 ? -10.117 8.422 4.445 1 95.44 123 ALA B C 1
ATOM 2827 O O . ALA B 1 123 ? -11.273 8.055 4.684 1 95.44 123 ALA B O 1
ATOM 2828 N N . GLU B 1 124 ? -9.125 7.578 4.195 1 96.69 124 GLU B N 1
ATOM 2829 C CA . GLU B 1 124 ? -9.297 6.129 4.227 1 96.69 124 GLU B CA 1
ATOM 2830 C C . GLU B 1 124 ? -8.617 5.523 5.453 1 96.69 124 GLU B C 1
ATOM 2832 O O . GLU B 1 124 ? -8.359 4.32 5.492 1 96.69 124 GLU B O 1
ATOM 2837 N N . ARG B 1 125 ? -8.25 6.371 6.336 1 97.56 125 ARG B N 1
ATOM 2838 C CA . ARG B 1 125 ? -7.582 5.969 7.57 1 97.56 125 ARG B CA 1
ATOM 2839 C C . ARG B 1 125 ? -6.293 5.207 7.27 1 97.56 125 ARG B C 1
ATOM 2841 O O . ARG B 1 125 ? -5.977 4.227 7.945 1 97.56 125 ARG B O 1
ATOM 2848 N N . ALA B 1 126 ? -5.574 5.602 6.25 1 98.31 126 ALA B N 1
ATOM 2849 C CA . ALA B 1 126 ? -4.348 4.934 5.824 1 98.31 126 ALA B CA 1
ATOM 2850 C C . ALA B 1 126 ? -3.232 5.949 5.574 1 98.31 126 ALA B C 1
ATOM 2852 O O . ALA B 1 126 ? -2.338 5.711 4.758 1 98.31 126 ALA B O 1
ATOM 2853 N N . SER B 1 127 ? -3.295 7.012 6.281 1 98.62 127 SER B N 1
ATOM 2854 C CA . SER B 1 127 ? -2.346 8.102 6.094 1 98.62 127 SER B CA 1
ATOM 2855 C C . SER B 1 127 ? -1.002 7.785 6.742 1 98.62 127 SER B C 1
ATOM 2857 O O . SER B 1 127 ? -0.953 7.188 7.82 1 98.62 127 SER B O 1
ATOM 2859 N N . MET B 1 128 ? 0.089 8.102 6.016 1 98.75 128 MET B N 1
ATOM 2860 C CA . MET B 1 128 ? 1.336 8.391 6.719 1 98.75 128 MET B CA 1
ATOM 2861 C C . MET B 1 128 ? 1.331 9.812 7.266 1 98.75 128 MET B C 1
ATOM 2863 O O . MET B 1 128 ? 1.248 10.781 6.504 1 98.75 128 MET B O 1
ATOM 2867 N N . THR B 1 129 ? 1.389 9.938 8.586 1 98.75 129 THR B N 1
ATOM 2868 C CA . THR B 1 129 ? 1.265 11.25 9.211 1 98.75 129 THR B CA 1
ATOM 2869 C C . THR B 1 129 ? 2.521 11.594 10 1 98.75 129 THR B C 1
ATOM 2871 O O . THR B 1 129 ? 2.926 10.844 10.891 1 98.75 129 THR B O 1
ATOM 2874 N N . LEU B 1 130 ? 3.139 12.719 9.688 1 98.62 130 LEU B N 1
ATOM 2875 C CA . LEU B 1 130 ? 4.312 13.219 10.398 1 98.62 130 LEU B CA 1
ATOM 2876 C C . LEU B 1 130 ? 3.912 14.242 11.461 1 98.62 130 LEU B C 1
ATOM 2878 O O . LEU B 1 130 ? 3.037 15.07 11.227 1 98.62 130 LEU B O 1
ATOM 2882 N N . ILE B 1 131 ? 4.531 14.109 12.641 1 98.75 131 ILE B N 1
ATOM 2883 C CA . ILE B 1 131 ? 4.184 15.008 13.742 1 98.75 131 ILE B CA 1
ATOM 2884 C C . ILE B 1 131 ? 5.453 15.594 14.352 1 98.75 131 ILE B C 1
ATOM 2886 O O . ILE B 1 131 ? 6.387 14.859 14.68 1 98.75 131 ILE B O 1
ATOM 2890 N N . ALA B 1 132 ? 5.516 16.844 14.422 1 98.62 132 ALA B N 1
ATOM 2891 C CA . ALA B 1 132 ? 6.512 17.562 15.203 1 98.62 132 ALA B CA 1
ATOM 2892 C C . ALA B 1 132 ? 5.859 18.328 16.359 1 98.62 132 ALA B C 1
ATOM 2894 O O . ALA B 1 132 ? 4.727 18.797 16.234 1 98.62 132 ALA B O 1
ATOM 2895 N N . ALA B 1 133 ? 6.59 18.516 17.469 1 98.62 133 ALA B N 1
ATOM 2896 C CA . ALA B 1 133 ? 5.996 19.141 18.656 1 98.62 133 ALA B CA 1
ATOM 2897 C C . ALA B 1 133 ? 6.922 20.203 19.234 1 98.62 133 ALA B C 1
ATOM 2899 O O . ALA B 1 133 ? 8.148 20.078 19.156 1 98.62 133 ALA B O 1
ATOM 2900 N N . ARG B 1 134 ? 6.297 21.219 19.656 1 98.12 134 ARG B N 1
ATOM 2901 C CA . ARG B 1 134 ? 6.957 22.281 20.406 1 98.12 134 ARG B CA 1
ATOM 2902 C C . ARG B 1 134 ? 6.238 22.562 21.719 1 98.12 134 ARG B C 1
ATOM 2904 O O . ARG B 1 134 ? 5.016 22.719 21.75 1 98.12 134 ARG B O 1
ATOM 2911 N N . ASN B 1 135 ? 7.012 22.562 22.906 1 98.12 135 ASN B N 1
ATOM 2912 C CA . ASN B 1 135 ? 6.5 22.875 24.234 1 98.12 135 ASN B CA 1
ATOM 2913 C C . ASN B 1 135 ? 5.43 21.875 24.656 1 98.12 135 ASN B C 1
ATOM 2915 O O . ASN B 1 135 ? 4.438 22.25 25.281 1 98.12 135 ASN B O 1
ATOM 2919 N N . ALA B 1 136 ? 5.535 20.641 24.203 1 98.25 136 ALA B N 1
ATOM 2920 C CA . ALA B 1 136 ? 4.535 19.625 24.531 1 98.25 136 ALA B CA 1
ATOM 2921 C C . ALA B 1 136 ? 5.109 18.562 25.469 1 98.25 136 ALA B C 1
ATOM 2923 O O . ALA B 1 136 ? 6.27 18.172 25.344 1 98.25 136 ALA B O 1
ATOM 2924 N N . SER B 1 137 ? 4.316 18.156 26.375 1 98.19 137 SER B N 1
ATOM 2925 C CA . SER B 1 137 ? 4.707 17.062 27.266 1 98.19 137 SER B CA 1
ATOM 2926 C C . SER B 1 137 ? 4.672 15.719 26.562 1 98.19 137 SER B C 1
ATOM 2928 O O . SER B 1 137 ? 4.09 15.602 25.469 1 98.19 137 SER B O 1
ATOM 2930 N N . ASP B 1 138 ? 5.316 14.734 27.219 1 98.25 138 ASP B N 1
ATOM 2931 C CA . ASP B 1 138 ? 5.297 13.391 26.641 1 98.25 138 ASP B CA 1
ATOM 2932 C C . ASP B 1 138 ? 3.871 12.852 26.562 1 98.25 138 ASP B C 1
ATOM 2934 O O . ASP B 1 138 ? 3.531 12.117 25.625 1 98.25 138 ASP B O 1
ATOM 2938 N N . LYS B 1 139 ? 3.102 13.219 27.5 1 98.25 139 LYS B N 1
ATOM 2939 C CA . LYS B 1 139 ? 1.701 12.805 27.516 1 98.25 139 LYS B CA 1
ATOM 2940 C C . LYS B 1 139 ? 0.943 13.406 26.328 1 98.25 139 LYS B C 1
ATOM 2942 O O . LYS B 1 139 ? 0.143 12.727 25.688 1 98.25 139 LYS B O 1
ATOM 2947 N N . GLN B 1 140 ? 1.211 14.617 26.094 1 98.38 140 GLN B N 1
ATOM 2948 C CA . GLN B 1 140 ? 0.556 15.297 24.984 1 98.38 140 GLN B CA 1
ATOM 2949 C C . GLN B 1 140 ? 1.021 14.727 23.641 1 98.38 140 GLN B C 1
ATOM 2951 O O . GLN B 1 140 ? 0.217 14.547 22.719 1 98.38 140 GLN B O 1
ATOM 2956 N N . LYS B 1 141 ? 2.295 14.453 23.531 1 98.75 141 LYS B N 1
ATOM 2957 C CA . LYS B 1 141 ? 2.834 13.844 22.312 1 98.75 141 LYS B CA 1
ATOM 2958 C C . LYS B 1 141 ? 2.186 12.484 22.047 1 98.75 141 LYS B C 1
ATOM 2960 O O . LYS B 1 141 ? 1.791 12.195 20.922 1 98.75 141 LYS B O 1
ATOM 2965 N N . LYS B 1 142 ? 2.102 11.711 23.047 1 98.44 142 LYS B N 1
ATOM 2966 C CA . LYS B 1 142 ? 1.478 10.398 22.922 1 98.44 142 LYS B CA 1
ATOM 2967 C C . LYS B 1 142 ? 0.008 10.523 22.531 1 98.44 142 LYS B C 1
ATOM 2969 O O . LYS B 1 142 ? -0.488 9.75 21.703 1 98.44 142 LYS B O 1
ATOM 2974 N N . LEU B 1 143 ? -0.652 11.453 23.109 1 98 143 LEU B N 1
ATOM 2975 C CA . LEU B 1 143 ? -2.061 11.688 22.812 1 98 143 LEU B CA 1
ATOM 2976 C C . LEU B 1 143 ? -2.264 11.977 21.328 1 98 143 LEU B C 1
ATOM 2978 O O . LEU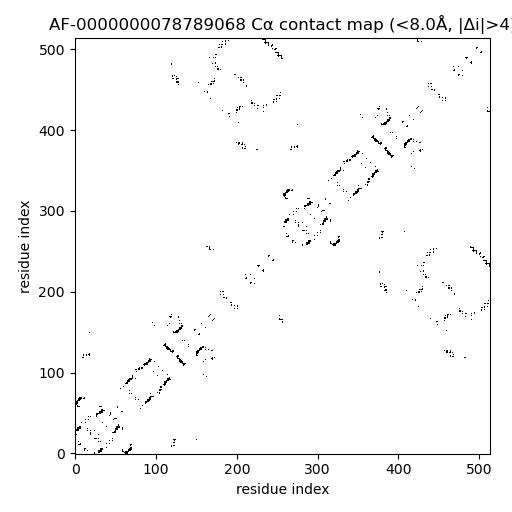 B 1 143 ? -3.121 11.367 20.688 1 98 143 LEU B O 1
ATOM 2982 N N . LEU B 1 144 ? -1.474 12.859 20.781 1 98.38 144 LEU B N 1
ATOM 2983 C CA . LEU B 1 144 ? -1.613 13.227 19.375 1 98.38 144 LEU B CA 1
ATOM 2984 C C . LEU B 1 144 ? -1.214 12.07 18.469 1 98.38 144 LEU B C 1
ATOM 2986 O O . LEU B 1 144 ? -1.851 11.828 17.438 1 98.38 144 LEU B O 1
ATOM 2990 N N . THR B 1 145 ? -0.17 11.391 18.875 1 98.56 145 THR B N 1
ATOM 2991 C CA . THR B 1 145 ? 0.244 10.219 18.125 1 98.56 145 THR B CA 1
ATOM 2992 C C . THR B 1 145 ? -0.867 9.18 18.094 1 98.56 145 THR B C 1
ATOM 2994 O O . THR B 1 145 ? -1.202 8.648 17.016 1 98.56 145 THR B O 1
ATOM 2997 N N . ASP B 1 146 ? -1.462 8.93 19.203 1 98.25 146 ASP B N 1
ATOM 2998 C CA . ASP B 1 146 ? -2.535 7.941 19.297 1 98.25 146 ASP B CA 1
ATOM 2999 C C . ASP B 1 146 ? -3.746 8.383 18.469 1 98.25 146 ASP B C 1
ATOM 3001 O O . ASP B 1 146 ? -4.383 7.559 17.812 1 98.25 146 ASP B O 1
ATOM 3005 N N . MET B 1 147 ? -4.043 9.617 18.516 1 97.94 147 MET B N 1
ATOM 3006 C CA . MET B 1 147 ? -5.191 10.156 17.797 1 97.94 147 MET B CA 1
ATOM 3007 C C . MET B 1 147 ? -5.031 9.961 16.297 1 97.94 147 MET B C 1
ATOM 3009 O O . MET B 1 147 ? -5.949 9.484 15.625 1 97.94 147 MET B O 1
ATOM 3013 N N . PHE B 1 148 ? -3.855 10.25 15.82 1 98.44 148 PHE B N 1
ATOM 3014 C CA . PHE B 1 148 ? -3.66 10.195 14.375 1 98.44 148 PHE B CA 1
ATOM 3015 C C . PHE B 1 148 ? -3.34 8.773 13.93 1 98.44 148 PHE B C 1
ATOM 3017 O O . PHE B 1 148 ? -3.512 8.43 12.758 1 98.44 148 PHE B O 1
ATOM 3024 N N . ASP B 1 149 ? -2.91 7.91 14.844 1 97.94 149 ASP B N 1
ATOM 3025 C CA . ASP B 1 149 ? -2.686 6.5 14.547 1 97.94 149 ASP B CA 1
ATOM 3026 C C . ASP B 1 149 ? -3.996 5.793 14.203 1 97.94 149 ASP B C 1
ATOM 3028 O O . ASP B 1 149 ? -3.994 4.758 13.539 1 97.94 149 ASP B O 1
ATOM 3032 N N . GLU B 1 150 ? -5.047 6.379 14.656 1 97.69 150 GLU B N 1
ATOM 3033 C CA . GLU B 1 150 ? -6.348 5.812 14.305 1 97.69 150 GLU B CA 1
ATOM 3034 C C . GLU B 1 150 ? -6.652 6.004 12.828 1 97.69 150 GLU B C 1
ATOM 3036 O O . GLU B 1 150 ? -7.559 5.367 12.281 1 97.69 150 GLU B O 1
ATOM 3041 N N . MET B 1 151 ? -5.91 6.84 12.164 1 98.06 151 MET B N 1
ATOM 3042 C CA . MET B 1 151 ? -6.16 7.164 10.766 1 98.06 151 MET B CA 1
ATOM 3043 C C . MET B 1 151 ? -4.949 6.809 9.898 1 98.06 151 MET B C 1
ATOM 3045 O O . MET B 1 151 ? -4.719 7.434 8.867 1 98.06 151 MET B O 1
ATOM 3049 N N . GLY B 1 152 ? -4.199 5.844 10.32 1 97.94 152 GLY B N 1
ATOM 3050 C CA . GLY B 1 152 ? -3.014 5.395 9.609 1 97.94 152 GLY B CA 1
ATOM 3051 C C . GLY B 1 152 ? -1.828 5.145 10.523 1 97.94 152 GLY B C 1
ATOM 3052 O O . GLY B 1 152 ? -1.976 4.555 11.594 1 97.94 152 GLY B O 1
ATOM 3053 N N . LEU B 1 153 ? -0.63 5.539 10.031 1 98.38 153 LEU B N 1
ATOM 3054 C CA . LEU B 1 153 ? 0.615 5.406 10.781 1 98.38 153 LEU B CA 1
ATOM 3055 C C . LEU B 1 153 ? 1.243 6.773 11.039 1 98.38 153 LEU B C 1
ATOM 3057 O O . LEU B 1 153 ? 1.28 7.621 10.148 1 98.38 153 LEU B O 1
ATOM 3061 N N . THR B 1 154 ? 1.701 6.957 12.266 1 98.56 154 THR B N 1
ATOM 3062 C CA . THR B 1 154 ? 2.289 8.242 12.625 1 98.56 154 THR B CA 1
ATOM 3063 C C . THR B 1 154 ? 3.777 8.094 12.93 1 98.56 154 THR B C 1
ATOM 3065 O O . THR B 1 154 ? 4.23 7.008 13.297 1 98.56 154 THR B O 1
ATOM 3068 N N . MET B 1 155 ? 4.496 9.141 12.711 1 98.38 155 MET B N 1
ATOM 3069 C CA . MET B 1 155 ? 5.898 9.219 13.102 1 98.38 155 MET B CA 1
ATOM 3070 C C . MET B 1 155 ? 6.227 10.594 13.68 1 98.38 155 MET B C 1
ATOM 3072 O O . MET B 1 155 ? 5.902 11.617 13.07 1 98.38 155 MET B O 1
ATOM 3076 N N . MET B 1 156 ? 6.828 10.594 14.867 1 98.56 156 MET B N 1
ATOM 3077 C CA . MET B 1 156 ? 7.359 11.828 15.438 1 98.56 156 MET B CA 1
ATOM 3078 C C . MET B 1 156 ? 8.688 12.195 14.789 1 98.56 156 MET B C 1
ATOM 3080 O O . MET B 1 156 ? 9.586 11.359 14.688 1 98.56 156 MET B O 1
ATOM 3084 N N . ILE B 1 157 ? 8.805 13.445 14.391 1 98.25 157 ILE B N 1
ATOM 3085 C CA . ILE B 1 157 ? 10.039 13.906 13.773 1 98.25 157 ILE B CA 1
ATOM 3086 C C . ILE B 1 157 ? 10.375 15.312 14.266 1 98.25 15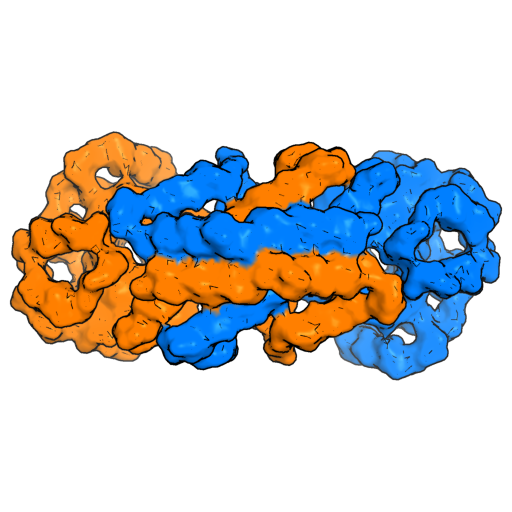7 ILE B C 1
ATOM 3088 O O . ILE B 1 157 ? 9.539 15.977 14.891 1 98.25 157 ILE B O 1
ATOM 3092 N N . SER B 1 158 ? 11.594 15.742 14.031 1 97.94 158 SER B N 1
ATOM 3093 C CA . SER B 1 158 ? 11.961 17.125 14.312 1 97.94 158 SER B CA 1
ATOM 3094 C C . SER B 1 158 ? 11.43 18.062 13.234 1 97.94 158 SER B C 1
ATOM 3096 O O . SER B 1 158 ? 11.203 17.656 12.094 1 97.94 158 SER B O 1
ATOM 3098 N N . GLU B 1 159 ? 11.211 19.266 13.617 1 97.69 159 GLU B N 1
ATOM 3099 C CA . GLU B 1 159 ? 10.695 20.25 12.664 1 97.69 159 GLU B CA 1
ATOM 3100 C C . GLU B 1 159 ? 11.594 20.359 11.438 1 97.69 159 GLU B C 1
ATOM 3102 O O . GLU B 1 159 ? 11.109 20.578 10.328 1 97.69 159 GLU B O 1
ATOM 3107 N N . SER B 1 160 ? 12.938 20.188 11.633 1 96.88 160 SER B N 1
ATOM 3108 C CA . SER B 1 160 ? 13.898 20.359 10.555 1 96.88 160 SER B CA 1
ATOM 3109 C C . SER B 1 160 ? 13.719 19.297 9.477 1 96.88 160 SER B C 1
ATOM 3111 O O . SER B 1 160 ? 14.227 19.438 8.359 1 96.88 160 SER B O 1
ATOM 3113 N N . LYS B 1 161 ? 13.016 18.219 9.773 1 97.25 161 LYS B N 1
ATOM 3114 C CA . LYS B 1 161 ? 12.852 17.109 8.828 1 97.25 161 LYS B CA 1
ATOM 3115 C C . LYS B 1 161 ? 11.492 17.172 8.141 1 97.25 161 LYS B C 1
ATOM 3117 O O . LYS B 1 161 ? 11.219 16.375 7.242 1 97.25 161 LYS B O 1
ATOM 3122 N N . ILE B 1 162 ? 10.648 18.109 8.484 1 96.94 162 ILE B N 1
ATOM 3123 C CA . ILE B 1 162 ? 9.266 18.141 8.016 1 96.94 162 ILE B CA 1
ATOM 3124 C C . ILE B 1 162 ? 9.234 18.297 6.5 1 96.94 162 ILE B C 1
ATOM 3126 O O . ILE B 1 162 ? 8.492 17.609 5.809 1 96.94 162 ILE B O 1
ATOM 3130 N N . ALA B 1 163 ? 10.078 19.172 6.023 1 95.88 163 ALA B N 1
ATOM 3131 C CA . ALA B 1 163 ? 10.07 19.438 4.586 1 95.88 163 ALA B CA 1
ATOM 3132 C C . ALA B 1 163 ? 10.422 18.172 3.803 1 95.88 163 ALA B C 1
ATOM 3134 O O . ALA B 1 163 ? 9.711 17.797 2.861 1 95.88 163 ALA B O 1
ATOM 3135 N N . ALA B 1 164 ? 11.523 17.531 4.195 1 97.06 164 ALA B N 1
ATOM 3136 C CA . ALA B 1 164 ? 11.969 16.312 3.537 1 97.06 164 ALA B CA 1
ATOM 3137 C C . ALA B 1 164 ? 10.914 15.211 3.664 1 97.06 164 ALA B C 1
ATOM 3139 O O . ALA B 1 164 ? 10.617 14.516 2.689 1 97.06 164 ALA B O 1
ATOM 3140 N N . ALA B 1 165 ? 10.344 15.078 4.816 1 97.69 165 ALA B N 1
ATOM 3141 C CA . ALA B 1 165 ? 9.352 14.031 5.059 1 97.69 165 ALA B CA 1
ATOM 3142 C C . ALA B 1 165 ? 8.062 14.297 4.285 1 97.69 165 ALA B C 1
ATOM 3144 O O . ALA B 1 165 ? 7.398 13.359 3.838 1 97.69 165 ALA B O 1
ATOM 3145 N N . THR B 1 166 ? 7.734 15.539 4.168 1 96.75 166 THR B N 1
ATOM 3146 C CA . THR B 1 166 ? 6.57 15.93 3.379 1 96.75 166 THR B CA 1
ATOM 3147 C C . THR B 1 166 ? 6.738 15.492 1.924 1 96.75 166 THR B C 1
ATOM 3149 O O . THR B 1 166 ? 5.801 14.969 1.314 1 96.75 166 THR B O 1
ATOM 3152 N N . ALA B 1 167 ? 7.926 15.656 1.403 1 97.31 167 ALA B N 1
ATOM 3153 C CA . ALA B 1 167 ? 8.219 15.242 0.033 1 97.31 167 ALA B CA 1
ATOM 3154 C C . ALA B 1 167 ? 8.031 13.742 -0.139 1 97.31 167 ALA B C 1
ATOM 3156 O O . ALA B 1 167 ? 7.52 13.281 -1.164 1 97.31 167 ALA B O 1
ATOM 3157 N N . LEU B 1 168 ? 8.391 12.961 0.868 1 98 168 LEU B N 1
ATOM 3158 C CA . LEU B 1 168 ? 8.359 11.508 0.799 1 98 168 LEU B CA 1
ATOM 3159 C C . LEU B 1 168 ? 6.941 10.984 0.972 1 98 168 LEU B C 1
ATOM 3161 O O . LEU B 1 168 ? 6.609 9.898 0.48 1 98 168 LEU B O 1
ATOM 3165 N N . THR B 1 169 ? 6.031 11.742 1.654 1 97.94 169 THR B N 1
ATOM 3166 C CA . THR B 1 169 ? 4.781 11.141 2.113 1 97.94 169 THR B CA 1
ATOM 3167 C C . THR B 1 169 ? 3.58 11.914 1.583 1 97.94 169 THR B C 1
ATOM 3169 O O . THR B 1 169 ? 2.887 11.453 0.676 1 97.94 169 THR B O 1
ATOM 3172 N N . SER B 1 170 ? 3.463 13.164 1.979 1 96.75 170 SER B N 1
ATOM 3173 C CA . SER B 1 170 ? 2.32 13.969 1.557 1 96.75 170 SER B CA 1
ATOM 3174 C C . SER B 1 170 ? 2.359 14.242 0.056 1 96.75 170 SER B C 1
ATOM 3176 O O . SER B 1 170 ? 1.379 14 -0.65 1 96.75 170 SER B O 1
ATOM 3178 N N . CYS B 1 171 ? 3.49 14.781 -0.375 1 96.81 171 CYS B N 1
ATOM 3179 C CA . CYS B 1 171 ? 3.664 14.914 -1.817 1 96.81 171 CYS B CA 1
ATOM 3180 C C . CYS B 1 171 ? 3.844 13.547 -2.471 1 96.81 171 CYS B C 1
ATOM 3182 O O . CYS B 1 171 ? 3.375 13.328 -3.588 1 96.81 171 CYS B O 1
ATOM 3184 N N . GLY B 1 172 ? 4.512 12.688 -1.728 1 97.94 172 GLY B N 1
ATOM 3185 C CA . GLY B 1 172 ? 4.859 11.359 -2.197 1 97.94 172 GLY B CA 1
ATOM 3186 C C . GLY B 1 172 ? 3.66 10.555 -2.656 1 97.94 172 GLY B C 1
ATOM 3187 O O . GLY B 1 172 ? 3.771 9.727 -3.564 1 97.94 172 GLY B O 1
ATOM 3188 N N . ILE B 1 173 ? 2.533 10.789 -2.061 1 98.38 173 ILE B N 1
ATOM 3189 C CA . ILE B 1 173 ? 1.355 10.008 -2.422 1 98.38 173 ILE B CA 1
ATOM 3190 C C . ILE B 1 173 ? 0.969 10.305 -3.869 1 98.38 173 ILE B C 1
ATOM 3192 O O . ILE B 1 173 ? 0.486 9.414 -4.582 1 98.38 173 ILE B O 1
ATOM 3196 N N . ALA B 1 174 ? 1.171 11.508 -4.32 1 98.19 174 ALA B N 1
ATOM 3197 C CA . ALA B 1 174 ? 0.932 11.852 -5.719 1 98.19 174 ALA B CA 1
ATOM 3198 C C . ALA B 1 174 ? 1.845 11.055 -6.645 1 98.19 174 ALA B C 1
ATOM 3200 O O . ALA B 1 174 ? 1.432 10.648 -7.73 1 98.19 174 ALA B O 1
ATOM 3201 N N . TYR B 1 175 ? 3.084 10.82 -6.246 1 98.56 175 TYR B N 1
ATOM 3202 C CA . TYR B 1 175 ? 4.047 10.094 -7.062 1 98.56 175 TYR B CA 1
ATOM 3203 C C . TYR B 1 175 ? 3.701 8.609 -7.121 1 98.56 175 TYR B C 1
ATOM 3205 O O . TYR B 1 175 ? 3.887 7.965 -8.156 1 98.56 175 TYR B O 1
ATOM 3213 N N . VAL B 1 176 ? 3.211 8.102 -6.027 1 98.75 176 VAL B N 1
ATOM 3214 C CA . VAL B 1 176 ? 2.703 6.734 -6.004 1 98.75 176 VAL B CA 1
ATOM 3215 C C . VAL B 1 176 ? 1.542 6.598 -6.988 1 98.75 176 VAL B C 1
ATOM 3217 O O . VAL B 1 176 ? 1.484 5.637 -7.762 1 98.75 176 VAL B O 1
ATOM 3220 N N . LEU B 1 177 ? 0.628 7.555 -6.922 1 98.75 177 LEU B N 1
ATOM 3221 C CA . LEU B 1 177 ? -0.534 7.523 -7.805 1 98.75 177 LEU B CA 1
ATOM 3222 C C . LEU B 1 177 ? -0.114 7.684 -9.258 1 98.75 177 LEU B C 1
ATOM 3224 O O . LEU B 1 177 ? -0.727 7.098 -10.156 1 98.75 177 LEU B O 1
ATOM 3228 N N . LYS B 1 178 ? 0.924 8.453 -9.492 1 98.56 178 LYS B N 1
ATOM 3229 C CA . LYS B 1 178 ? 1.482 8.555 -10.836 1 98.56 178 LYS B CA 1
ATOM 3230 C C . LYS B 1 178 ? 2.031 7.207 -11.297 1 98.56 178 LYS B C 1
ATOM 3232 O O . LYS B 1 178 ? 1.912 6.855 -12.477 1 98.56 178 LYS B O 1
ATOM 3237 N N . TYR B 1 179 ? 2.684 6.508 -10.414 1 98.75 179 TYR B N 1
ATOM 3238 C CA . TYR B 1 179 ? 3.145 5.164 -10.734 1 98.75 179 TYR B CA 1
ATOM 3239 C C . TYR B 1 179 ? 1.982 4.273 -11.156 1 98.75 179 TYR B C 1
ATOM 3241 O O . TYR B 1 179 ? 2.078 3.553 -12.156 1 98.75 179 TYR B O 1
ATOM 3249 N N . VAL B 1 180 ? 0.881 4.328 -10.406 1 98.75 180 VAL B N 1
ATOM 3250 C CA . VAL B 1 180 ? -0.287 3.512 -10.719 1 98.75 180 VAL B CA 1
ATOM 3251 C C . VAL B 1 180 ? -0.811 3.873 -12.109 1 98.75 180 VAL B C 1
ATOM 3253 O O . VAL B 1 180 ? -1.121 2.988 -12.906 1 98.75 180 VAL B O 1
ATOM 3256 N N . GLN B 1 181 ? -0.893 5.156 -12.344 1 98.31 181 GLN B N 1
ATOM 3257 C CA . GLN B 1 181 ? -1.373 5.621 -13.641 1 98.31 181 GLN B CA 1
ATOM 3258 C C . GLN B 1 181 ? -0.516 5.066 -14.773 1 98.31 181 GLN B C 1
ATOM 3260 O O . GLN B 1 181 ? -1.042 4.59 -15.781 1 98.31 181 GLN B O 1
ATOM 3265 N N . ALA B 1 182 ? 0.771 5.164 -14.648 1 98.38 182 ALA B N 1
ATOM 3266 C CA . ALA B 1 182 ? 1.701 4.668 -15.656 1 98.38 182 ALA B CA 1
ATOM 3267 C C . ALA B 1 182 ? 1.555 3.16 -15.844 1 98.38 182 ALA B C 1
ATOM 3269 O O . ALA B 1 182 ? 1.544 2.666 -16.969 1 98.38 182 ALA B O 1
ATOM 3270 N N . ALA B 1 183 ? 1.471 2.41 -14.773 1 98.5 183 ALA B N 1
ATOM 3271 C CA . ALA B 1 183 ? 1.299 0.961 -14.828 1 98.5 183 ALA B CA 1
ATOM 3272 C C . ALA B 1 183 ? -0.01 0.589 -15.523 1 98.5 183 ALA B C 1
ATOM 3274 O O . ALA B 1 183 ? -0.067 -0.386 -16.266 1 98.5 183 ALA B O 1
ATOM 3275 N N . MET B 1 184 ? -1.064 1.366 -15.195 1 98.25 184 MET B N 1
ATOM 3276 C CA . MET B 1 184 ? -2.344 1.159 -15.867 1 98.25 184 MET B CA 1
ATOM 3277 C C . MET B 1 184 ? -2.195 1.307 -17.375 1 98.25 184 MET B C 1
ATOM 3279 O O . MET B 1 184 ? -2.752 0.517 -18.141 1 98.25 184 MET B O 1
ATOM 3283 N N . GLN B 1 185 ? -1.468 2.293 -17.812 1 98.06 185 GLN B N 1
ATOM 3284 C CA . GLN B 1 185 ? -1.238 2.498 -19.25 1 98.06 185 GLN B CA 1
ATOM 3285 C C . GLN B 1 185 ? -0.51 1.308 -19.859 1 98.06 185 GLN B C 1
ATOM 3287 O O . GLN B 1 185 ? -0.865 0.852 -20.953 1 98.06 185 GLN B O 1
ATOM 3292 N N . ALA B 1 186 ? 0.514 0.851 -19.172 1 98.38 186 ALA B N 1
ATOM 3293 C CA . ALA B 1 186 ? 1.205 -0.35 -19.641 1 98.38 186 ALA B CA 1
ATOM 3294 C C . ALA B 1 186 ? 0.241 -1.527 -19.75 1 98.38 186 ALA B C 1
ATOM 3296 O O . ALA B 1 186 ? 0.267 -2.264 -20.734 1 98.38 186 ALA B O 1
ATOM 3297 N N . GLY B 1 187 ? -0.602 -1.715 -18.688 1 98.19 187 GLY B N 1
ATOM 3298 C CA . GLY B 1 187 ? -1.598 -2.775 -18.719 1 98.19 187 GLY B CA 1
ATOM 3299 C C . GLY B 1 187 ? -2.545 -2.674 -19.891 1 98.19 187 GLY B C 1
ATOM 3300 O O . GLY B 1 187 ? -2.811 -3.67 -20.578 1 98.19 187 GLY B O 1
ATOM 3301 N N . ILE B 1 188 ? -3.039 -1.49 -20.141 1 97.81 188 ILE B N 1
ATOM 3302 C CA . ILE B 1 188 ? -3.949 -1.254 -21.266 1 97.81 188 ILE B CA 1
ATOM 3303 C C . ILE B 1 188 ? -3.27 -1.642 -22.578 1 97.81 188 ILE B C 1
ATOM 3305 O O . ILE B 1 188 ? -3.861 -2.332 -23.406 1 97.81 188 ILE B O 1
ATOM 3309 N N . GLU B 1 189 ? -2.076 -1.205 -22.766 1 97.81 189 GLU B N 1
ATOM 3310 C CA . GLU B 1 189 ? -1.325 -1.549 -23.969 1 97.81 189 GLU B CA 1
ATOM 3311 C C . GLU B 1 189 ? -1.195 -3.061 -24.125 1 97.81 189 GLU B C 1
ATOM 3313 O O . GLU B 1 189 ? -1.177 -3.574 -25.25 1 97.81 189 GLU B O 1
ATOM 3318 N N . MET B 1 190 ? -1.184 -3.789 -23.016 1 97.62 190 MET B N 1
ATOM 3319 C CA . MET B 1 190 ? -0.973 -5.234 -23.047 1 97.62 190 MET B CA 1
ATOM 3320 C C . MET B 1 190 ? -2.301 -5.98 -22.969 1 97.62 190 MET B C 1
ATOM 3322 O O . MET B 1 190 ? -2.322 -7.203 -22.812 1 97.62 190 MET B O 1
ATOM 3326 N N . GLY B 1 191 ? -3.416 -5.258 -22.938 1 97.19 191 GLY B N 1
ATOM 3327 C CA . GLY B 1 191 ? -4.719 -5.883 -23.109 1 97.19 191 GLY B CA 1
ATOM 3328 C C . GLY B 1 191 ? -5.492 -6.004 -21.812 1 97.19 191 GLY B C 1
ATOM 3329 O O . GLY B 1 191 ? -6.5 -6.715 -21.75 1 97.19 191 GLY B O 1
ATOM 3330 N N . ILE B 1 192 ? -5.078 -5.332 -20.781 1 98.12 192 ILE B N 1
ATOM 3331 C CA . ILE B 1 192 ? -5.773 -5.367 -19.5 1 98.12 192 ILE B CA 1
ATOM 3332 C C . ILE B 1 192 ? -6.715 -4.172 -19.391 1 98.12 192 ILE B C 1
ATOM 3334 O O . ILE B 1 192 ? -6.328 -3.039 -19.688 1 98.12 192 ILE B O 1
ATOM 3338 N N . ALA B 1 193 ? -7.949 -4.445 -18.984 1 97.88 193 ALA B N 1
ATOM 3339 C CA . ALA B 1 193 ? -8.914 -3.363 -18.781 1 97.88 193 ALA B CA 1
ATOM 3340 C C . ALA B 1 193 ? -8.438 -2.41 -17.688 1 97.88 193 ALA B C 1
ATOM 3342 O O . ALA B 1 193 ? -7.871 -2.84 -16.688 1 97.88 193 ALA B O 1
ATOM 3343 N N . PRO B 1 194 ? -8.719 -1.101 -17.859 1 96.69 194 PRO B N 1
ATOM 3344 C CA . PRO B 1 194 ? -8.172 -0.094 -16.953 1 96.69 194 PRO B CA 1
ATOM 3345 C C . PRO B 1 194 ? -8.57 -0.344 -15.492 1 96.69 194 PRO B C 1
ATOM 3347 O O . PRO B 1 194 ? -7.723 -0.27 -14.594 1 96.69 194 PRO B O 1
ATOM 3350 N N . LYS B 1 195 ? -9.797 -0.65 -15.211 1 97.06 195 LYS B N 1
ATOM 3351 C CA . LYS B 1 195 ? -10.25 -0.858 -13.844 1 97.06 195 LYS B CA 1
ATOM 3352 C C . LYS B 1 195 ? -9.578 -2.076 -13.219 1 97.06 195 LYS B C 1
ATOM 3354 O O . LYS B 1 195 ? -9.227 -2.059 -12.031 1 97.06 195 LYS B O 1
ATOM 3359 N N . ASP B 1 196 ? -9.367 -3.156 -14 1 97.81 196 ASP B N 1
ATOM 3360 C CA . ASP B 1 196 ? -8.656 -4.336 -13.523 1 97.81 196 ASP B CA 1
ATOM 3361 C C . ASP B 1 196 ? -7.199 -4.012 -13.211 1 97.81 196 ASP B C 1
ATOM 3363 O O . ASP B 1 196 ? -6.676 -4.406 -12.172 1 97.81 196 ASP B O 1
ATOM 3367 N N . GLY B 1 197 ? -6.598 -3.283 -14.133 1 98.25 197 GLY B N 1
ATOM 3368 C CA . GLY B 1 197 ? -5.215 -2.883 -13.938 1 98.25 197 GLY B CA 1
ATOM 3369 C C . GLY B 1 197 ? -5.008 -2.061 -12.68 1 98.25 197 GLY B C 1
ATOM 3370 O O . GLY B 1 197 ? -4.043 -2.271 -11.945 1 98.25 197 GLY B O 1
ATOM 3371 N N . MET B 1 198 ? -5.941 -1.13 -12.477 1 98.38 198 MET B N 1
ATOM 3372 C CA . MET B 1 198 ? -5.859 -0.295 -11.281 1 98.38 198 MET B CA 1
ATOM 3373 C C . MET B 1 198 ? -5.902 -1.146 -10.016 1 98.38 198 MET B C 1
ATOM 3375 O O . MET B 1 198 ? -5.086 -0.965 -9.117 1 98.38 198 MET B O 1
ATOM 3379 N N . LYS B 1 199 ? -6.816 -2.086 -9.969 1 98.25 199 LYS B N 1
ATOM 3380 C CA . LYS B 1 199 ? -6.957 -2.965 -8.812 1 98.25 199 LYS B CA 1
ATOM 3381 C C . LYS B 1 199 ? -5.715 -3.834 -8.633 1 98.25 199 LYS B C 1
ATOM 3383 O O . LYS B 1 199 ? -5.227 -3.996 -7.512 1 98.25 199 LYS B O 1
ATOM 3388 N N . MET B 1 200 ? -5.211 -4.348 -9.727 1 98.62 200 MET B N 1
ATOM 3389 C CA . MET B 1 200 ? -4.02 -5.188 -9.695 1 98.62 200 MET B CA 1
ATOM 3390 C C . MET B 1 200 ? -2.832 -4.43 -9.117 1 98.62 200 MET B C 1
ATOM 3392 O O . MET B 1 200 ? -2.166 -4.922 -8.203 1 98.62 200 MET B O 1
ATOM 3396 N N . VAL B 1 201 ? -2.627 -3.258 -9.609 1 98.75 201 VAL B N 1
ATOM 3397 C CA . VAL B 1 201 ? -1.458 -2.479 -9.211 1 98.75 201 VAL B CA 1
ATOM 3398 C C . VAL B 1 201 ? -1.628 -1.977 -7.781 1 98.75 201 VAL B C 1
ATOM 3400 O O . VAL B 1 201 ? -0.676 -1.984 -6.996 1 98.75 201 VAL B O 1
ATOM 3403 N N . ALA B 1 202 ? -2.846 -1.54 -7.43 1 98.75 202 ALA B N 1
ATOM 3404 C CA . ALA B 1 202 ? -3.105 -1.059 -6.074 1 98.75 202 ALA B CA 1
ATOM 3405 C C . ALA B 1 202 ? -2.816 -2.145 -5.043 1 98.75 202 ALA B C 1
ATOM 3407 O O . ALA B 1 202 ? -2.133 -1.895 -4.047 1 98.75 202 ALA B O 1
ATOM 3408 N N . GLN B 1 203 ? -3.258 -3.346 -5.242 1 98.75 203 GLN B N 1
ATOM 3409 C CA . GLN B 1 203 ? -2.996 -4.441 -4.316 1 98.75 203 GLN B CA 1
ATOM 3410 C C . GLN B 1 203 ? -1.51 -4.789 -4.281 1 98.75 203 GLN B C 1
ATOM 3412 O O . GLN B 1 203 ? -0.98 -5.168 -3.234 1 98.75 203 GLN B O 1
ATOM 3417 N N . THR B 1 204 ? -0.868 -4.688 -5.441 1 98.81 204 THR B N 1
ATOM 3418 C CA . THR B 1 204 ? 0.568 -4.938 -5.5 1 98.81 204 THR B CA 1
ATOM 3419 C C . THR B 1 204 ? 1.33 -3.918 -4.66 1 98.81 204 THR B C 1
ATOM 3421 O O . THR B 1 204 ? 2.328 -4.258 -4.02 1 98.81 204 THR B O 1
ATOM 3424 N N . LEU B 1 205 ? 0.873 -2.631 -4.668 1 98.88 205 LEU B N 1
ATOM 3425 C CA . LEU B 1 205 ? 1.443 -1.623 -3.779 1 98.88 205 LEU B CA 1
ATOM 3426 C C . LEU B 1 205 ? 1.335 -2.059 -2.322 1 98.88 205 LEU B C 1
ATOM 3428 O O . LEU B 1 205 ? 2.314 -1.993 -1.576 1 98.88 205 LEU B O 1
ATOM 3432 N N . ILE B 1 206 ? 0.148 -2.508 -1.907 1 98.69 206 ILE B N 1
ATOM 3433 C CA . ILE B 1 206 ? -0.083 -2.953 -0.539 1 98.69 206 ILE B CA 1
ATOM 3434 C C . ILE B 1 206 ? 0.859 -4.109 -0.206 1 98.69 206 ILE B C 1
ATOM 3436 O O . ILE B 1 206 ? 1.494 -4.113 0.852 1 98.69 206 ILE B O 1
ATOM 3440 N N . GLY B 1 207 ? 0.973 -5.039 -1.09 1 98.5 207 GLY B N 1
ATOM 3441 C CA . GLY B 1 207 ? 1.865 -6.168 -0.875 1 98.5 207 GLY B CA 1
ATOM 3442 C C . GLY B 1 207 ? 3.311 -5.754 -0.669 1 98.5 207 GLY B C 1
ATOM 3443 O O . GLY B 1 207 ? 3.965 -6.211 0.27 1 98.5 207 GLY B O 1
ATOM 3444 N N . GLY B 1 208 ? 3.848 -4.918 -1.596 1 98.38 208 GLY B N 1
ATOM 3445 C CA . GLY B 1 208 ? 5.203 -4.414 -1.444 1 98.38 208 GLY B CA 1
ATOM 3446 C C . GLY B 1 208 ? 5.438 -3.721 -0.114 1 98.38 208 GLY B C 1
ATOM 3447 O O . GLY B 1 208 ? 6.477 -3.92 0.519 1 98.38 208 GLY B O 1
ATOM 3448 N N . ALA B 1 209 ? 4.473 -2.947 0.286 1 98.62 209 ALA B N 1
ATOM 3449 C CA . ALA B 1 209 ? 4.578 -2.223 1.55 1 98.62 209 ALA B CA 1
ATOM 3450 C C . ALA B 1 209 ? 4.602 -3.186 2.732 1 98.62 209 ALA B C 1
ATOM 3452 O O . ALA B 1 209 ? 5.41 -3.031 3.65 1 98.62 209 ALA B O 1
ATOM 3453 N N . GLU B 1 210 ? 3.742 -4.176 2.727 1 98.19 210 GLU B N 1
ATOM 3454 C CA . GLU B 1 210 ? 3.635 -5.121 3.836 1 98.19 210 GLU B CA 1
ATOM 3455 C C . GLU B 1 210 ? 4.918 -5.934 3.99 1 98.19 210 GLU B C 1
ATOM 3457 O O . GLU B 1 210 ? 5.32 -6.258 5.109 1 98.19 210 GLU B O 1
ATOM 3462 N N . LEU B 1 211 ? 5.523 -6.285 2.879 1 97.69 211 LEU B N 1
ATOM 3463 C CA . LEU B 1 211 ? 6.797 -6.996 2.955 1 97.69 211 LEU B CA 1
ATOM 3464 C C . LEU B 1 211 ? 7.82 -6.191 3.748 1 97.69 211 LEU B C 1
ATOM 3466 O O . LEU B 1 211 ? 8.617 -6.762 4.5 1 97.69 211 LEU B O 1
ATOM 3470 N N . LEU B 1 212 ? 7.766 -4.887 3.596 1 97.88 212 LEU B N 1
ATOM 3471 C CA . LEU B 1 212 ? 8.781 -4.016 4.184 1 97.88 212 LEU B CA 1
ATOM 3472 C C . LEU B 1 212 ? 8.43 -3.676 5.629 1 97.88 212 LEU B C 1
ATOM 3474 O O . LEU B 1 212 ? 9.328 -3.48 6.457 1 97.88 212 LEU B O 1
ATOM 3478 N N . LEU B 1 213 ? 7.148 -3.57 5.941 1 96.31 213 LEU B N 1
ATOM 3479 C CA . LEU B 1 213 ? 6.715 -3.104 7.254 1 96.31 213 LEU B CA 1
ATOM 3480 C C . LEU B 1 213 ? 6.699 -4.25 8.258 1 96.31 213 LEU B C 1
ATOM 3482 O O . LEU B 1 213 ? 6.879 -4.031 9.461 1 96.31 213 LEU B O 1
ATOM 3486 N N . ASN B 1 214 ? 6.496 -5.531 7.863 1 88.62 214 ASN B N 1
ATOM 3487 C CA . ASN B 1 214 ? 6.266 -6.637 8.781 1 88.62 214 ASN B CA 1
ATOM 3488 C C . ASN B 1 214 ? 7.52 -7.488 8.961 1 88.62 214 ASN B C 1
ATOM 3490 O O . ASN B 1 214 ? 7.551 -8.383 9.805 1 88.62 214 ASN B O 1
ATOM 3494 N N . LYS B 1 215 ? 8.484 -7.207 8.117 1 80.38 215 LYS B N 1
ATOM 3495 C CA . LYS B 1 215 ? 9.727 -7.969 8.211 1 80.38 215 LYS B CA 1
ATOM 3496 C C . LYS B 1 215 ? 10.922 -7.051 8.453 1 80.38 215 LYS B C 1
ATOM 3498 O O . LYS B 1 215 ? 10.859 -5.859 8.148 1 80.38 215 LYS B O 1
ATOM 3503 N N . ASP B 1 216 ? 11.82 -7.551 9.227 1 87.94 216 ASP B N 1
ATOM 3504 C CA . ASP B 1 216 ? 13.125 -6.891 9.227 1 87.94 216 ASP B CA 1
ATOM 3505 C C . ASP B 1 216 ? 13.875 -7.164 7.926 1 87.94 216 ASP B C 1
ATOM 3507 O O . ASP B 1 216 ? 14.609 -8.148 7.824 1 87.94 216 ASP B O 1
ATOM 3511 N N . THR B 1 217 ? 13.625 -6.328 6.938 1 95.06 217 THR B N 1
ATOM 3512 C CA . THR B 1 217 ? 14.164 -6.57 5.602 1 95.06 217 THR B CA 1
ATOM 3513 C C . THR B 1 217 ? 14.531 -5.254 4.918 1 95.06 217 THR B C 1
ATOM 3515 O O . THR B 1 217 ? 14.648 -4.219 5.578 1 95.06 217 THR B O 1
ATOM 3518 N N . HIS B 1 218 ? 14.938 -5.328 3.684 1 97.12 218 HIS B N 1
ATOM 3519 C CA . HIS B 1 218 ? 15.328 -4.234 2.799 1 97.12 218 HIS B CA 1
ATOM 3520 C C . HIS B 1 218 ? 14.773 -4.445 1.392 1 97.12 218 HIS B C 1
ATOM 3522 O O . HIS B 1 218 ? 14.688 -5.582 0.92 1 97.12 218 HIS B O 1
ATOM 3528 N N . PRO B 1 219 ? 14.414 -3.295 0.737 1 97.75 219 PRO B N 1
ATOM 3529 C CA . PRO B 1 219 ? 13.883 -3.459 -0.618 1 97.75 219 PRO B CA 1
ATOM 3530 C C . PRO B 1 219 ? 14.789 -4.301 -1.511 1 97.75 219 PRO B C 1
ATOM 3532 O O . PRO B 1 219 ? 14.305 -5.152 -2.264 1 97.75 219 PRO B O 1
ATOM 3535 N N . SER B 1 220 ? 16.094 -4.129 -1.415 1 96.81 220 SER B N 1
ATOM 3536 C CA . SER B 1 220 ? 17.031 -4.859 -2.271 1 96.81 220 SER B CA 1
ATOM 3537 C C . SER B 1 220 ? 16.953 -6.359 -2.018 1 96.81 220 SER B C 1
ATOM 3539 O O . SER B 1 220 ? 17.062 -7.16 -2.949 1 96.81 220 SER B O 1
ATOM 3541 N N . VAL B 1 221 ? 16.797 -6.734 -0.793 1 96.44 221 VAL B N 1
ATOM 3542 C CA . VAL B 1 221 ? 16.688 -8.141 -0.426 1 96.44 221 VAL B CA 1
ATOM 3543 C C . VAL B 1 221 ? 15.391 -8.719 -0.997 1 96.44 221 VAL B C 1
ATOM 3545 O O . VAL B 1 221 ? 15.391 -9.82 -1.553 1 96.44 221 VAL B O 1
ATOM 3548 N N . GLU B 1 222 ? 14.297 -7.992 -0.903 1 97 222 GLU B N 1
ATOM 3549 C CA . GLU B 1 222 ? 13 -8.461 -1.397 1 97 222 GLU B CA 1
ATOM 3550 C C . GLU B 1 222 ? 12.992 -8.539 -2.922 1 97 222 GLU B C 1
ATOM 3552 O O . GLU B 1 222 ? 12.344 -9.414 -3.496 1 97 222 GLU B O 1
ATOM 3557 N N . ILE B 1 223 ? 13.68 -7.59 -3.596 1 97.12 223 ILE B N 1
ATOM 3558 C CA . ILE B 1 223 ? 13.805 -7.629 -5.047 1 97.12 223 ILE B CA 1
ATOM 3559 C C . ILE B 1 223 ? 14.539 -8.898 -5.473 1 97.12 223 ILE B C 1
ATOM 3561 O O . ILE B 1 223 ? 14.141 -9.562 -6.434 1 97.12 223 ILE B O 1
ATOM 3565 N N . ASP B 1 224 ? 15.531 -9.273 -4.762 1 94.81 224 ASP B N 1
ATOM 3566 C CA . ASP B 1 224 ? 16.297 -10.484 -5.07 1 94.81 224 ASP B CA 1
ATOM 3567 C C . ASP B 1 224 ? 15.398 -11.719 -4.98 1 94.81 224 ASP B C 1
ATOM 3569 O O . ASP B 1 224 ? 15.578 -12.672 -5.746 1 94.81 224 ASP B O 1
ATOM 3573 N N . LYS B 1 225 ? 14.5 -11.727 -4.09 1 92.12 225 LYS B N 1
ATOM 3574 C CA . LYS B 1 225 ? 13.625 -12.875 -3.881 1 92.12 225 LYS B CA 1
ATOM 3575 C C . LYS B 1 225 ? 12.672 -13.062 -5.062 1 92.12 225 LYS B C 1
ATOM 3577 O O . LYS B 1 225 ? 12.219 -14.172 -5.328 1 92.12 225 LYS B O 1
ATOM 3582 N N . VAL B 1 226 ? 12.422 -11.953 -5.766 1 92.06 226 VAL B N 1
ATOM 3583 C CA . VAL B 1 226 ? 11.422 -12.016 -6.828 1 92.06 226 VAL B CA 1
ATOM 3584 C C . VAL B 1 226 ? 12.117 -12.109 -8.18 1 92.06 226 VAL B C 1
ATOM 3586 O O . VAL B 1 226 ? 11.461 -12.305 -9.211 1 92.06 226 VAL B O 1
ATOM 3589 N N . THR B 1 227 ? 13.383 -12.031 -8.203 1 91.12 227 THR B N 1
ATOM 3590 C CA . THR B 1 227 ? 14.133 -12.109 -9.445 1 91.12 227 THR B CA 1
ATOM 3591 C C . THR B 1 227 ? 14.82 -13.461 -9.586 1 91.12 227 THR B C 1
ATOM 3593 O O . THR B 1 227 ? 15.633 -13.844 -8.734 1 91.12 227 THR B O 1
ATOM 3596 N N . THR B 1 228 ? 14.469 -14.234 -10.617 1 85.06 228 THR B N 1
ATOM 3597 C CA . THR B 1 228 ? 15.094 -15.516 -10.898 1 85.06 228 THR B CA 1
ATOM 3598 C C . THR B 1 228 ? 16.094 -15.391 -12.047 1 85.06 228 THR B C 1
ATOM 3600 O O . THR B 1 228 ? 15.953 -14.508 -12.898 1 85.06 228 THR B O 1
ATOM 3603 N N . PRO B 1 229 ? 17.172 -16.266 -12.047 1 87.06 229 PRO B N 1
ATOM 3604 C CA . PRO B 1 229 ? 18.125 -16.219 -13.156 1 87.06 229 PRO B CA 1
ATOM 3605 C C . PRO B 1 229 ? 17.453 -16.406 -14.516 1 87.06 229 PRO B C 1
ATOM 3607 O O . PRO B 1 229 ? 16.781 -17.406 -14.75 1 87.06 229 PRO B O 1
ATOM 3610 N N . GLY B 1 230 ? 17.656 -15.414 -15.383 1 86.81 230 GLY B N 1
ATOM 3611 C CA . GLY B 1 230 ? 17.094 -15.492 -16.719 1 86.81 230 GLY B CA 1
ATOM 3612 C C . GLY B 1 230 ? 15.609 -15.211 -16.766 1 86.81 230 GLY B C 1
ATOM 3613 O O . GLY B 1 230 ? 14.977 -15.383 -17.812 1 86.81 230 GLY B O 1
ATOM 3614 N N . GLY B 1 231 ? 15.094 -14.758 -15.656 1 88.06 231 GLY B N 1
ATOM 3615 C CA . GLY B 1 231 ? 13.656 -14.555 -15.578 1 88.06 231 GLY B CA 1
ATOM 3616 C C . GLY B 1 231 ? 13.195 -13.258 -16.234 1 88.06 231 GLY B C 1
ATOM 3617 O O . GLY B 1 231 ? 14.008 -12.516 -16.781 1 88.06 231 GLY B O 1
ATOM 3618 N N . ILE B 1 232 ? 11.867 -12.992 -16.141 1 91.19 232 ILE B N 1
ATOM 3619 C CA . ILE B 1 232 ? 11.281 -11.859 -16.859 1 91.19 232 ILE B CA 1
ATOM 3620 C C . ILE B 1 232 ? 11.32 -10.617 -15.977 1 91.19 232 ILE B C 1
ATOM 3622 O O . ILE B 1 232 ? 11.375 -9.492 -16.484 1 91.19 232 ILE B O 1
ATOM 3626 N N . THR B 1 233 ? 11.359 -10.758 -14.711 1 94.62 233 THR B N 1
ATOM 3627 C CA . THR B 1 233 ? 11.367 -9.617 -13.797 1 94.62 233 THR B CA 1
ATOM 3628 C C . THR B 1 233 ? 12.641 -8.797 -13.969 1 94.62 233 THR B C 1
ATOM 3630 O O . THR B 1 233 ? 12.594 -7.562 -13.992 1 94.62 233 THR B O 1
ATOM 3633 N N . ILE B 1 234 ? 13.789 -9.5 -14.109 1 95.69 234 ILE B N 1
ATOM 3634 C CA . ILE B 1 234 ? 15.07 -8.812 -14.211 1 95.69 234 ILE B CA 1
ATOM 3635 C C . ILE B 1 234 ? 15.125 -8 -15.508 1 95.69 234 ILE B C 1
ATOM 3637 O O . ILE B 1 234 ? 15.734 -6.93 -15.547 1 95.69 234 ILE B O 1
ATOM 3641 N N . LYS B 1 235 ? 14.477 -8.469 -16.531 1 96.44 235 LYS B N 1
ATOM 3642 C CA . LYS B 1 235 ? 14.414 -7.703 -17.766 1 96.44 235 LYS B CA 1
ATOM 3643 C C . LYS B 1 235 ? 13.719 -6.363 -17.562 1 96.44 235 LYS B C 1
ATOM 3645 O O . LYS B 1 235 ? 14.164 -5.336 -18.094 1 96.44 235 LYS B O 1
ATOM 3650 N N . GLY B 1 236 ? 12.656 -6.352 -16.781 1 97.44 236 GLY B N 1
ATOM 3651 C CA . GLY B 1 236 ? 11.969 -5.117 -16.469 1 97.44 236 GLY B CA 1
ATOM 3652 C C . GLY B 1 236 ? 12.781 -4.191 -15.578 1 97.44 236 GLY B C 1
ATOM 3653 O O . GLY B 1 236 ? 12.82 -2.982 -15.805 1 97.44 236 GLY B O 1
ATOM 3654 N N . ILE B 1 237 ? 13.422 -4.758 -14.609 1 97.75 237 ILE B N 1
ATOM 3655 C CA . ILE B 1 237 ? 14.266 -3.967 -13.719 1 97.75 237 ILE B CA 1
ATOM 3656 C C . ILE B 1 237 ? 15.352 -3.264 -14.523 1 97.75 237 ILE B C 1
ATOM 3658 O O . ILE B 1 237 ? 15.625 -2.078 -14.312 1 97.75 237 ILE B O 1
ATOM 3662 N N . ASN B 1 238 ? 15.938 -4.004 -15.398 1 97.38 238 ASN B N 1
ATOM 3663 C CA . ASN B 1 238 ? 16.984 -3.42 -16.234 1 97.38 238 ASN B CA 1
ATOM 3664 C C . ASN B 1 238 ? 16.438 -2.273 -17.078 1 97.38 238 ASN B C 1
ATOM 3666 O O . ASN B 1 238 ? 17.109 -1.258 -17.266 1 97.38 238 ASN B O 1
ATOM 3670 N N . GLU B 1 239 ? 15.273 -2.445 -17.594 1 97.69 239 GLU B N 1
ATOM 3671 C CA . GLU B 1 239 ? 14.672 -1.369 -18.375 1 97.69 239 GLU B CA 1
ATOM 3672 C C . GLU B 1 239 ? 14.453 -0.124 -17.516 1 97.69 239 GLU B C 1
ATOM 3674 O O . GLU B 1 239 ? 14.625 1 -17.984 1 97.69 239 GLU B O 1
ATOM 3679 N N . LEU B 1 240 ? 14.016 -0.281 -16.266 1 97.62 240 LEU B N 1
ATOM 3680 C CA . LEU B 1 240 ? 13.898 0.853 -15.352 1 97.62 240 LEU B CA 1
ATOM 3681 C C . LEU B 1 240 ? 15.219 1.597 -15.227 1 97.62 240 LEU B C 1
ATOM 3683 O O . LEU B 1 240 ? 15.25 2.828 -15.273 1 97.62 240 LEU B O 1
ATOM 3687 N N . GLU B 1 241 ? 16.281 0.805 -15.07 1 96.5 241 GLU B N 1
ATOM 3688 C CA . GLU B 1 241 ? 17.609 1.396 -14.914 1 96.5 241 GLU B CA 1
ATOM 3689 C C . GLU B 1 241 ? 18.031 2.145 -16.172 1 96.5 241 GLU B C 1
ATOM 3691 O O . GLU B 1 241 ? 18.531 3.27 -16.094 1 96.5 241 GLU B O 1
ATOM 3696 N N . HIS B 1 242 ? 17.797 1.591 -17.297 1 96.75 242 HIS B N 1
ATOM 3697 C CA . HIS B 1 242 ? 18.172 2.201 -18.562 1 96.75 242 HIS B CA 1
ATOM 3698 C C . HIS B 1 242 ? 17.391 3.49 -18.812 1 96.75 242 HIS B C 1
ATOM 3700 O O . HIS B 1 242 ? 17.906 4.43 -19.422 1 96.75 242 HIS B O 1
ATOM 3706 N N . ALA B 1 243 ? 16.25 3.545 -18.25 1 95.81 243 ALA B N 1
ATOM 3707 C CA . ALA B 1 243 ? 15.359 4.664 -18.547 1 95.81 243 ALA B CA 1
ATOM 3708 C C . ALA B 1 243 ? 15.461 5.742 -17.469 1 95.81 243 ALA B C 1
ATOM 3710 O O . ALA B 1 243 ? 14.727 6.73 -17.516 1 95.81 243 ALA B O 1
ATOM 3711 N N . GLY B 1 244 ? 16.297 5.605 -16.438 1 95.88 244 GLY B N 1
ATOM 3712 C CA . GLY B 1 244 ? 16.547 6.629 -15.43 1 95.88 244 GLY B CA 1
ATOM 3713 C C . GLY B 1 244 ? 15.445 6.703 -14.383 1 95.88 244 GLY B C 1
ATOM 3714 O O . GLY B 1 244 ? 15.102 7.789 -13.906 1 95.88 244 GLY B O 1
ATOM 3715 N N . PHE B 1 245 ? 14.852 5.613 -14.094 1 97.75 245 PHE B N 1
ATOM 3716 C CA . PHE B 1 245 ? 13.727 5.516 -13.172 1 97.75 245 PHE B CA 1
ATOM 3717 C C . PHE B 1 245 ? 14.086 6.086 -11.805 1 97.75 245 PHE B C 1
ATOM 3719 O O . PHE B 1 245 ? 13.383 6.953 -11.281 1 97.75 245 PHE B O 1
ATOM 3726 N N . THR B 1 246 ? 15.203 5.664 -11.227 1 96.81 246 THR B N 1
ATOM 3727 C CA . THR B 1 246 ? 15.641 6.102 -9.906 1 96.81 246 THR B CA 1
ATOM 3728 C C . THR B 1 246 ? 15.891 7.605 -9.891 1 96.81 246 THR B C 1
ATOM 3730 O O . THR B 1 246 ? 15.422 8.312 -8.992 1 96.81 246 THR B O 1
ATOM 3733 N N . SER B 1 247 ? 16.531 8.086 -10.891 1 96.88 247 SER B N 1
ATOM 3734 C CA . SER B 1 247 ? 16.844 9.508 -10.992 1 96.88 247 SER B CA 1
ATOM 3735 C C . SER B 1 247 ? 15.586 10.352 -11.07 1 96.88 247 SER B C 1
ATOM 3737 O O . SER B 1 247 ? 15.508 11.43 -10.477 1 96.88 247 SER B O 1
ATOM 3739 N N . ALA B 1 248 ? 14.594 9.891 -11.805 1 97.19 248 ALA B N 1
ATOM 3740 C CA . ALA B 1 248 ? 13.328 10.609 -11.938 1 97.19 248 ALA B CA 1
ATOM 3741 C C . ALA B 1 248 ? 12.664 10.805 -10.578 1 97.19 248 ALA B C 1
ATOM 3743 O O . ALA B 1 248 ? 12.195 11.898 -10.266 1 97.19 248 ALA B O 1
ATOM 3744 N N . ILE B 1 249 ? 12.664 9.797 -9.773 1 97.44 249 ILE B N 1
ATOM 3745 C CA . ILE B 1 249 ? 12.031 9.82 -8.461 1 97.44 249 ILE B CA 1
ATOM 3746 C C . ILE B 1 249 ? 12.789 10.766 -7.535 1 97.44 249 ILE B C 1
ATOM 3748 O O . ILE B 1 249 ? 12.188 11.594 -6.848 1 97.44 249 ILE B O 1
ATOM 3752 N N . ILE B 1 250 ? 14.094 10.68 -7.527 1 96.94 250 ILE B N 1
ATOM 3753 C CA . ILE B 1 250 ? 14.93 11.508 -6.664 1 96.94 250 ILE B CA 1
ATOM 3754 C C . ILE B 1 250 ? 14.742 12.977 -7.023 1 96.94 250 ILE B C 1
ATOM 3756 O O . ILE B 1 250 ? 14.531 13.82 -6.145 1 96.94 250 ILE B O 1
ATOM 3760 N N . LYS B 1 251 ? 14.75 13.289 -8.297 1 96.75 251 LYS B N 1
ATOM 3761 C CA . LYS B 1 251 ? 14.57 14.672 -8.742 1 96.75 251 LYS B CA 1
ATOM 3762 C C . LYS B 1 251 ? 13.203 15.203 -8.336 1 96.75 251 LYS B C 1
ATOM 3764 O O . LYS B 1 251 ? 13.078 16.359 -7.922 1 96.75 251 LYS B O 1
ATOM 3769 N N . ALA B 1 252 ? 12.164 14.391 -8.484 1 97.25 252 ALA B N 1
ATOM 3770 C CA . ALA B 1 252 ? 10.805 14.797 -8.133 1 97.25 252 ALA B CA 1
ATOM 3771 C C . ALA B 1 252 ? 10.703 15.125 -6.648 1 97.25 252 ALA B C 1
ATOM 3773 O O . ALA B 1 252 ? 10.164 16.172 -6.277 1 97.25 252 ALA B O 1
ATOM 3774 N N . MET B 1 253 ? 11.227 14.273 -5.789 1 96.31 253 MET B N 1
ATOM 3775 C CA . MET B 1 253 ? 11.117 14.477 -4.348 1 96.31 253 MET B CA 1
ATOM 3776 C C . MET B 1 253 ? 11.953 15.672 -3.9 1 96.31 253 MET B C 1
ATOM 3778 O O . MET B 1 253 ? 11.539 16.438 -3.033 1 96.31 253 MET B O 1
ATOM 3782 N N . LYS B 1 254 ? 13.07 15.844 -4.531 1 95.75 254 LYS B N 1
ATOM 3783 C CA . LYS B 1 254 ? 13.898 17 -4.199 1 95.75 254 LYS B CA 1
ATOM 3784 C C . LYS B 1 254 ? 13.234 18.297 -4.648 1 95.75 254 LYS B C 1
ATOM 3786 O O . LYS B 1 254 ? 13.391 19.328 -4 1 95.75 254 LYS B O 1
ATOM 3791 N N . ALA B 1 255 ? 12.5 18.219 -5.734 1 94.88 255 ALA B N 1
ATOM 3792 C CA . ALA B 1 255 ? 11.812 19.406 -6.25 1 94.88 255 ALA B CA 1
ATOM 3793 C C . ALA B 1 255 ? 10.625 19.781 -5.359 1 94.88 255 ALA B C 1
ATOM 3795 O O . ALA B 1 255 ? 10.109 20.891 -5.449 1 94.88 255 ALA B O 1
ATOM 3796 N N . SER B 1 256 ? 10.141 18.875 -4.57 1 92.5 256 SER B N 1
ATOM 3797 C CA . SER B 1 256 ? 8.977 19.109 -3.727 1 92.5 256 SER B CA 1
ATOM 3798 C C . SER B 1 256 ? 9.383 19.453 -2.299 1 92.5 256 SER B C 1
ATOM 3800 O O . SER B 1 256 ? 8.547 19.469 -1.393 1 92.5 256 SER B O 1
ATOM 3802 N N . LYS B 1 257 ? 10.609 19.562 -1.993 1 85.56 257 LYS B N 1
ATOM 3803 C CA . LYS B 1 257 ? 11.102 19.938 -0.673 1 85.56 257 LYS B CA 1
ATOM 3804 C C . LYS B 1 257 ? 11.023 21.453 -0.476 1 85.56 257 LYS B C 1
ATOM 3806 O O . LYS B 1 257 ? 11.344 22.219 -1.387 1 85.56 257 LYS B O 1
#

Nearest PDB structures (foldseek):
  8tcu-assembly1_D-2  TM=9.279E-01  e=4.910E-24  Homo sapiens
  5uax-assembly1_E  TM=9.330E-01  e=1.026E-22  Homo sapiens
  6lhm-assembly2_B  TM=9.366E-01  e=4.321E-21  Homo sapiens
  2rcy-assembly1_B-2  TM=9.348E-01  e=1.391E-20  Plasmodium falciparum 3D7
  5bsh-assembly1_D  TM=9.164E-01  e=5.459E-21  Medicago truncatula

Solvent-accessible surface area (backbone atoms only — not comparable to full-atom values): 24977 Å² total; per-residue (Å²): 118,29,36,13,32,39,24,49,48,75,65,25,41,24,50,53,52,39,41,45,70,40,88,87,38,56,30,73,31,31,28,40,14,30,88,56,62,68,54,51,51,54,50,31,71,76,36,69,51,39,41,70,42,66,40,59,50,72,35,44,72,75,26,45,32,36,32,40,34,47,57,55,91,46,44,53,75,61,36,49,78,51,64,62,55,63,88,28,35,41,34,34,50,32,70,94,63,51,68,70,56,51,28,60,35,39,74,42,74,73,23,24,36,32,45,38,44,55,28,80,22,28,65,67,38,28,11,33,28,41,35,24,76,40,71,56,51,73,66,54,50,51,50,54,45,55,58,49,37,63,20,28,47,58,44,82,48,59,71,89,46,46,50,45,49,36,14,51,22,39,39,25,29,43,56,50,30,47,48,46,49,24,47,23,51,36,28,41,77,60,71,37,56,58,72,58,29,45,53,41,36,27,37,18,33,36,8,43,19,45,50,52,72,77,40,97,67,49,50,70,60,57,37,52,75,66,40,53,94,90,39,42,38,50,47,12,52,49,35,22,60,75,40,38,37,51,57,16,48,27,51,11,36,61,50,25,81,119,30,38,12,32,39,26,49,48,76,65,25,41,24,48,52,52,39,40,45,70,41,87,87,37,56,30,73,32,32,28,40,13,30,87,58,61,69,53,51,50,56,50,30,71,77,35,70,53,40,41,73,43,65,40,60,50,70,36,44,73,75,27,45,31,35,32,41,33,46,57,53,91,44,44,54,77,62,36,47,78,49,64,63,56,62,87,27,34,40,32,36,47,33,72,94,63,52,69,69,56,51,27,60,34,40,73,41,73,73,23,24,37,31,45,40,46,54,28,80,22,28,66,67,37,28,10,30,28,41,34,24,75,40,72,55,51,72,67,54,50,49,49,53,45,56,60,48,35,63,20,29,46,60,46,82,48,59,71,90,45,46,50,44,50,35,16,50,22,39,36,25,28,42,55,50,30,49,50,47,49,24,47,22,51,37,28,41,76,59,72,36,55,57,72,58,30,46,52,41,36,29,38,19,33,36,10,42,21,45,51,53,74,77,38,99,67,49,51,70,60,56,36,52,74,65,42,53,94,92,40,43,37,49,46,13,52,49,36,22,60,75,40,37,37,51,58,15,48,28,51,11,38,60,51,24,80

InterPro domains:
  IPR000304 Pyrroline-5-carboxylate reductase-like [MF_01925] (1-257)
  IPR000304 Pyrroline-5-carboxylate reductase-like [PIRSF000193] (1-256)
  IPR000304 Pyrroline-5-carboxylate reductase-like [TIGR00112] (3-256)
  IPR008927 6-phosphogluconate dehydrogenase-like, C-terminal domain superfamily [SSF48179] (159-256)
  IPR028939 Pyrroline-5-carboxylate reductase, catalytic, N-terminal [PF03807] (2-96)
  IPR029036 Pyrroline-5-carboxylate reductase, dimerisation domain [PF14748] (159-256)
  IPR036291 NAD(P)-binding domain superfamily [SSF51735] (1-156)